Protein AF-0000000072269435 (afdb_homodimer)

InterPro domains:
  IPR000415 Nitroreductase-like [G3DSA:3.40.109.10] (1-251)
  IPR000415 Nitroreductase-like [SSF55469] (1-257)
  IPR029479 Nitroreductase [PF00881] (9-225)
  IPR050627 Nitroreductase/BluB [PTHR23026] (2-250)

Nearest PDB structures (foldseek):
  2isj-assembly1_A  TM=7.542E-01  e=2.912E-12  Sinorhizobium meliloti
  5yak-assembly3_D  TM=7.735E-01  e=5.139E-10  Homo sapiens
  5yak-assembly3_E  TM=7.595E-01  e=6.501E-10  Homo sapiens
  4ttc-assembly2_D  TM=7.331E-01  e=5.139E-10  Homo sapiens
  3gfd-assembly1_B  TM=7.510E-01  e=1.316E-09  Mus musculus

Secondary structure (DSSP, 8-state):
-BHHHHHHT-----S---SSPPPHHHHHHHHHHHHTS--GGG---EEEEEE--HHHHHHHHHHHHHHHHHHHHHTHHHHHHGGGEE-SHHHHHHH--SEEEEE--GGGGGGGTTTTSHHHHHHHHHTTHHHHHHHHHHHHHHT-SEEEEEEEETTT--TTSHHHHHHHHHHHHHHHHHHHHHGGGTEEEEE--GGGGSHHHHHHHHHHTT--TTEEEEEEEEEEEPPSS-PPPSSEEE------HHHHEEESSTTSB--------/-BHHHHHHT-----S---SSPPPHHHHHHHHHHHHTS--GGG---EEEEEE--HHHHHHHHHHHHHHHHHHHHHTHHHHHHGGGEE-SHHHHHHH--SEEEEE--GGGGGGGTTTTSHHHHHHHHHTTHHHHHHHHHHHHHHT-SEEEEEEEETTT--TTSHHHHHHHHHHHHHHHHHHHHHGGGTEEEEE--GGGGSHHHHHHHHHHTT--TTEEEEEEEEEEEPPSS-PPPSSEEE------HHHHEEESSTTSB--------

Structure (mmCIF, N/CA/C/O backbone):
data_AF-0000000072269435-model_v1
#
loop_
_entity.id
_entity.type
_entity.pdbx_description
1 polymer 'Nitroreductase domain-containing protein'
#
loop_
_atom_site.group_PDB
_atom_site.id
_atom_site.type_symbol
_atom_site.label_atom_id
_atom_site.label_alt_id
_atom_site.label_comp_id
_atom_site.label_asym_id
_atom_site.label_entity_id
_atom_site.label_seq_id
_atom_site.pdbx_PDB_ins_code
_atom_site.Cartn_x
_atom_site.Cartn_y
_atom_site.Cartn_z
_atom_site.occupancy
_atom_site.B_iso_or_equiv
_atom_site.auth_seq_id
_atom_site.auth_comp_id
_atom_site.auth_asym_id
_atom_site.auth_atom_id
_atom_site.pdbx_PDB_model_num
ATOM 1 N N . MET A 1 1 ? 0.133 -13.648 17.875 1 65.06 1 MET A N 1
ATOM 2 C CA . MET A 1 1 ? 1.414 -13.273 17.281 1 65.06 1 MET A CA 1
ATOM 3 C C . MET A 1 1 ? 1.693 -11.789 17.5 1 65.06 1 MET A C 1
ATOM 5 O O . MET A 1 1 ? 0.786 -10.961 17.391 1 65.06 1 MET A O 1
ATOM 9 N N . GLU A 1 2 ? 3.014 -11.539 17.906 1 80.62 2 GLU A N 1
ATOM 10 C CA . GLU A 1 2 ? 3.422 -10.148 18.078 1 80.62 2 GLU A CA 1
ATOM 11 C C . GLU A 1 2 ? 3.457 -9.414 16.734 1 80.62 2 GLU A C 1
ATOM 13 O O . GLU A 1 2 ? 3.814 -10 15.711 1 80.62 2 GLU A O 1
ATOM 18 N N . LEU A 1 3 ? 2.959 -8.266 16.672 1 80.69 3 LEU A N 1
ATOM 19 C CA . LEU A 1 3 ? 2.74 -7.469 15.469 1 80.69 3 LEU A CA 1
ATOM 20 C C . LEU A 1 3 ? 3.98 -7.469 14.578 1 80.69 3 LEU A C 1
ATOM 22 O O . LEU A 1 3 ? 3.908 -7.828 13.406 1 80.69 3 LEU A O 1
ATOM 26 N N . ILE A 1 4 ? 5.141 -7.215 15.18 1 82.25 4 ILE A N 1
ATOM 27 C CA . ILE A 1 4 ? 6.375 -7.062 14.422 1 82.25 4 ILE A CA 1
ATOM 28 C C . ILE A 1 4 ? 6.82 -8.422 13.883 1 82.25 4 ILE A C 1
ATOM 30 O O . ILE A 1 4 ? 7.215 -8.531 12.719 1 82.25 4 ILE A O 1
ATOM 34 N N . GLU A 1 5 ? 6.727 -9.406 14.695 1 84.38 5 GLU A N 1
ATOM 35 C CA . GLU A 1 5 ? 7.094 -10.75 14.258 1 84.38 5 GLU A CA 1
ATOM 36 C C . GLU A 1 5 ? 6.207 -11.219 13.102 1 84.38 5 GLU A C 1
ATOM 38 O O . GLU A 1 5 ? 6.691 -11.852 12.164 1 84.38 5 GLU A O 1
ATOM 43 N N . GLY A 1 6 ? 4.977 -10.93 13.188 1 84.62 6 GLY A N 1
ATOM 44 C CA . GLY A 1 6 ? 4.055 -11.281 12.125 1 84.62 6 GLY A CA 1
ATOM 45 C C . GLY A 1 6 ? 4.387 -10.633 10.797 1 84.62 6 GLY A C 1
ATOM 46 O O . GLY A 1 6 ? 4.348 -11.281 9.75 1 84.62 6 GLY A O 1
ATOM 47 N N . MET A 1 7 ? 4.73 -9.375 10.875 1 89.56 7 MET A N 1
ATOM 48 C CA . MET A 1 7 ? 5.07 -8.641 9.664 1 89.56 7 MET A CA 1
ATOM 49 C C . MET A 1 7 ? 6.363 -9.172 9.047 1 89.56 7 MET A C 1
ATOM 51 O O . MET A 1 7 ? 6.457 -9.32 7.828 1 89.56 7 MET A O 1
ATOM 55 N N . LEU A 1 8 ? 7.344 -9.516 9.875 1 89.69 8 LEU A N 1
ATOM 56 C CA . LEU A 1 8 ? 8.641 -9.977 9.391 1 89.69 8 LEU A CA 1
ATOM 57 C C . LEU A 1 8 ? 8.539 -11.398 8.844 1 89.69 8 LEU A C 1
ATOM 59 O O . LEU A 1 8 ? 9.367 -11.812 8.031 1 89.69 8 LEU A O 1
ATOM 63 N N . ASN A 1 9 ? 7.508 -12.156 9.25 1 86.25 9 ASN A N 1
ATOM 64 C CA . ASN A 1 9 ? 7.328 -13.531 8.805 1 86.25 9 ASN A CA 1
ATOM 65 C C . ASN A 1 9 ? 6.395 -13.609 7.598 1 86.25 9 ASN A C 1
ATOM 67 O O . ASN A 1 9 ? 6.137 -14.703 7.082 1 86.25 9 ASN A O 1
ATOM 71 N N . ARG A 1 10 ? 5.895 -12.523 7.203 1 87.56 10 ARG A N 1
ATOM 72 C CA . ARG A 1 10 ? 4.984 -12.5 6.062 1 87.56 10 ARG A CA 1
ATOM 73 C C . ARG A 1 10 ? 5.641 -13.109 4.828 1 87.56 10 ARG A C 1
ATOM 75 O O . ARG A 1 10 ? 6.801 -12.82 4.523 1 87.56 10 ARG A O 1
ATOM 82 N N . ARG A 1 11 ? 4.891 -13.977 4.102 1 86.75 11 ARG A N 1
ATOM 83 C CA . ARG A 1 11 ? 5.355 -14.602 2.871 1 86.75 11 ARG A CA 1
ATOM 84 C C . ARG A 1 11 ? 4.219 -14.75 1.866 1 86.75 11 ARG A C 1
ATOM 86 O O . ARG A 1 11 ? 3.045 -14.734 2.242 1 86.75 11 ARG A O 1
ATOM 93 N N . THR A 1 12 ? 4.602 -14.805 0.658 1 90.5 12 THR A N 1
ATOM 94 C CA . THR A 1 12 ? 3.666 -15.195 -0.39 1 90.5 12 THR A CA 1
ATOM 95 C C . THR A 1 12 ? 3.586 -16.719 -0.505 1 90.5 12 THR A C 1
ATOM 97 O O . THR A 1 12 ? 4.609 -17.406 -0.453 1 90.5 12 THR A O 1
ATOM 100 N N . THR A 1 13 ? 2.414 -17.188 -0.599 1 89.69 13 THR A N 1
ATOM 101 C CA . THR A 1 13 ? 2.234 -18.625 -0.743 1 89.69 13 THR A CA 1
ATOM 102 C C . THR A 1 13 ? 2.189 -19.031 -2.217 1 89.69 13 THR A C 1
ATOM 104 O O . THR A 1 13 ? 1.257 -18.656 -2.934 1 89.69 13 THR A O 1
ATOM 107 N N . ASN A 1 14 ? 3.105 -19.781 -2.629 1 87 14 ASN A N 1
ATOM 108 C CA . ASN A 1 14 ? 3.184 -20.203 -4.027 1 87 14 ASN A CA 1
ATOM 109 C C . ASN A 1 14 ? 2.742 -21.656 -4.203 1 87 14 ASN A C 1
ATOM 111 O O . ASN A 1 14 ? 2.715 -22.172 -5.324 1 87 14 ASN A O 1
ATOM 115 N N . GLY A 1 15 ? 2.367 -22.297 -3.191 1 89.31 15 GLY A N 1
ATOM 116 C CA . GLY A 1 15 ? 1.934 -23.688 -3.221 1 89.31 15 GLY A CA 1
ATOM 117 C C . GLY A 1 15 ? 0.438 -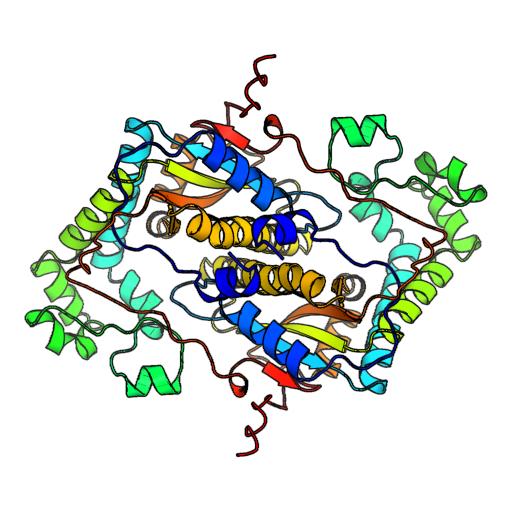23.844 -3.027 1 89.31 15 GLY A C 1
ATOM 118 O O . GLY A 1 15 ? -0.298 -22.859 -2.982 1 89.31 15 GLY A O 1
ATOM 119 N N . PRO A 1 16 ? -0.013 -25.062 -2.957 1 93.5 16 PRO A N 1
ATOM 120 C CA . PRO A 1 16 ? -1.447 -25.344 -2.842 1 93.5 16 PRO A CA 1
ATOM 121 C C . PRO A 1 16 ? -2.01 -24.969 -1.471 1 93.5 16 PRO A C 1
ATOM 123 O O . PRO A 1 16 ? -1.263 -24.891 -0.494 1 93.5 16 PRO A O 1
ATOM 126 N N . PHE A 1 17 ? -3.291 -24.75 -1.446 1 96.19 17 PHE A N 1
ATOM 127 C CA . PHE A 1 17 ? -4.059 -24.578 -0.217 1 96.19 17 PHE A CA 1
ATOM 128 C C . PHE A 1 17 ? -4.867 -25.828 0.095 1 96.19 17 PHE A C 1
ATOM 130 O O . PHE A 1 17 ? -5.113 -26.641 -0.789 1 96.19 17 PHE A O 1
ATOM 137 N N . ARG A 1 18 ? -5.203 -25.969 1.396 1 96.25 18 ARG A N 1
ATOM 138 C CA . ARG A 1 18 ? -6.219 -26.969 1.73 1 96.25 18 ARG A CA 1
ATOM 139 C C . ARG A 1 18 ? -7.551 -26.641 1.06 1 96.25 18 ARG A C 1
ATOM 141 O O . ARG A 1 18 ? -7.895 -25.469 0.897 1 96.25 18 ARG A O 1
ATOM 148 N N . PRO A 1 19 ? -8.273 -27.656 0.748 1 95.25 19 PRO A N 1
ATOM 149 C CA . PRO A 1 19 ? -9.531 -27.438 0.043 1 95.25 19 PRO A CA 1
ATOM 150 C C . PRO A 1 19 ? -10.625 -26.891 0.957 1 95.25 19 PRO A C 1
ATOM 152 O O . PRO A 1 19 ? -11.68 -26.438 0.476 1 95.25 19 PRO A O 1
ATOM 155 N N . ASP A 1 20 ? -10.484 -26.875 2.287 1 96.31 20 ASP A N 1
ATOM 156 C CA . ASP A 1 20 ? -11.5 -26.406 3.219 1 96.31 20 ASP A CA 1
ATOM 157 C C . ASP A 1 20 ? -11.891 -24.953 2.926 1 96.31 20 ASP A C 1
ATOM 159 O O . ASP A 1 20 ? -11.031 -24.125 2.617 1 96.31 20 ASP A O 1
ATOM 163 N N . PRO A 1 21 ? -13.188 -24.75 2.955 1 97.75 21 PRO A N 1
ATOM 164 C CA . PRO A 1 21 ? -13.609 -23.359 2.783 1 97.75 21 PRO A CA 1
ATOM 165 C C . PRO A 1 21 ? -13.031 -22.438 3.852 1 97.75 21 PRO A C 1
ATOM 167 O O . PRO A 1 21 ? -12.883 -22.844 5.008 1 97.75 21 PRO A O 1
ATOM 170 N N . VAL A 1 22 ? -12.695 -21.266 3.475 1 98.19 22 VAL A N 1
ATOM 171 C CA . VAL A 1 22 ? -12.312 -20.25 4.453 1 98.19 22 VAL A CA 1
ATOM 172 C C . VAL A 1 22 ? -13.547 -19.797 5.238 1 98.19 22 VAL A C 1
ATOM 174 O O . VAL A 1 22 ? -14.562 -19.438 4.652 1 98.19 22 VAL A O 1
ATOM 177 N N . SER A 1 23 ? -13.453 -19.828 6.535 1 97.81 23 SER A N 1
ATOM 178 C CA . SER A 1 23 ? -14.617 -19.5 7.352 1 97.81 23 SER A CA 1
ATOM 179 C C . SER A 1 23 ? -15.07 -18.062 7.117 1 97.81 23 SER A C 1
ATOM 181 O O . SER A 1 23 ? -14.25 -17.188 6.82 1 97.81 23 SER A O 1
ATOM 183 N N . ARG A 1 24 ? -16.344 -17.875 7.289 1 97.06 24 ARG A N 1
ATOM 184 C CA . ARG A 1 24 ? -16.891 -16.531 7.145 1 97.06 24 ARG A CA 1
ATOM 185 C C . ARG A 1 24 ? -16.266 -15.57 8.148 1 97.06 24 ARG A C 1
ATOM 187 O O . ARG A 1 24 ? -15.992 -14.406 7.828 1 97.06 24 ARG A O 1
ATOM 194 N N . GLU A 1 25 ? -16.047 -16.062 9.328 1 96.81 25 GLU A N 1
ATOM 195 C CA . GLU A 1 25 ? -15.406 -15.266 10.367 1 96.81 25 GLU A CA 1
ATOM 196 C C . GLU A 1 25 ? -14.039 -14.773 9.922 1 96.81 25 GLU A C 1
ATOM 198 O O . GLU A 1 25 ? -13.719 -13.594 10.07 1 96.81 25 GLU A O 1
ATOM 203 N N . HIS A 1 26 ? -13.242 -15.68 9.375 1 97.62 26 HIS A N 1
ATOM 204 C CA . HIS A 1 26 ? -11.914 -15.312 8.898 1 97.62 26 HIS A CA 1
ATOM 205 C C . HIS A 1 26 ? -11.992 -14.352 7.715 1 97.62 26 HIS A C 1
ATOM 207 O O . HIS A 1 26 ? -11.211 -13.406 7.621 1 97.62 26 HIS A O 1
ATOM 213 N N . GLN A 1 27 ? -12.969 -14.555 6.793 1 98.19 27 GLN A N 1
ATOM 214 C CA . GLN A 1 27 ? -13.164 -13.656 5.668 1 98.19 27 GLN A CA 1
ATOM 215 C C . GLN A 1 27 ? -13.484 -12.242 6.145 1 98.19 27 GLN A C 1
ATOM 217 O O . GLN A 1 27 ? -12.883 -11.266 5.68 1 98.19 27 GLN A O 1
ATOM 222 N N . HIS A 1 28 ? -14.367 -12.156 7.086 1 97.69 28 HIS A N 1
ATOM 223 C CA . HIS A 1 28 ? -14.773 -10.844 7.59 1 97.69 28 HIS A CA 1
ATOM 224 C C . HIS A 1 28 ? -13.641 -10.18 8.367 1 97.69 28 HIS A C 1
ATOM 226 O O . HIS A 1 28 ? -13.492 -8.953 8.32 1 97.69 28 HIS A O 1
ATOM 232 N N . LEU A 1 29 ? -12.898 -10.953 9.102 1 96.62 29 LEU A N 1
ATOM 233 C CA . LEU A 1 29 ? -11.734 -10.398 9.789 1 96.62 29 LEU A CA 1
ATOM 234 C C . LEU A 1 29 ? -10.758 -9.781 8.797 1 96.62 29 LEU A C 1
ATOM 236 O O . LEU A 1 29 ? -10.227 -8.695 9.031 1 96.62 29 LEU A O 1
ATOM 240 N N . LEU A 1 30 ? -10.516 -10.469 7.676 1 97.94 30 LEU A N 1
ATOM 241 C CA . LEU A 1 30 ? -9.625 -9.953 6.648 1 97.94 30 LEU A CA 1
ATOM 242 C C . LEU A 1 30 ? -10.141 -8.625 6.094 1 97.94 30 LEU A C 1
ATOM 244 O O . LEU A 1 30 ? -9.359 -7.715 5.816 1 97.94 30 LEU A O 1
ATOM 248 N N . MET A 1 31 ? -11.445 -8.492 5.91 1 98 31 MET A N 1
ATOM 249 C CA . MET A 1 31 ? -12.023 -7.242 5.43 1 98 31 MET A CA 1
ATOM 250 C C . MET A 1 31 ? -11.891 -6.145 6.477 1 98 31 MET A C 1
ATOM 252 O O . MET A 1 31 ? -11.609 -4.992 6.145 1 98 31 MET A O 1
ATOM 256 N N . ARG A 1 32 ? -12.055 -6.5 7.711 1 96.12 32 ARG A N 1
ATOM 257 C CA . ARG A 1 32 ? -11.961 -5.527 8.797 1 96.12 32 ARG A CA 1
ATOM 258 C C . ARG A 1 32 ? -10.555 -4.941 8.891 1 96.12 32 ARG A C 1
ATOM 260 O O . ARG A 1 32 ? -10.391 -3.73 9.055 1 96.12 32 ARG A O 1
ATOM 267 N N . VAL A 1 33 ? -9.562 -5.766 8.789 1 96.75 33 VAL A N 1
ATOM 268 C CA . VAL A 1 33 ? -8.203 -5.242 8.875 1 96.75 33 VAL A CA 1
ATOM 269 C C . VAL A 1 33 ? -7.875 -4.441 7.621 1 96.75 33 VAL A C 1
ATOM 271 O O . VAL A 1 33 ? -7.133 -3.459 7.68 1 96.75 33 VAL A O 1
ATOM 274 N N . ALA A 1 34 ? -8.414 -4.859 6.484 1 98 34 ALA A N 1
ATOM 275 C CA . ALA A 1 34 ? -8.203 -4.098 5.258 1 98 34 ALA A CA 1
ATOM 276 C C . ALA A 1 34 ? -8.734 -2.674 5.391 1 98 34 ALA A C 1
ATOM 278 O O . ALA A 1 34 ? -8.055 -1.711 5.039 1 98 34 ALA A O 1
ATOM 279 N N . GLN A 1 35 ? -9.883 -2.502 5.891 1 95.88 35 GLN A N 1
ATOM 280 C CA . GLN A 1 35 ? -10.523 -1.191 5.938 1 95.88 35 GLN A CA 1
ATOM 281 C C . GLN A 1 35 ? -9.867 -0.295 6.984 1 95.88 35 GLN A C 1
ATOM 283 O O . GLN A 1 35 ? -10.117 0.912 7.02 1 95.88 35 GLN A O 1
ATOM 288 N N . ALA A 1 36 ? -9.07 -0.889 7.879 1 95.62 36 ALA A N 1
ATOM 289 C CA . ALA A 1 36 ? -8.391 -0.114 8.906 1 95.62 36 ALA A CA 1
ATOM 290 C C . ALA A 1 36 ? -7.207 0.654 8.32 1 95.62 36 ALA A C 1
ATOM 292 O O . ALA A 1 36 ? -6.617 1.506 8.992 1 95.62 36 ALA A O 1
ATOM 293 N N . ALA A 1 37 ? -6.84 0.356 7.086 1 96.94 37 ALA A N 1
ATOM 294 C CA . ALA A 1 37 ? -5.73 1.046 6.434 1 96.94 37 ALA A CA 1
ATOM 295 C C . ALA A 1 37 ? -6.027 2.533 6.27 1 96.94 37 ALA A C 1
ATOM 297 O O . ALA A 1 37 ? -7.191 2.939 6.227 1 96.94 37 ALA A O 1
ATOM 298 N N . PRO A 1 38 ? -4.973 3.371 6.266 1 95.69 38 PRO A N 1
ATOM 299 C CA . PRO A 1 38 ? -5.184 4.793 5.992 1 95.69 38 PRO A CA 1
ATOM 300 C C . PRO A 1 38 ? -5.602 5.062 4.547 1 95.69 38 PRO A C 1
ATOM 302 O O . PRO A 1 38 ? -5.309 4.258 3.656 1 95.69 38 PRO A O 1
ATOM 305 N N . SER A 1 39 ? -6.348 6.07 4.336 1 95.88 39 SER A N 1
ATOM 306 C CA . SER A 1 39 ? -6.672 6.57 3.004 1 95.88 39 SER A CA 1
ATOM 307 C C . SER A 1 39 ? -6.797 8.086 2.998 1 95.88 39 SER A C 1
ATOM 309 O O . SER A 1 39 ? -7.051 8.703 4.039 1 95.88 39 SER A O 1
ATOM 311 N N . HIS A 1 40 ? -6.441 8.664 1.863 1 93.25 40 HIS A N 1
ATOM 312 C CA . HIS A 1 40 ? -6.551 10.109 1.694 1 93.25 40 HIS A CA 1
ATOM 313 C C . HIS A 1 40 ? -7.945 10.602 2.07 1 93.25 40 HIS A C 1
ATOM 315 O O . HIS A 1 40 ? -8.938 10.188 1.468 1 93.25 40 HIS A O 1
ATOM 321 N N . PHE A 1 41 ? -8.047 11.438 3.16 1 91.38 41 PHE A N 1
ATOM 322 C CA . PHE A 1 41 ? -9.297 12 3.666 1 91.38 41 PHE A CA 1
ATOM 323 C C . PHE A 1 41 ? -10.281 10.906 4.035 1 91.38 41 PHE A C 1
ATOM 325 O O . PHE A 1 41 ? -11.492 11.062 3.857 1 91.38 41 PHE A O 1
ATOM 332 N N . ASN A 1 42 ? -9.734 9.781 4.426 1 94.88 42 ASN A N 1
ATOM 333 C CA . ASN A 1 42 ? -10.57 8.648 4.797 1 94.88 42 ASN A CA 1
ATOM 334 C C . ASN A 1 42 ? -11.539 8.273 3.68 1 94.88 42 ASN A C 1
ATOM 336 O O . ASN A 1 42 ? -12.703 7.961 3.938 1 94.88 42 ASN A O 1
ATOM 340 N N . SER A 1 43 ? -11.078 8.344 2.463 1 95.5 43 SER A N 1
ATOM 341 C CA . SER A 1 43 ? -11.906 8.062 1.297 1 95.5 43 SER A CA 1
ATOM 342 C C . SER A 1 43 ? -12.234 6.578 1.193 1 95.5 43 SER A C 1
ATOM 344 O O . SER A 1 43 ? -13.234 6.199 0.589 1 95.5 43 SER A O 1
ATOM 346 N N . GLN A 1 44 ? -11.375 5.742 1.737 1 97.5 44 GLN A N 1
ATOM 347 C CA . GLN A 1 44 ? -11.586 4.297 1.67 1 97.5 44 GLN A CA 1
ATOM 348 C C . GLN A 1 44 ? -11.969 3.863 0.26 1 97.5 44 GLN A C 1
ATOM 350 O O . GLN A 1 44 ? -13.023 3.256 0.058 1 97.5 44 GLN A O 1
ATOM 355 N N . PRO A 1 45 ? -11.016 4.141 -0.668 1 98.12 45 PRO A N 1
ATOM 356 C CA . PRO A 1 45 ? -11.344 4.02 -2.09 1 98.12 45 PRO A CA 1
ATOM 357 C C . PRO A 1 45 ? -11.461 2.566 -2.547 1 98.12 45 PRO A C 1
ATOM 359 O O . PRO A 1 45 ? -11.914 2.301 -3.662 1 98.12 45 PRO A O 1
ATOM 362 N N . TRP A 1 46 ? -11.164 1.579 -1.817 1 98.69 46 TRP A N 1
ATOM 363 C CA . TRP A 1 46 ? -11.078 0.187 -2.244 1 98.69 46 TRP A CA 1
ATOM 364 C C . TRP A 1 46 ? -12.43 -0.508 -2.117 1 98.69 46 TRP A C 1
ATOM 366 O O . TRP A 1 46 ? -13.242 -0.143 -1.268 1 98.69 46 TRP A O 1
ATOM 376 N N . ARG A 1 47 ? -12.656 -1.434 -2.992 1 98.75 47 ARG A N 1
ATOM 377 C CA . ARG A 1 47 ? -13.727 -2.424 -2.947 1 98.75 47 ARG A CA 1
ATOM 378 C C . ARG A 1 47 ? -13.172 -3.838 -3.09 1 98.75 47 ARG A C 1
ATOM 380 O O . ARG A 1 47 ? -12.117 -4.035 -3.695 1 98.75 47 ARG A O 1
ATOM 387 N N . PHE A 1 48 ? -13.922 -4.777 -2.496 1 98.88 48 PHE A N 1
ATOM 388 C CA . PHE A 1 48 ? -13.461 -6.16 -2.555 1 98.88 48 PHE A CA 1
ATOM 389 C C . PHE A 1 48 ? -14.594 -7.094 -2.971 1 98.88 48 PHE A C 1
ATOM 391 O O . PHE A 1 48 ? -15.758 -6.855 -2.629 1 98.88 48 PHE A O 1
ATOM 398 N N . VAL A 1 49 ? -14.242 -8.062 -3.717 1 98.88 49 VAL A N 1
ATOM 399 C CA . VAL A 1 49 ? -15.164 -9.156 -4.02 1 98.88 49 VAL A CA 1
ATOM 400 C C . VAL A 1 49 ? -14.609 -10.469 -3.463 1 98.88 49 VAL A C 1
ATOM 402 O O . VAL A 1 49 ? -13.484 -10.859 -3.777 1 98.88 49 VAL A O 1
ATOM 405 N N . LEU A 1 50 ? -15.352 -11.086 -2.631 1 98.81 50 LEU A N 1
ATOM 406 C CA . LEU A 1 50 ? -15.055 -12.43 -2.145 1 98.81 50 LEU A CA 1
ATOM 407 C C . LEU A 1 50 ? -15.719 -13.484 -3.018 1 98.81 50 LEU A C 1
ATOM 409 O O . LEU A 1 50 ? -16.938 -13.477 -3.191 1 98.81 50 LEU A O 1
ATOM 413 N N . ILE A 1 51 ? -14.922 -14.359 -3.6 1 98.81 51 ILE A N 1
ATOM 414 C CA . ILE A 1 51 ? -15.422 -15.344 -4.551 1 98.81 51 ILE A CA 1
ATOM 415 C C . ILE A 1 51 ? -15.164 -16.75 -4.012 1 98.81 51 ILE A C 1
ATOM 417 O O . ILE A 1 51 ? -14.016 -17.125 -3.758 1 98.81 51 ILE A O 1
ATOM 421 N N . GLU A 1 52 ? -16.188 -17.578 -3.885 1 98.38 52 GLU A N 1
ATOM 422 C CA . GLU A 1 52 ? -16.078 -18.938 -3.361 1 98.38 52 GLU A CA 1
ATOM 423 C C . GLU A 1 52 ? -16.719 -19.953 -4.309 1 98.38 52 GLU A C 1
ATOM 425 O O . GLU A 1 52 ? -16.547 -21.156 -4.145 1 98.38 52 GLU A O 1
ATOM 430 N N . ASP A 1 53 ? -17.453 -19.422 -5.293 1 98.19 53 ASP A N 1
ATOM 431 C CA . ASP A 1 53 ? -18.109 -20.312 -6.25 1 98.19 53 ASP A CA 1
ATOM 432 C C . ASP A 1 53 ? -17.078 -21.109 -7.055 1 98.19 53 ASP A C 1
ATOM 434 O O . ASP A 1 53 ? -16.25 -20.531 -7.758 1 98.19 53 ASP A O 1
ATOM 438 N N . PRO A 1 54 ? -17.188 -22.469 -7.043 1 97.81 54 PRO A N 1
ATOM 439 C CA . PRO A 1 54 ? -16.172 -23.281 -7.734 1 97.81 54 PRO A CA 1
ATOM 440 C C . PRO A 1 54 ? -16.156 -23.031 -9.242 1 97.81 54 PRO A C 1
ATOM 442 O O . PRO A 1 54 ? -15.102 -23.141 -9.875 1 97.81 54 PRO A O 1
ATOM 445 N N . GLY A 1 55 ? -17.312 -22.766 -9.75 1 98.38 55 GLY A N 1
ATOM 446 C CA . GLY A 1 55 ? -17.359 -22.484 -11.18 1 98.38 55 GLY A CA 1
ATOM 447 C C . GLY A 1 55 ? -16.609 -21.219 -11.555 1 98.38 55 GLY A C 1
ATOM 448 O O . GLY A 1 55 ? -15.852 -21.203 -12.531 1 98.38 55 GLY A O 1
ATOM 449 N N . THR A 1 56 ? -16.859 -20.125 -10.812 1 98.56 56 THR A N 1
ATOM 450 C CA . THR A 1 56 ? -16.156 -18.875 -11.047 1 98.56 56 THR A CA 1
ATOM 451 C C . THR A 1 56 ? -14.648 -19.062 -10.844 1 98.56 56 THR A C 1
ATOM 453 O O . THR A 1 56 ? -13.844 -18.578 -11.648 1 98.56 56 THR A O 1
ATOM 456 N N . ILE A 1 57 ? -14.289 -19.766 -9.797 1 98.69 57 ILE A N 1
ATOM 457 C CA . ILE A 1 57 ? -12.883 -20 -9.5 1 98.69 57 ILE A CA 1
ATOM 458 C C . ILE A 1 57 ? -12.242 -20.797 -10.648 1 98.69 57 ILE A C 1
ATOM 460 O O . ILE A 1 57 ? -11.141 -20.469 -11.086 1 98.69 57 ILE A O 1
ATOM 464 N N . ALA A 1 58 ? -12.93 -21.781 -11.172 1 98.62 58 ALA A N 1
ATOM 465 C CA . ALA A 1 58 ? -12.422 -22.578 -12.289 1 98.62 58 ALA A CA 1
ATOM 466 C C . ALA A 1 58 ? -12.211 -21.719 -13.523 1 98.62 58 ALA A C 1
ATOM 468 O O . ALA A 1 58 ? -11.227 -21.875 -14.25 1 98.62 58 ALA A O 1
ATOM 469 N N . ARG A 1 59 ? -13.141 -20.859 -13.766 1 98.69 59 ARG A N 1
ATOM 470 C CA . ARG A 1 59 ? -13.023 -19.984 -14.922 1 98.69 59 ARG A CA 1
ATOM 471 C C . ARG A 1 59 ? -11.82 -19.047 -14.781 1 98.69 59 ARG A C 1
ATOM 473 O O . ARG A 1 59 ? -11.062 -18.859 -15.742 1 98.69 59 ARG A O 1
ATOM 480 N N . VAL A 1 60 ? -11.648 -18.406 -13.617 1 98.75 60 VAL A N 1
ATOM 481 C CA . VAL A 1 60 ? -10.484 -17.562 -13.375 1 98.75 60 VAL A CA 1
ATOM 482 C C . VAL A 1 60 ? -9.211 -18.391 -13.531 1 98.75 60 VAL A C 1
ATOM 484 O O . VAL A 1 60 ? -8.227 -17.906 -14.094 1 98.75 60 VAL A O 1
ATOM 487 N N . ALA A 1 61 ? -9.258 -19.609 -13.016 1 98.69 61 ALA A N 1
ATOM 488 C CA . ALA A 1 61 ? -8.117 -20.531 -13.141 1 98.69 61 ALA A CA 1
ATOM 489 C C . ALA A 1 61 ? -7.77 -20.766 -14.609 1 98.69 61 ALA A C 1
ATOM 491 O O . ALA A 1 61 ? -6.594 -20.734 -14.984 1 98.69 61 ALA A O 1
ATOM 492 N N . ASP A 1 62 ? -8.781 -21.016 -15.398 1 98.69 62 ASP A N 1
ATOM 493 C CA . ASP A 1 62 ? -8.57 -21.219 -16.828 1 98.69 62 ASP A CA 1
ATOM 494 C C . ASP A 1 62 ? -7.898 -20.016 -17.469 1 98.69 62 ASP A C 1
ATOM 496 O O . ASP A 1 62 ? -6.93 -20.156 -18.219 1 98.69 62 ASP A O 1
ATOM 500 N N . LEU A 1 63 ? -8.414 -18.859 -17.172 1 98.62 63 LEU A N 1
ATOM 501 C CA . LEU A 1 63 ? -7.871 -17.625 -17.734 1 98.62 63 LEU A CA 1
ATOM 502 C C . LEU A 1 63 ? -6.426 -17.422 -17.281 1 98.62 63 LEU A C 1
ATOM 504 O O . LEU A 1 63 ? -5.582 -17 -18.078 1 98.62 63 LEU A O 1
ATOM 508 N N . SER A 1 64 ? -6.188 -17.719 -16.031 1 97.81 64 SER A N 1
ATOM 509 C CA . SER A 1 64 ? -4.84 -17.578 -15.477 1 97.81 64 SER A CA 1
ATOM 510 C C . SER A 1 64 ? -3.865 -18.531 -16.156 1 97.81 64 SER A C 1
ATOM 512 O O . SER A 1 64 ? -2.781 -18.125 -16.578 1 97.81 64 SER A O 1
ATOM 514 N N . GLY A 1 65 ? -4.262 -19.781 -16.25 1 96.75 65 GLY A N 1
ATOM 515 C CA . GLY A 1 65 ? -3.428 -20.766 -16.922 1 96.75 65 GLY A CA 1
ATOM 516 C C . GLY A 1 65 ? -3.172 -20.438 -18.375 1 96.75 65 GLY A C 1
ATOM 517 O O . GLY A 1 65 ? -2.041 -20.547 -18.859 1 96.75 65 GLY A O 1
ATOM 518 N N . GLN A 1 66 ? -4.191 -20.062 -19.109 1 97.38 66 GLN A N 1
ATOM 519 C CA . GLN A 1 66 ? -4.062 -19.688 -20.516 1 97.38 66 GLN A CA 1
ATOM 520 C C . GLN A 1 66 ? -3.123 -18.484 -20.672 1 97.38 66 GLN A C 1
ATOM 522 O O . GLN A 1 66 ? -2.301 -18.453 -21.594 1 97.38 66 GLN A O 1
ATOM 527 N N . SER A 1 67 ? -3.303 -17.547 -19.797 1 95.94 67 SER A N 1
ATOM 528 C CA . SER A 1 67 ? -2.447 -16.375 -19.844 1 95.94 67 SER A CA 1
ATOM 529 C C . SER A 1 67 ? -0.981 -16.734 -19.641 1 95.94 67 SER A C 1
ATOM 531 O O . SER A 1 67 ? -0.113 -16.266 -20.375 1 95.94 67 SER A O 1
ATOM 533 N N . MET A 1 68 ? -0.764 -17.578 -18.656 1 92.31 68 MET A N 1
ATOM 534 C CA . MET A 1 68 ? 0.603 -18.031 -18.406 1 92.31 68 MET A CA 1
ATOM 535 C C . MET A 1 68 ? 1.175 -18.734 -19.641 1 92.31 68 MET A C 1
ATOM 537 O O . MET A 1 68 ? 2.297 -18.453 -20.062 1 92.31 68 MET A O 1
ATOM 541 N N . THR A 1 69 ? 0.448 -19.609 -20.156 1 92.62 69 THR A N 1
ATOM 542 C CA . THR A 1 69 ? 0.877 -20.328 -21.344 1 92.62 69 THR A CA 1
ATOM 543 C C . THR A 1 69 ? 1.222 -19.359 -22.484 1 92.62 69 THR A C 1
ATOM 545 O O . THR A 1 69 ? 2.293 -19.469 -23.078 1 92.62 69 THR A O 1
ATOM 548 N N . GLU A 1 70 ? 0.359 -18.438 -22.703 1 92.88 70 GLU A N 1
ATOM 549 C CA . GLU A 1 70 ? 0.54 -17.484 -23.797 1 92.88 70 GLU A CA 1
ATOM 550 C C . GLU A 1 70 ? 1.769 -16.609 -23.547 1 92.88 70 GLU A C 1
ATOM 552 O O . GLU A 1 70 ? 2.545 -16.344 -24.469 1 92.88 70 GLU A O 1
ATOM 557 N N . LEU A 1 71 ? 1.946 -16.141 -22.359 1 88.5 71 LEU A N 1
ATOM 558 C CA . LEU A 1 71 ? 3.057 -15.258 -22.016 1 88.5 71 LEU A CA 1
ATOM 559 C C . LEU A 1 71 ? 4.391 -15.977 -22.188 1 88.5 71 LEU A C 1
ATOM 561 O O . LEU A 1 71 ? 5.352 -15.398 -22.703 1 88.5 71 LEU A O 1
ATOM 565 N N . ILE A 1 72 ? 4.434 -17.188 -21.766 1 83.94 72 ILE A N 1
ATOM 566 C CA . ILE A 1 72 ? 5.668 -17.969 -21.859 1 83.94 72 ILE A CA 1
ATOM 567 C C . ILE A 1 72 ? 5.945 -18.312 -23.328 1 83.94 72 ILE A C 1
ATOM 569 O O . ILE A 1 72 ? 7.082 -18.203 -23.781 1 83.94 72 ILE A O 1
ATOM 573 N N . GLU A 1 73 ? 4.957 -18.688 -24.016 1 85.5 73 GLU A N 1
ATOM 574 C CA . GLU A 1 73 ? 5.109 -19.047 -25.422 1 85.5 73 GLU A CA 1
ATOM 575 C C . GLU A 1 73 ? 5.613 -17.859 -26.234 1 85.5 73 GLU A C 1
ATOM 577 O O . GLU A 1 73 ? 6.398 -18.031 -27.172 1 85.5 73 GLU A O 1
ATOM 582 N N . ALA A 1 74 ? 5.129 -16.734 -25.906 1 82.94 74 ALA A N 1
ATOM 583 C CA . ALA A 1 74 ? 5.504 -15.531 -26.656 1 82.94 74 ALA A CA 1
ATOM 584 C C . ALA A 1 74 ? 6.895 -15.047 -26.25 1 82.94 74 ALA A C 1
ATOM 586 O O . ALA A 1 74 ? 7.484 -14.211 -26.938 1 82.94 74 ALA A O 1
ATOM 587 N N . GLY A 1 75 ? 7.438 -15.641 -25.188 1 76.88 75 GLY A N 1
ATOM 588 C CA . GLY A 1 75 ? 8.734 -15.219 -24.688 1 76.88 75 GLY A CA 1
ATOM 589 C C . GLY A 1 75 ? 8.695 -13.883 -23.969 1 76.88 75 GLY A C 1
ATOM 590 O O . GLY A 1 75 ? 9.734 -13.344 -23.594 1 76.88 75 GLY A O 1
ATOM 591 N N . VAL A 1 76 ? 7.574 -13.352 -23.938 1 70.94 76 VAL A N 1
ATOM 592 C CA . VAL A 1 76 ? 7.375 -12.023 -23.375 1 70.94 76 VAL A CA 1
ATOM 593 C C . VAL A 1 76 ? 7.652 -12.055 -21.875 1 70.94 76 VAL A C 1
ATOM 595 O O . VAL A 1 76 ? 8.234 -11.109 -21.328 1 70.94 76 VAL A O 1
ATOM 598 N N . PHE A 1 77 ? 7.254 -13.086 -21.281 1 72.31 77 PHE A N 1
ATOM 599 C CA . PHE A 1 77 ? 7.414 -13.211 -19.828 1 72.31 77 PHE A CA 1
ATOM 600 C C . PHE A 1 77 ? 8.883 -13.148 -19.438 1 72.31 77 PHE A C 1
ATOM 602 O O . PHE A 1 77 ? 9.273 -12.344 -18.594 1 72.31 77 PHE A O 1
ATOM 609 N N . PHE A 1 78 ? 9.617 -13.883 -20.094 1 69.31 78 PHE A N 1
ATOM 610 C CA . PHE A 1 78 ? 11.031 -13.953 -19.75 1 69.31 78 PHE A CA 1
ATOM 611 C C . PHE A 1 78 ? 11.758 -12.672 -20.141 1 69.31 78 PHE A C 1
ATOM 613 O O . PHE A 1 78 ? 12.625 -12.188 -19.422 1 69.31 78 PHE A O 1
ATOM 620 N N . GLU A 1 79 ? 11.359 -12.203 -21.281 1 72.06 79 GLU A N 1
ATOM 621 C CA . GLU A 1 79 ? 11.984 -10.969 -21.734 1 72.06 79 GLU A CA 1
ATOM 622 C C . GLU A 1 79 ? 11.68 -9.82 -20.766 1 72.06 79 GLU A C 1
ATOM 624 O O . GLU A 1 79 ? 12.57 -9.039 -20.422 1 72.06 79 GLU A O 1
ATOM 629 N N . ARG A 1 80 ? 10.523 -9.836 -20.359 1 74.5 80 ARG A N 1
ATOM 630 C CA . ARG A 1 80 ? 10.078 -8.719 -19.531 1 74.5 80 ARG A CA 1
ATOM 631 C C . ARG A 1 80 ? 10.609 -8.852 -18.109 1 74.5 80 ARG A C 1
ATOM 633 O O . ARG A 1 80 ? 10.898 -7.852 -17.453 1 74.5 80 ARG A O 1
ATOM 640 N N . TYR A 1 81 ? 10.805 -10.07 -17.688 1 80.12 81 TYR A N 1
ATOM 641 C CA . TYR A 1 81 ? 11.055 -10.234 -16.25 1 80.12 81 TYR A CA 1
ATOM 642 C C . TYR A 1 81 ? 12.438 -10.836 -16.016 1 80.12 81 TYR A C 1
ATOM 644 O O . TYR A 1 81 ? 12.781 -11.172 -14.875 1 80.12 81 TYR A O 1
ATOM 652 N N . ARG A 1 82 ? 13.25 -10.883 -17.062 1 77.81 82 ARG A N 1
ATOM 653 C CA . ARG A 1 82 ? 14.594 -11.445 -16.969 1 77.81 82 ARG A CA 1
ATOM 654 C C . ARG A 1 82 ? 15.414 -10.734 -15.898 1 77.81 82 ARG A C 1
ATOM 656 O O . ARG A 1 82 ? 16.219 -11.367 -15.203 1 77.81 82 ARG A O 1
ATOM 663 N N . ARG A 1 83 ? 15.234 -9.531 -15.797 1 85.81 83 ARG A N 1
ATOM 664 C CA . ARG A 1 83 ? 16.062 -8.727 -14.898 1 85.81 83 ARG A CA 1
ATOM 665 C C . ARG A 1 83 ? 15.828 -9.125 -13.445 1 85.81 83 ARG A C 1
ATOM 667 O O . ARG A 1 83 ? 16.625 -8.766 -12.57 1 85.81 83 ARG A O 1
ATOM 674 N N . TYR A 1 84 ? 14.789 -9.836 -13.211 1 89.69 84 TYR A N 1
ATOM 675 C CA . TYR A 1 84 ? 14.461 -10.188 -11.836 1 89.69 84 TYR A CA 1
ATOM 676 C C . TYR A 1 84 ? 15.031 -11.555 -11.469 1 89.69 84 TYR A C 1
ATOM 678 O O . TYR A 1 84 ? 15.008 -11.953 -10.297 1 89.69 84 TYR A O 1
ATOM 686 N N . PHE A 1 85 ? 15.523 -12.266 -12.414 1 84.44 85 PHE A N 1
ATOM 687 C CA . PHE A 1 85 ? 16 -13.617 -12.148 1 84.44 85 PHE A CA 1
ATOM 688 C C . PHE A 1 85 ? 17.469 -13.594 -11.734 1 84.44 85 PHE A C 1
ATOM 690 O O . PHE A 1 85 ? 18.297 -12.922 -12.375 1 84.44 85 PHE A O 1
ATOM 697 N N . ARG A 1 86 ? 17.703 -14.211 -10.641 1 86.5 86 ARG A N 1
ATOM 698 C CA . ARG A 1 86 ? 19.062 -14.414 -10.133 1 86.5 86 ARG A CA 1
ATOM 699 C C . ARG A 1 86 ? 19.453 -15.891 -10.203 1 86.5 86 ARG A C 1
ATOM 701 O O . ARG A 1 86 ? 18.688 -16.766 -9.805 1 86.5 86 ARG A O 1
ATOM 708 N N . PHE A 1 87 ? 20.703 -16.172 -10.648 1 80.38 87 PHE A N 1
ATOM 709 C CA . PHE A 1 87 ? 21.047 -17.562 -10.914 1 80.38 87 PHE A CA 1
ATOM 710 C C . PHE A 1 87 ? 22.172 -18.031 -9.984 1 80.38 87 PHE A C 1
ATOM 712 O O . PHE A 1 87 ? 22.484 -19.219 -9.945 1 80.38 87 PHE A O 1
ATOM 719 N N . THR A 1 88 ? 22.734 -17.109 -9.266 1 84.38 88 THR A N 1
ATOM 720 C CA . THR A 1 88 ? 23.766 -17.5 -8.32 1 84.38 88 THR A CA 1
ATOM 721 C C . THR A 1 88 ? 23.5 -16.891 -6.945 1 84.38 88 THR A C 1
ATOM 723 O O . THR A 1 88 ? 22.875 -15.844 -6.84 1 84.38 88 THR A O 1
ATOM 726 N N . GLU A 1 89 ? 23.969 -17.562 -6.012 1 86.75 89 GLU A N 1
ATOM 727 C CA . GLU A 1 89 ? 23.875 -17.047 -4.652 1 86.75 89 GLU A CA 1
ATOM 728 C C . GLU A 1 89 ? 24.641 -15.734 -4.508 1 86.75 89 GLU A C 1
ATOM 730 O O . GLU A 1 89 ? 24.234 -14.852 -3.752 1 86.75 89 GLU A O 1
ATOM 735 N N . ALA A 1 90 ? 25.766 -15.695 -5.152 1 90.62 90 ALA A N 1
ATOM 736 C CA . ALA A 1 90 ? 26.594 -14.484 -5.105 1 90.62 90 ALA A CA 1
ATOM 737 C C . ALA A 1 90 ? 25.812 -13.281 -5.633 1 90.62 90 ALA A C 1
ATOM 739 O O . ALA A 1 90 ? 25.859 -12.195 -5.047 1 90.62 90 ALA A O 1
ATOM 740 N N . GLU A 1 91 ? 25.141 -13.516 -6.727 1 89.06 91 GLU A N 1
ATOM 741 C CA . GLU A 1 91 ? 24.312 -12.453 -7.293 1 89.06 91 GLU A CA 1
ATOM 742 C C . GLU A 1 91 ? 23.219 -12.047 -6.324 1 89.06 91 GLU A C 1
ATOM 744 O O . GLU A 1 91 ? 22.953 -10.859 -6.145 1 89.06 91 GLU A O 1
ATOM 749 N N . MET A 1 92 ? 22.547 -12.992 -5.707 1 90.19 92 MET A N 1
ATOM 750 C CA . MET A 1 92 ? 21.5 -12.727 -4.734 1 90.19 92 MET A CA 1
ATOM 751 C C . MET A 1 92 ? 22.047 -11.961 -3.533 1 90.19 92 MET A C 1
ATOM 753 O O . MET A 1 92 ? 21.375 -11.062 -3.006 1 90.19 92 MET A O 1
ATOM 757 N N . ASP A 1 93 ? 23.219 -12.297 -3.143 1 92.25 93 ASP A N 1
ATOM 758 C CA . ASP A 1 93 ? 23.812 -11.641 -1.988 1 92.25 93 ASP A CA 1
ATOM 759 C C . ASP A 1 93 ? 24.172 -10.188 -2.309 1 92.25 93 ASP A C 1
ATOM 761 O O . ASP A 1 93 ? 24.062 -9.312 -1.443 1 92.25 93 ASP A O 1
ATOM 765 N N . GLU A 1 94 ? 24.594 -10.023 -3.514 1 93.38 94 GLU A N 1
ATOM 766 C CA . GLU A 1 94 ? 24.984 -8.68 -3.93 1 93.38 94 GLU A CA 1
ATOM 767 C C . GLU A 1 94 ? 23.766 -7.793 -4.133 1 93.38 94 GLU A C 1
ATOM 769 O O . GLU A 1 94 ? 23.703 -6.672 -3.617 1 93.38 94 GLU A O 1
ATOM 774 N N . ARG A 1 95 ? 22.781 -8.25 -4.797 1 93.12 95 ARG A N 1
ATOM 775 C CA . ARG A 1 95 ? 21.656 -7.426 -5.219 1 93.12 95 ARG A CA 1
ATOM 776 C C . ARG A 1 95 ? 20.562 -7.395 -4.148 1 93.12 95 ARG A C 1
ATOM 778 O O . ARG A 1 95 ? 19.922 -6.363 -3.938 1 93.12 95 ARG A O 1
ATOM 785 N N . ARG A 1 96 ? 20.281 -8.555 -3.504 1 94.62 96 ARG A N 1
ATOM 786 C CA . ARG A 1 96 ? 19.344 -8.727 -2.408 1 94.62 96 ARG A CA 1
ATOM 787 C C . ARG A 1 96 ? 17.906 -8.539 -2.885 1 94.62 96 ARG A C 1
ATOM 789 O O . ARG A 1 96 ? 17.016 -8.234 -2.088 1 94.62 96 ARG A O 1
ATOM 796 N N . ASP A 1 97 ? 17.688 -8.562 -4.203 1 94.25 97 ASP A N 1
ATOM 797 C CA . ASP A 1 97 ? 16.359 -8.508 -4.809 1 94.25 97 ASP A CA 1
ATOM 798 C C . ASP A 1 97 ? 16.234 -9.516 -5.949 1 94.25 97 ASP A C 1
ATOM 800 O O . ASP A 1 97 ? 17.219 -10.141 -6.348 1 94.25 97 ASP A O 1
ATOM 804 N N . GLY A 1 98 ? 14.969 -9.734 -6.402 1 92 98 GLY A N 1
ATOM 805 C CA . GLY A 1 98 ? 14.742 -10.711 -7.457 1 92 98 GLY A CA 1
ATOM 806 C C . GLY A 1 98 ? 14.43 -12.102 -6.93 1 92 98 GLY A C 1
ATOM 807 O O . GLY A 1 98 ? 14.188 -12.273 -5.734 1 92 98 GLY A O 1
ATOM 808 N N . ILE A 1 99 ? 14.297 -12.906 -7.867 1 88.38 99 ILE A N 1
ATOM 809 C CA . ILE A 1 99 ? 13.953 -14.297 -7.59 1 88.38 99 ILE A CA 1
ATOM 810 C C . ILE A 1 99 ? 15.164 -15.188 -7.852 1 88.38 99 ILE A C 1
ATOM 812 O O . ILE A 1 99 ? 15.758 -15.141 -8.93 1 88.38 99 ILE A O 1
ATOM 816 N N . HIS A 1 100 ? 15.484 -15.922 -6.824 1 86.44 100 HIS A N 1
ATOM 817 C CA . HIS A 1 100 ? 16.594 -16.875 -6.969 1 86.44 100 HIS A CA 1
ATOM 818 C C . HIS A 1 100 ? 16.109 -18.188 -7.57 1 86.44 100 HIS A C 1
ATOM 820 O O . HIS A 1 100 ? 15.375 -18.938 -6.926 1 86.44 100 HIS A O 1
ATOM 826 N N . ILE A 1 101 ? 16.5 -18.438 -8.812 1 77.12 101 ILE A N 1
ATOM 827 C CA . ILE A 1 101 ? 16.141 -19.688 -9.477 1 77.12 101 ILE A CA 1
ATOM 828 C C . ILE A 1 101 ? 17.156 -20.766 -9.102 1 77.12 101 ILE A C 1
ATOM 830 O O . ILE A 1 101 ? 18.156 -20.953 -9.797 1 77.12 101 ILE A O 1
ATOM 834 N N . ASP A 1 102 ? 16.984 -21.375 -8.023 1 71.06 102 ASP A N 1
ATOM 835 C CA . ASP A 1 102 ? 17.953 -22.312 -7.477 1 71.06 102 ASP A CA 1
ATOM 836 C C . ASP A 1 102 ? 17.719 -23.719 -8.016 1 71.06 102 ASP A C 1
ATOM 838 O O . ASP A 1 102 ? 18.609 -24.578 -7.945 1 71.06 102 ASP A O 1
ATOM 842 N N . ARG A 1 103 ? 16.594 -24.031 -8.492 1 65.31 103 ARG A N 1
ATOM 843 C CA . ARG A 1 103 ? 16.344 -25.359 -9.031 1 65.31 103 ARG A CA 1
ATOM 844 C C . ARG A 1 103 ? 15.688 -25.266 -10.406 1 65.31 103 ARG A C 1
ATOM 846 O O . ARG A 1 103 ? 14.602 -24.703 -10.555 1 65.31 103 ARG A O 1
ATOM 853 N N . LEU A 1 104 ? 16.422 -25.484 -11.367 1 63.84 104 LEU A N 1
ATOM 854 C CA . LEU A 1 104 ? 15.898 -25.625 -12.727 1 63.84 104 LEU A CA 1
ATOM 855 C C . LEU A 1 104 ? 16 -27.078 -13.195 1 63.84 104 LEU A C 1
ATOM 857 O O . LEU A 1 104 ? 16.938 -27.781 -12.836 1 63.84 104 LEU A O 1
ATOM 861 N N . PRO A 1 105 ? 14.938 -27.5 -13.828 1 57.56 105 PRO A N 1
ATOM 862 C CA . PRO A 1 105 ? 15.102 -28.844 -14.398 1 57.56 105 PRO A CA 1
ATOM 863 C C . PRO A 1 105 ? 16.375 -28.969 -15.227 1 57.56 105 PRO A C 1
ATOM 865 O O . PRO A 1 105 ? 16.812 -28.016 -15.859 1 57.56 105 PRO A O 1
ATOM 868 N N . GLY A 1 106 ? 16.969 -30.188 -14.969 1 55.5 106 GLY A N 1
ATOM 869 C CA . GLY A 1 106 ? 18.25 -30.578 -15.555 1 55.5 106 GLY A CA 1
ATOM 870 C C . GLY A 1 106 ? 18.422 -30.078 -16.984 1 55.5 106 GLY A C 1
ATOM 871 O O . GLY A 1 106 ? 19.406 -29.406 -17.297 1 55.5 106 GLY A O 1
ATOM 872 N N . PRO A 1 107 ? 17.5 -30.281 -17.797 1 54.16 107 PRO A N 1
ATOM 873 C CA . PRO A 1 107 ? 17.688 -29.922 -19.203 1 54.16 107 PRO A CA 1
ATOM 874 C C . PRO A 1 107 ? 17.688 -28.422 -19.438 1 54.16 107 PRO A C 1
ATOM 876 O O . PRO A 1 107 ? 18.156 -27.938 -20.469 1 54.16 107 PRO A O 1
ATOM 879 N N . LEU A 1 108 ? 17.188 -27.703 -18.375 1 58.84 108 LEU A N 1
ATOM 880 C CA . LEU A 1 108 ? 17.047 -26.266 -18.562 1 58.84 108 LEU A CA 1
ATOM 881 C C . LEU A 1 108 ? 18.25 -25.531 -18 1 58.84 108 LEU A C 1
ATOM 883 O O . LEU A 1 108 ? 18.469 -24.359 -18.297 1 58.84 108 LEU A O 1
ATOM 887 N N . LYS A 1 109 ? 19.031 -26.328 -17.281 1 59.88 109 LYS A N 1
ATOM 888 C CA . LYS A 1 109 ? 20.156 -25.734 -16.578 1 59.88 109 LYS A CA 1
ATOM 889 C C . LYS A 1 109 ? 21.094 -25.016 -17.547 1 59.88 109 LYS A C 1
ATOM 891 O O . LYS A 1 109 ? 21.531 -23.906 -17.266 1 59.88 109 LYS A O 1
ATOM 896 N N . PRO A 1 110 ? 21.344 -25.781 -18.578 1 54.72 110 PRO A N 1
ATOM 897 C CA . PRO A 1 110 ? 22.281 -25.094 -19.469 1 54.72 110 PRO A CA 1
ATOM 898 C C . PRO A 1 110 ? 21.703 -23.812 -20.062 1 54.72 110 PRO A C 1
ATOM 900 O O . PRO A 1 110 ? 22.453 -22.984 -20.578 1 54.72 110 PRO A O 1
ATOM 903 N N . PHE A 1 111 ? 20.5 -23.641 -20.047 1 54.34 111 PHE A N 1
ATOM 904 C CA . PHE A 1 111 ? 19.828 -22.562 -20.75 1 54.34 111 PHE A CA 1
ATOM 905 C C . PHE A 1 111 ? 19.594 -21.375 -19.812 1 54.34 111 PHE A C 1
ATOM 907 O O . PHE A 1 111 ? 18.922 -20.406 -20.188 1 54.34 111 PHE A O 1
ATOM 914 N N . THR A 1 112 ? 20 -21.609 -18.688 1 57.09 112 THR A N 1
ATOM 915 C CA . THR A 1 112 ? 19.812 -20.469 -17.797 1 57.09 112 THR A CA 1
ATOM 916 C C . THR A 1 112 ? 20.297 -19.188 -18.453 1 57.09 112 THR A C 1
ATOM 918 O O . THR A 1 112 ? 19.609 -18.156 -18.375 1 57.09 112 THR A O 1
ATOM 921 N N . ARG A 1 113 ? 21.5 -19.234 -19.047 1 55.66 113 ARG A N 1
ATOM 922 C CA . ARG A 1 113 ? 22 -18.062 -19.766 1 55.66 113 ARG A CA 1
ATOM 923 C C . ARG A 1 113 ? 21.344 -17.922 -21.125 1 55.66 113 ARG A C 1
ATOM 925 O O . ARG A 1 113 ? 21.234 -16.812 -21.656 1 55.66 113 ARG A O 1
ATOM 932 N N . GLN A 1 114 ? 20.922 -19.047 -21.641 1 55.12 114 GLN A N 1
ATOM 933 C CA . GLN A 1 114 ? 20.406 -19.078 -23.016 1 55.12 114 GLN A CA 1
ATOM 934 C C . GLN A 1 114 ? 18.891 -19.031 -23.031 1 55.12 114 GLN A C 1
ATOM 936 O O . GLN A 1 114 ? 18.266 -18.859 -24.078 1 55.12 114 GLN A O 1
ATOM 941 N N . VAL A 1 115 ? 18.344 -19.312 -21.844 1 55.75 115 VAL A N 1
ATOM 942 C CA . VAL A 1 115 ? 16.891 -19.344 -21.781 1 55.75 115 VAL A CA 1
ATOM 943 C C . VAL A 1 115 ? 16.328 -18.062 -22.375 1 55.75 115 VAL A C 1
ATOM 945 O O . VAL A 1 115 ? 15.211 -18.062 -22.922 1 55.75 115 VAL A O 1
ATOM 948 N N . PHE A 1 116 ? 17.141 -17.141 -22.484 1 60.84 116 PHE A N 1
ATOM 949 C CA . PHE A 1 116 ? 16.672 -15.844 -22.953 1 60.84 116 PHE A CA 1
ATOM 950 C C . PHE A 1 116 ? 16.953 -15.672 -24.453 1 60.84 116 PHE A C 1
ATOM 952 O O . PHE A 1 116 ? 16.594 -14.648 -25.031 1 60.84 116 PHE A O 1
ATOM 959 N N . SER A 1 117 ? 17.531 -16.656 -24.938 1 67.88 117 SER A N 1
ATOM 960 C CA . SER A 1 117 ? 17.797 -16.578 -26.375 1 67.88 117 SER A CA 1
ATOM 961 C C . SER A 1 117 ? 16.625 -17.156 -27.172 1 67.88 117 SER A C 1
ATOM 963 O O . SER A 1 117 ? 15.789 -17.875 -26.625 1 67.88 117 SER A O 1
ATOM 965 N N . ASP A 1 118 ? 16.469 -16.641 -28.422 1 71.56 118 ASP A N 1
ATOM 966 C CA . ASP A 1 118 ? 15.453 -17.188 -29.328 1 71.56 118 ASP A CA 1
ATOM 967 C C . ASP A 1 118 ? 15.523 -18.703 -29.375 1 71.56 118 ASP A C 1
ATOM 969 O O . ASP A 1 118 ? 14.492 -19.375 -29.438 1 71.56 118 ASP A O 1
ATOM 973 N N . ALA A 1 119 ? 16.656 -19.219 -29.391 1 71 119 ALA A N 1
ATOM 974 C CA . ALA A 1 119 ? 16.859 -20.656 -29.406 1 71 119 ALA A CA 1
ATOM 975 C C . ALA A 1 119 ? 16.328 -21.297 -28.125 1 71 119 ALA A C 1
ATOM 977 O O . ALA A 1 119 ? 15.719 -22.359 -28.156 1 71 119 ALA A O 1
ATOM 978 N N . GLY A 1 120 ? 16.547 -20.672 -27.016 1 72 120 GLY A N 1
ATOM 979 C CA . GLY A 1 120 ? 16.031 -21.156 -25.75 1 72 120 GLY A CA 1
ATOM 980 C C . GLY A 1 120 ? 14.516 -21.188 -25.672 1 72 120 GLY A C 1
ATOM 981 O O . GLY A 1 120 ? 13.93 -22.156 -25.188 1 72 120 GLY A O 1
ATOM 982 N N . LEU A 1 121 ? 13.992 -20.172 -26.203 1 73.5 121 LEU A N 1
ATOM 983 C CA . LEU A 1 121 ? 12.539 -20.094 -26.219 1 73.5 121 LEU A CA 1
ATOM 984 C C . LEU A 1 121 ? 11.945 -21.203 -27.094 1 73.5 121 LEU A C 1
ATOM 986 O O . LEU A 1 121 ? 10.945 -21.812 -26.719 1 73.5 121 LEU A O 1
ATOM 990 N N . LYS A 1 122 ? 12.523 -21.312 -28.219 1 77.12 122 LYS A N 1
ATOM 991 C CA . LYS A 1 122 ? 12.086 -22.375 -29.109 1 77.12 122 LYS A CA 1
ATOM 992 C C . LYS A 1 122 ? 12.156 -23.75 -28.438 1 77.12 122 LYS A C 1
ATOM 994 O O . LYS A 1 122 ? 11.234 -24.547 -28.547 1 77.12 122 LYS A O 1
ATOM 999 N N . LEU A 1 123 ? 13.219 -23.953 -27.812 1 74.38 123 LEU A N 1
ATOM 1000 C CA . LEU A 1 123 ? 13.398 -25.219 -27.109 1 74.38 123 LEU A CA 1
ATOM 1001 C C . LEU A 1 123 ? 12.344 -25.391 -26.016 1 74.38 123 LEU A C 1
ATOM 1003 O O . LEU A 1 123 ? 11.773 -26.469 -25.859 1 74.38 123 LEU A O 1
ATOM 1007 N N . MET A 1 124 ? 12.102 -24.422 -25.281 1 75.56 124 MET A N 1
ATOM 1008 C CA . MET A 1 124 ? 11.094 -24.484 -24.219 1 75.56 124 MET A CA 1
ATOM 1009 C C . MET A 1 124 ? 9.719 -24.797 -24.797 1 75.56 124 MET A C 1
ATOM 1011 O O . MET A 1 124 ? 8.961 -25.578 -24.219 1 75.56 124 MET A O 1
ATOM 1015 N N . ARG A 1 125 ? 9.445 -24.203 -25.891 1 77.94 125 ARG A N 1
ATOM 1016 C CA . ARG A 1 125 ? 8.172 -24.453 -26.562 1 77.94 125 ARG A CA 1
ATOM 1017 C C . ARG A 1 125 ? 8.07 -25.906 -26.984 1 77.94 125 ARG A C 1
ATOM 1019 O O . ARG A 1 125 ? 7.027 -26.547 -26.797 1 77.94 125 ARG A O 1
ATOM 1026 N N . GLN A 1 126 ? 9.148 -26.312 -27.5 1 80.44 126 GLN A N 1
ATOM 1027 C CA . GLN A 1 126 ? 9.188 -27.688 -28 1 80.44 126 GLN A CA 1
ATOM 1028 C C . GLN A 1 126 ? 9 -28.688 -26.859 1 80.44 126 GLN A C 1
ATOM 1030 O O . GLN A 1 126 ? 8.383 -29.734 -27.047 1 80.44 126 GLN A O 1
ATOM 1035 N N . LEU A 1 127 ? 9.508 -28.344 -25.781 1 79.88 127 LEU A N 1
ATOM 1036 C CA . LEU A 1 127 ? 9.445 -29.234 -24.641 1 79.88 127 LEU A CA 1
ATOM 1037 C C . LEU A 1 127 ? 8.125 -29.078 -23.891 1 79.88 127 LEU A C 1
ATOM 1039 O O . LEU A 1 127 ? 7.887 -29.75 -22.891 1 79.88 127 LEU A O 1
ATOM 1043 N N . GLY A 1 128 ? 7.262 -28.219 -24.328 1 81.94 128 GLY A N 1
ATOM 1044 C CA . GLY A 1 128 ? 5.934 -28.047 -23.766 1 81.94 128 GLY A CA 1
ATOM 1045 C C . GLY A 1 128 ? 5.941 -27.328 -22.422 1 81.94 128 GLY A C 1
ATOM 1046 O O . GLY A 1 128 ? 4.992 -27.453 -21.641 1 81.94 128 GLY A O 1
ATOM 1047 N N . VAL A 1 129 ? 7.004 -26.641 -22.125 1 79.44 129 VAL A N 1
ATOM 1048 C CA . VAL A 1 129 ? 7.199 -26 -20.844 1 79.44 129 VAL A CA 1
ATOM 1049 C C . VAL A 1 129 ? 6.098 -24.969 -20.609 1 79.44 129 VAL A C 1
ATOM 1051 O O . VAL A 1 129 ? 5.512 -24.906 -19.531 1 79.44 129 VAL A O 1
ATOM 1054 N N . PRO A 1 130 ? 5.758 -24.219 -21.688 1 84.94 130 PRO A N 1
ATOM 1055 C CA . PRO A 1 130 ? 4.699 -23.219 -21.484 1 84.94 130 PRO A CA 1
ATOM 1056 C C . PRO A 1 130 ? 3.377 -23.844 -21.047 1 84.94 130 PRO A C 1
ATOM 1058 O O . PRO A 1 130 ? 2.748 -23.375 -20.094 1 84.94 130 PRO A O 1
ATOM 1061 N N . LYS A 1 131 ? 2.973 -24.906 -21.688 1 90.38 131 LYS A N 1
ATOM 1062 C CA . LYS A 1 131 ? 1.71 -25.562 -21.359 1 90.38 131 LYS A CA 1
ATOM 1063 C C . LYS A 1 131 ? 1.747 -26.156 -19.953 1 90.38 131 LYS A C 1
ATOM 1065 O O . LYS A 1 131 ? 0.757 -26.094 -19.219 1 90.38 131 LYS A O 1
ATOM 1070 N N . LYS A 1 132 ? 2.846 -26.734 -19.609 1 88.44 132 LYS A N 1
ATOM 1071 C CA . LYS A 1 132 ? 2.982 -27.328 -18.297 1 88.44 132 LYS A CA 1
ATOM 1072 C C . LYS A 1 132 ? 2.881 -26.266 -17.203 1 88.44 132 LYS A C 1
ATOM 1074 O O . LYS A 1 132 ? 2.166 -26.453 -16.219 1 88.44 132 LYS A O 1
ATOM 1079 N N . LEU A 1 133 ? 3.584 -25.203 -17.375 1 85.94 133 LEU A N 1
ATOM 1080 C CA . LEU A 1 133 ? 3.547 -24.125 -16.391 1 85.94 133 LEU A CA 1
ATOM 1081 C C . LEU A 1 133 ? 2.152 -23.516 -16.312 1 85.94 133 LEU A C 1
ATOM 1083 O O . LEU A 1 133 ? 1.689 -23.156 -15.234 1 85.94 133 LEU A O 1
ATOM 1087 N N . GLY A 1 134 ? 1.552 -23.359 -17.484 1 92.38 134 GLY A N 1
ATOM 1088 C CA . GLY A 1 134 ? 0.176 -22.891 -17.516 1 92.38 134 GLY A CA 1
ATOM 1089 C C . GLY A 1 134 ? -0.777 -23.781 -16.734 1 92.38 134 GLY A C 1
ATOM 1090 O O . GLY A 1 134 ? -1.631 -23.297 -15.992 1 92.38 134 GLY A O 1
ATOM 1091 N N . GLU A 1 135 ? -0.626 -25.062 -16.969 1 95.12 135 GLU A N 1
ATOM 1092 C CA . GLU A 1 135 ? -1.484 -26.016 -16.281 1 95.12 135 GLU A CA 1
ATOM 1093 C C . GLU A 1 135 ? -1.23 -26.016 -14.773 1 95.12 135 GLU A C 1
ATOM 1095 O O . GLU A 1 135 ? -2.168 -26.125 -13.984 1 95.12 135 GLU A O 1
ATOM 1100 N N . ASP A 1 136 ? 0.005 -25.953 -14.375 1 91.56 136 ASP A N 1
ATOM 1101 C CA . ASP A 1 136 ? 0.34 -25.859 -12.961 1 91.56 136 ASP A CA 1
ATOM 1102 C C . ASP A 1 136 ? -0.3 -24.625 -12.328 1 91.56 136 ASP A C 1
ATOM 1104 O O . ASP A 1 136 ? -0.859 -24.703 -11.234 1 91.56 136 ASP A O 1
ATOM 1108 N N . ASN A 1 137 ? -0.183 -23.547 -13.047 1 93.38 137 ASN A N 1
ATOM 1109 C CA . ASN A 1 137 ? -0.809 -22.328 -12.578 1 93.38 137 ASN A CA 1
ATOM 1110 C C . ASN A 1 137 ? -2.324 -22.469 -12.461 1 93.38 137 ASN A C 1
ATOM 1112 O O . ASN A 1 137 ? -2.92 -22.062 -11.469 1 93.38 137 ASN A O 1
ATOM 1116 N N . ARG A 1 138 ? -2.93 -23.031 -13.516 1 97.38 138 ARG A N 1
ATOM 1117 C CA . ARG A 1 138 ? -4.371 -23.266 -13.508 1 97.38 138 ARG A CA 1
ATOM 1118 C C . ARG A 1 138 ? -4.785 -24.094 -12.297 1 97.38 138 ARG A C 1
ATOM 1120 O O . ARG A 1 138 ? -5.758 -23.75 -11.617 1 97.38 138 ARG A O 1
ATOM 1127 N N . LYS A 1 139 ? -4.074 -25.141 -12.008 1 96.75 139 LYS A N 1
ATOM 1128 C CA . LYS A 1 139 ? -4.391 -26.047 -10.898 1 96.75 139 LYS A CA 1
ATOM 1129 C C . LYS A 1 139 ? -4.297 -25.312 -9.562 1 96.75 139 LYS A C 1
ATOM 1131 O O . LYS A 1 139 ? -5.137 -25.516 -8.68 1 96.75 139 LYS A O 1
ATOM 1136 N N . LEU A 1 140 ? -3.279 -24.531 -9.422 1 94.88 140 LEU A N 1
ATOM 1137 C CA . LEU A 1 140 ? -3.105 -23.797 -8.18 1 94.88 140 LEU A CA 1
ATOM 1138 C C . LEU A 1 140 ? -4.289 -22.859 -7.941 1 94.88 140 LEU A C 1
ATOM 1140 O O . LEU A 1 140 ? -4.848 -22.828 -6.844 1 94.88 140 LEU A O 1
ATOM 1144 N N . VAL A 1 141 ? -4.691 -22.094 -8.953 1 97.75 141 VAL A N 1
ATOM 1145 C CA . VAL A 1 141 ? -5.793 -21.141 -8.805 1 97.75 141 VAL A CA 1
ATOM 1146 C C . VAL A 1 141 ? -7.102 -21.906 -8.594 1 97.75 141 VAL A C 1
ATOM 1148 O O . VAL A 1 141 ? -7.898 -21.547 -7.723 1 97.75 141 VAL A O 1
ATOM 1151 N N . ALA A 1 142 ? -7.285 -22.969 -9.336 1 98.25 142 ALA A N 1
ATOM 1152 C CA . ALA A 1 142 ? -8.508 -23.766 -9.242 1 98.25 142 ALA A CA 1
ATOM 1153 C C . ALA A 1 142 ? -8.656 -24.391 -7.859 1 98.25 142 ALA A C 1
ATOM 1155 O O . ALA A 1 142 ? -9.773 -24.594 -7.379 1 98.25 142 ALA A O 1
ATOM 1156 N N . GLY A 1 143 ? -7.547 -24.719 -7.273 1 97.25 143 GLY A N 1
ATOM 1157 C CA . GLY A 1 143 ? -7.551 -25.375 -5.977 1 97.25 143 GLY A CA 1
ATOM 1158 C C . GLY A 1 143 ? -7.703 -24.406 -4.816 1 97.25 143 GLY A C 1
ATOM 1159 O O . GLY A 1 143 ? -7.688 -24.812 -3.654 1 97.25 143 GLY A O 1
ATOM 1160 N N . SER A 1 144 ? -7.895 -23.141 -5.07 1 97.62 144 SER A N 1
ATOM 1161 C CA . SER A 1 144 ? -8.031 -22.141 -4.008 1 97.62 144 SER A CA 1
ATOM 1162 C C . SER A 1 144 ? -9.477 -22.031 -3.539 1 97.62 144 SER A C 1
ATOM 1164 O O . SER A 1 144 ? -10.383 -21.828 -4.348 1 97.62 144 SER A O 1
ATOM 1166 N N . PRO A 1 145 ? -9.711 -22.109 -2.234 1 98.56 145 PRO A N 1
ATOM 1167 C CA . PRO A 1 145 ? -11.086 -22.078 -1.731 1 98.56 145 PRO A CA 1
ATOM 1168 C C . PRO A 1 145 ? -11.68 -20.672 -1.761 1 98.56 145 PRO A C 1
ATOM 1170 O O . PRO A 1 145 ? -12.891 -20.5 -1.621 1 98.56 145 PRO A O 1
ATOM 1173 N N . LEU A 1 146 ? -10.844 -19.625 -1.869 1 98.81 146 LEU A N 1
ATOM 1174 C CA . LEU A 1 146 ? -11.289 -18.234 -1.856 1 98.81 146 LEU A CA 1
ATOM 1175 C C . LEU A 1 146 ? -10.453 -17.391 -2.811 1 98.81 146 LEU A C 1
ATOM 1177 O O . LEU A 1 146 ? -9.219 -17.453 -2.789 1 98.81 146 LEU A O 1
ATOM 1181 N N . LEU A 1 147 ? -11.125 -16.703 -3.701 1 98.88 147 LEU A N 1
ATOM 1182 C CA . LEU A 1 147 ? -10.484 -15.602 -4.418 1 98.88 147 LEU A CA 1
ATOM 1183 C C . LEU A 1 147 ? -10.922 -14.258 -3.859 1 98.88 147 LEU A C 1
ATOM 1185 O O . LEU A 1 147 ? -12.055 -14.109 -3.387 1 98.88 147 LEU A O 1
ATOM 1189 N N . LEU A 1 148 ? -10.039 -13.359 -3.818 1 98.94 148 LEU A N 1
ATOM 1190 C CA . LEU A 1 148 ? -10.281 -11.977 -3.438 1 98.94 148 LEU A CA 1
ATOM 1191 C C . LEU A 1 148 ? -9.945 -11.031 -4.582 1 98.94 148 LEU A C 1
ATOM 1193 O O . LEU A 1 148 ? -8.781 -10.93 -4.992 1 98.94 148 LEU A O 1
ATOM 1197 N N . ALA A 1 149 ? -10.945 -10.414 -5.148 1 98.88 149 ALA A N 1
ATOM 1198 C CA . ALA A 1 149 ? -10.719 -9.352 -6.125 1 98.88 149 ALA A CA 1
ATOM 1199 C C . ALA A 1 149 ? -10.688 -7.984 -5.445 1 98.88 149 ALA A C 1
ATOM 1201 O O . ALA A 1 149 ? -11.555 -7.676 -4.625 1 98.88 149 ALA A O 1
ATOM 1202 N N . ALA A 1 150 ? -9.688 -7.25 -5.738 1 98.88 150 ALA A N 1
ATOM 1203 C CA . ALA A 1 150 ? -9.547 -5.891 -5.219 1 98.88 150 ALA A CA 1
ATOM 1204 C C . ALA A 1 150 ? -9.836 -4.855 -6.305 1 98.88 150 ALA A C 1
ATOM 1206 O O . ALA A 1 150 ? -9.312 -4.949 -7.414 1 98.88 150 ALA A O 1
ATOM 1207 N N . LEU A 1 151 ? -10.672 -3.93 -6 1 98.88 151 LEU A N 1
ATOM 1208 C CA . LEU A 1 151 ? -11.094 -2.891 -6.934 1 98.88 151 LEU A CA 1
ATOM 1209 C C . LEU A 1 151 ? -10.898 -1.504 -6.328 1 98.88 151 LEU A C 1
ATOM 1211 O O . LEU A 1 151 ? -10.695 -1.374 -5.121 1 98.88 151 LEU A O 1
ATOM 1215 N N . LEU A 1 152 ? -10.938 -0.537 -7.18 1 98.75 152 LEU A N 1
ATOM 1216 C CA . LEU A 1 152 ? -10.922 0.856 -6.746 1 98.75 152 LEU A CA 1
ATOM 1217 C C . LEU A 1 152 ? -12.125 1.612 -7.312 1 98.75 152 LEU A C 1
ATOM 1219 O O . LEU A 1 152 ? -12.539 1.365 -8.445 1 98.75 152 LEU A O 1
ATOM 1223 N N . ASP A 1 153 ? -12.633 2.49 -6.492 1 98.19 153 ASP A N 1
ATOM 1224 C CA . ASP A 1 153 ? -13.68 3.42 -6.898 1 98.19 153 ASP A CA 1
ATOM 1225 C C . ASP A 1 153 ? -13.133 4.469 -7.867 1 98.19 153 ASP A C 1
ATOM 1227 O O . ASP A 1 153 ? -12.242 5.242 -7.516 1 98.19 153 ASP A O 1
ATOM 1231 N N . LYS A 1 154 ? -13.711 4.543 -9.039 1 97.69 154 LYS A N 1
ATOM 1232 C CA . LYS A 1 154 ? -13.18 5.391 -10.102 1 97.69 154 LYS A CA 1
ATOM 1233 C C . LYS A 1 154 ? -13.438 6.867 -9.812 1 97.69 154 LYS A C 1
ATOM 1235 O O . LYS A 1 154 ? -12.867 7.742 -10.469 1 97.69 154 LYS A O 1
ATOM 1240 N N . SER A 1 155 ? -14.266 7.172 -8.852 1 95.25 155 SER A N 1
ATOM 1241 C CA . SER A 1 155 ? -14.406 8.562 -8.422 1 95.25 155 SER A CA 1
ATOM 1242 C C . SER A 1 155 ? -13.156 9.039 -7.684 1 95.25 155 SER A C 1
ATOM 1244 O O . SER A 1 155 ? -12.906 10.242 -7.59 1 95.25 155 SER A O 1
ATOM 1246 N N . GLU A 1 156 ? -12.422 8.125 -7.145 1 96.06 156 GLU A N 1
ATOM 1247 C CA . GLU A 1 156 ? -11.172 8.438 -6.445 1 96.06 156 GLU A CA 1
ATOM 1248 C C . GLU A 1 156 ? -9.961 8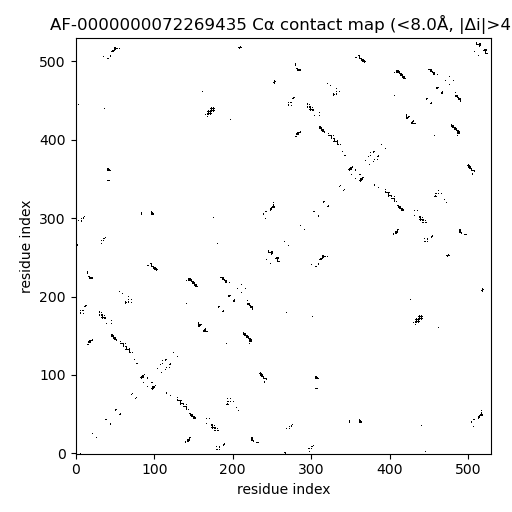.125 -7.316 1 96.06 156 GLU A C 1
ATOM 1250 O O . GLU A 1 156 ? -9.023 8.914 -7.391 1 96.06 156 GLU A O 1
ATOM 1255 N N . TYR A 1 157 ? -10.016 6.969 -7.883 1 97.38 157 TYR A N 1
ATOM 1256 C CA . TYR A 1 157 ? -8.891 6.5 -8.68 1 97.38 157 TYR A CA 1
ATOM 1257 C C . TYR A 1 157 ? -8.883 7.156 -10.055 1 97.38 157 TYR A C 1
ATOM 1259 O O . TYR A 1 157 ? -9.469 6.629 -11.008 1 97.38 157 TYR A O 1
ATOM 1267 N N . ARG A 1 158 ? -8.156 8.242 -10.164 1 93.56 158 ARG A N 1
ATOM 1268 C CA . ARG A 1 158 ? -7.957 8.984 -11.398 1 93.56 158 ARG A CA 1
ATOM 1269 C C . ARG A 1 158 ? -6.484 9 -11.797 1 93.56 158 ARG A C 1
ATOM 1271 O O . ARG A 1 158 ? -5.723 9.859 -11.359 1 93.56 158 ARG A O 1
ATOM 1278 N N . PRO A 1 159 ? -6.121 8.047 -12.727 1 91.56 159 PRO A N 1
ATOM 1279 C CA . PRO A 1 159 ? -4.711 7.965 -13.109 1 91.56 159 PRO A CA 1
ATOM 1280 C C . PRO A 1 159 ? -4.152 9.297 -13.602 1 91.56 159 PRO A C 1
ATOM 1282 O O . PRO A 1 159 ? -4.809 10 -14.367 1 91.56 159 PRO A O 1
ATOM 1285 N N . GLY A 1 160 ? -2.99 9.648 -13.109 1 88.25 160 GLY A N 1
ATOM 1286 C CA . GLY A 1 160 ? -2.352 10.898 -13.492 1 88.25 160 GLY A CA 1
ATOM 1287 C C . GLY A 1 160 ? -2.586 12.023 -12.5 1 88.25 160 GLY A C 1
ATOM 1288 O O . GLY A 1 160 ? -1.941 13.07 -12.578 1 88.25 160 GLY A O 1
ATOM 1289 N N . GLU A 1 161 ? -3.533 11.828 -11.578 1 91.06 161 GLU A N 1
ATOM 1290 C CA . GLU A 1 161 ? -3.807 12.781 -10.508 1 91.06 161 GLU A CA 1
ATOM 1291 C C . GLU A 1 161 ? -3.303 12.258 -9.164 1 91.06 161 GLU A C 1
ATOM 1293 O O . GLU A 1 161 ? -3.066 11.055 -9.008 1 91.06 161 GLU A O 1
ATOM 1298 N N . LEU A 1 162 ? -3.178 13.195 -8.234 1 92.31 162 LEU A N 1
ATOM 1299 C CA . LEU A 1 162 ? -2.758 12.797 -6.895 1 92.31 162 LEU A CA 1
ATOM 1300 C C . LEU A 1 162 ? -3.725 11.781 -6.297 1 92.31 162 LEU A C 1
ATOM 1302 O O . LEU A 1 162 ? -3.307 10.859 -5.594 1 92.31 162 LEU A O 1
ATOM 1306 N N . SER A 1 163 ? -5.02 12.016 -6.602 1 92.25 163 SER A N 1
ATOM 1307 C CA . SER A 1 163 ? -6.016 11.086 -6.078 1 92.25 163 SER A CA 1
ATOM 1308 C C . SER A 1 163 ? -5.777 9.672 -6.586 1 92.25 163 SER A C 1
ATOM 1310 O O . SER A 1 163 ? -6.02 8.695 -5.867 1 92.25 163 SER A O 1
ATOM 1312 N N . GLY A 1 164 ? -5.332 9.555 -7.84 1 95.12 164 GLY A N 1
ATOM 1313 C CA . GLY A 1 164 ? -4.965 8.25 -8.375 1 95.12 164 GLY A CA 1
ATOM 1314 C C . GLY A 1 164 ? -3.826 7.594 -7.609 1 95.12 164 GLY A C 1
ATOM 1315 O O . GLY A 1 164 ? -3.906 6.418 -7.254 1 95.12 164 GLY A O 1
ATOM 1316 N N . PHE A 1 165 ? -2.797 8.383 -7.367 1 96.5 165 PHE A N 1
ATOM 1317 C CA . PHE A 1 165 ? -1.68 7.91 -6.559 1 96.5 165 PHE A CA 1
ATOM 1318 C C . PHE A 1 165 ? -2.158 7.457 -5.184 1 96.5 165 PHE A C 1
ATOM 1320 O O . PHE A 1 165 ? -1.854 6.344 -4.75 1 96.5 165 PHE A O 1
ATOM 1327 N N . TYR A 1 166 ? -2.947 8.258 -4.504 1 97 166 TYR A N 1
ATOM 1328 C CA . TYR A 1 166 ? -3.414 7.965 -3.154 1 97 166 TYR A CA 1
ATOM 1329 C C . TYR A 1 166 ? -4.266 6.703 -3.133 1 97 166 TYR A C 1
ATOM 1331 O O . TYR A 1 166 ? -4.227 5.938 -2.164 1 97 166 TYR A O 1
ATOM 1339 N N . SER A 1 167 ? -5.039 6.496 -4.191 1 98.12 167 SER A N 1
ATOM 1340 C CA . SER A 1 167 ? -5.914 5.332 -4.258 1 98.12 167 SER A CA 1
ATOM 1341 C C . SER A 1 167 ? -5.109 4.039 -4.34 1 98.12 167 SER A C 1
ATOM 1343 O O . SER A 1 167 ? -5.383 3.084 -3.607 1 98.12 167 SER A O 1
ATOM 1345 N N . VAL A 1 168 ? -4.109 4.012 -5.215 1 98.44 168 VAL A N 1
ATOM 1346 C CA . VAL A 1 168 ? -3.289 2.812 -5.383 1 98.44 168 VAL A CA 1
ATOM 1347 C C . VAL A 1 168 ? -2.457 2.576 -4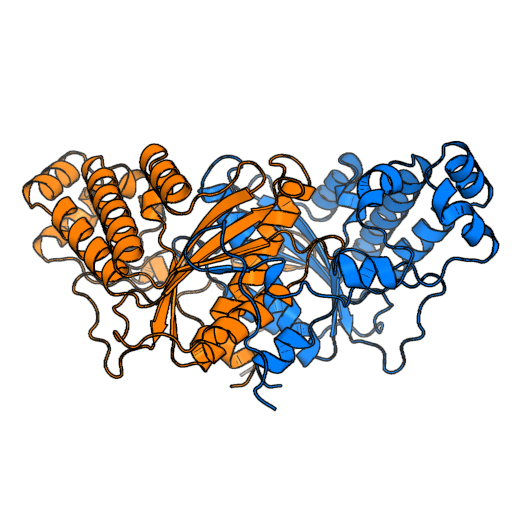.125 1 98.44 168 VAL A C 1
ATOM 1349 O O . VAL A 1 168 ? -2.346 1.442 -3.652 1 98.44 168 VAL A O 1
ATOM 1352 N N . PHE A 1 169 ? -1.917 3.691 -3.623 1 98.19 169 PHE A N 1
ATOM 1353 C CA . PHE A 1 169 ? -1.168 3.639 -2.373 1 98.19 169 PHE A CA 1
ATOM 1354 C C . PHE A 1 169 ? -2.021 3.051 -1.256 1 98.19 169 PHE A C 1
ATOM 1356 O O . PHE A 1 169 ? -1.597 2.121 -0.567 1 98.19 169 PHE A O 1
ATOM 1363 N N . GLY A 1 170 ? -3.205 3.559 -1.064 1 98.25 170 GLY A N 1
ATOM 1364 C CA . GLY A 1 170 ? -4.121 3.078 -0.045 1 98.25 170 GLY A CA 1
ATOM 1365 C C . GLY A 1 170 ? -4.516 1.626 -0.232 1 98.25 170 GLY A C 1
ATOM 1366 O O . GLY A 1 170 ? -4.66 0.886 0.743 1 98.25 170 GLY A O 1
ATOM 1367 N N . LEU A 1 171 ? -4.754 1.214 -1.501 1 98.75 171 LEU A N 1
ATOM 1368 C CA . LEU A 1 171 ? -5.051 -0.185 -1.788 1 98.75 171 LEU A CA 1
ATOM 1369 C C . LEU A 1 171 ? -3.908 -1.087 -1.339 1 98.75 171 LEU A C 1
ATOM 1371 O O . LEU A 1 171 ? -4.141 -2.141 -0.743 1 98.75 171 LEU A O 1
ATOM 1375 N N . GLY A 1 172 ? -2.641 -0.646 -1.656 1 98.69 172 GLY A N 1
ATOM 1376 C CA . GLY A 1 172 ? -1.487 -1.392 -1.178 1 98.69 172 GLY A CA 1
ATOM 1377 C C . GLY A 1 172 ? -1.463 -1.55 0.331 1 98.69 172 GLY A C 1
ATOM 1378 O O . GLY A 1 172 ? -1.172 -2.633 0.842 1 98.69 172 GLY A O 1
ATOM 1379 N N . ALA A 1 173 ? -1.765 -0.478 1.009 1 98.62 173 ALA A N 1
ATOM 1380 C CA . ALA A 1 173 ? -1.812 -0.494 2.469 1 98.62 173 ALA A CA 1
ATOM 1381 C C . ALA A 1 173 ? -2.889 -1.45 2.973 1 98.62 173 ALA A C 1
ATOM 1383 O O . ALA A 1 173 ? -2.648 -2.24 3.887 1 98.62 173 ALA A O 1
ATOM 1384 N N . ALA A 1 174 ? -4.086 -1.426 2.375 1 98.56 174 ALA A N 1
ATOM 1385 C CA . ALA A 1 174 ? -5.203 -2.281 2.77 1 98.56 174 ALA A CA 1
ATOM 1386 C C . ALA A 1 174 ? -4.863 -3.754 2.559 1 98.56 174 ALA A C 1
ATOM 1388 O O . ALA A 1 174 ? -5.102 -4.582 3.439 1 98.56 174 ALA A O 1
ATOM 1389 N N . ILE A 1 175 ? -4.289 -4.062 1.439 1 98.69 175 ILE A N 1
ATOM 1390 C CA . ILE A 1 175 ? -3.936 -5.438 1.113 1 98.69 175 ILE A CA 1
ATOM 1391 C C . ILE A 1 175 ? -2.809 -5.914 2.027 1 98.69 175 ILE A C 1
ATOM 1393 O O . ILE A 1 175 ? -2.773 -7.082 2.424 1 98.69 175 ILE A O 1
ATOM 1397 N N . GLU A 1 176 ? -1.89 -4.992 2.348 1 98.19 176 GLU A N 1
ATOM 1398 C CA . GLU A 1 176 ? -0.817 -5.379 3.262 1 98.19 176 GLU A CA 1
ATOM 1399 C C . GLU A 1 176 ? -1.374 -5.812 4.613 1 98.19 176 GLU A C 1
ATOM 1401 O O . GLU A 1 176 ? -0.872 -6.758 5.223 1 98.19 176 GLU A O 1
ATOM 1406 N N . ASN A 1 177 ? -2.365 -5.102 5.113 1 97.75 177 ASN A N 1
ATOM 1407 C CA . ASN A 1 177 ? -3.014 -5.539 6.344 1 97.75 177 ASN A CA 1
ATOM 1408 C C . ASN A 1 177 ? -3.537 -6.969 6.223 1 97.75 177 ASN A C 1
ATOM 1410 O O . ASN A 1 177 ? -3.391 -7.77 7.148 1 97.75 177 ASN A O 1
ATOM 1414 N N . ILE A 1 178 ? -4.113 -7.301 5.082 1 98.06 178 ILE A N 1
ATOM 1415 C CA . ILE A 1 178 ? -4.594 -8.656 4.832 1 98.06 178 ILE A CA 1
ATOM 1416 C C . ILE A 1 178 ? -3.412 -9.625 4.82 1 98.06 178 ILE A C 1
ATOM 1418 O O . ILE A 1 178 ? -3.445 -10.664 5.484 1 98.06 178 ILE A O 1
ATOM 1422 N N . TRP A 1 179 ? -2.375 -9.25 4.07 1 97.25 179 TRP A N 1
ATOM 1423 C CA . TRP A 1 179 ? -1.196 -10.094 3.92 1 97.25 179 TRP A CA 1
ATOM 1424 C C . TRP A 1 179 ? -0.565 -10.398 5.277 1 97.25 179 TRP A C 1
ATOM 1426 O O . TRP A 1 179 ? -0.125 -11.523 5.527 1 97.25 179 TRP A O 1
ATOM 1436 N N . ASN A 1 180 ? -0.517 -9.414 6.141 1 95.69 180 ASN A N 1
ATOM 1437 C CA . ASN A 1 180 ? 0.03 -9.586 7.48 1 95.69 180 ASN A CA 1
ATOM 1438 C C . ASN A 1 180 ? -0.865 -10.477 8.344 1 95.69 180 ASN A C 1
ATOM 1440 O O . ASN A 1 180 ? -0.378 -11.18 9.227 1 95.69 180 ASN A O 1
ATOM 1444 N N . THR A 1 181 ? -2.121 -10.477 8.094 1 96 181 THR A N 1
ATOM 1445 C CA . THR A 1 181 ? -3.096 -11.156 8.945 1 96 181 THR A CA 1
ATOM 1446 C C . THR A 1 181 ? -3.191 -12.633 8.586 1 96 181 THR A C 1
ATOM 1448 O O . THR A 1 181 ? -3.377 -13.477 9.461 1 96 181 THR A O 1
ATOM 1451 N N . VAL A 1 182 ? -3.076 -12.969 7.297 1 95.44 182 VAL A N 1
ATOM 1452 C CA . VAL A 1 182 ? -3.33 -14.344 6.867 1 95.44 182 VAL A CA 1
ATOM 1453 C C . VAL A 1 182 ? -2.389 -15.297 7.602 1 95.44 182 VAL A C 1
ATOM 1455 O O . VAL A 1 182 ? -2.781 -16.406 7.965 1 95.44 182 VAL A O 1
ATOM 1458 N N . GLY A 1 183 ? -1.19 -14.922 7.895 1 89.75 183 GLY A N 1
ATOM 1459 C CA . GLY A 1 183 ? -0.259 -15.773 8.617 1 89.75 183 GLY A CA 1
ATOM 1460 C C . GLY A 1 183 ? -0.756 -16.172 9.992 1 89.75 183 GLY A C 1
ATOM 1461 O O . GLY A 1 183 ? -0.542 -17.312 10.43 1 89.75 183 GLY A O 1
ATOM 1462 N N . THR A 1 184 ? -1.404 -15.258 10.625 1 91.12 184 THR A N 1
ATOM 1463 C CA . THR A 1 184 ? -1.907 -15.5 11.969 1 91.12 184 THR A CA 1
ATOM 1464 C C . THR A 1 184 ? -3.104 -16.453 11.93 1 91.12 184 THR A C 1
ATOM 1466 O O . THR A 1 184 ? -3.473 -17.031 12.953 1 91.12 184 THR A O 1
ATOM 1469 N N . LEU A 1 185 ? -3.684 -16.641 10.797 1 93.81 185 LEU A N 1
ATOM 1470 C CA . LEU A 1 185 ? -4.871 -17.469 10.656 1 93.81 185 LEU A CA 1
ATOM 1471 C C . LEU A 1 185 ? -4.516 -18.828 10.062 1 93.81 185 LEU A C 1
ATOM 1473 O O . LEU A 1 185 ? -5.406 -19.625 9.734 1 93.81 185 LEU A O 1
ATOM 1477 N N . GLY A 1 186 ? -3.16 -19.078 9.875 1 93.75 186 GLY A N 1
ATOM 1478 C CA . GLY A 1 186 ? -2.752 -20.312 9.203 1 93.75 186 GLY A CA 1
ATOM 1479 C C . GLY A 1 186 ? -3.139 -20.344 7.738 1 93.75 186 GLY A C 1
ATOM 1480 O O . GLY A 1 186 ? -3.381 -21.406 7.176 1 93.75 186 GLY A O 1
ATOM 1481 N N . MET A 1 187 ? -3.312 -19.219 7.164 1 96.25 187 MET A N 1
ATOM 1482 C CA . MET A 1 187 ? -3.693 -19.062 5.762 1 96.25 187 MET A CA 1
ATOM 1483 C C . MET A 1 187 ? -2.525 -18.531 4.941 1 96.25 187 MET A C 1
ATOM 1485 O O . MET A 1 187 ? -1.508 -18.109 5.496 1 96.25 187 MET A O 1
ATOM 1489 N N . GLY A 1 188 ? -2.658 -18.641 3.643 1 95.81 188 GLY A N 1
ATOM 1490 C CA . GLY A 1 188 ? -1.762 -18.031 2.674 1 95.81 188 GLY A CA 1
ATOM 1491 C C . GLY A 1 188 ? -2.484 -17.156 1.661 1 95.81 188 GLY A C 1
ATOM 1492 O O . GLY A 1 188 ? -3.715 -17.156 1.606 1 95.81 188 GLY A O 1
ATOM 1493 N N . ILE A 1 189 ? -1.736 -16.406 0.978 1 97 189 ILE A N 1
ATOM 1494 C CA . ILE A 1 189 ? -2.26 -15.508 -0.041 1 97 189 ILE A CA 1
ATOM 1495 C C . ILE A 1 189 ? -1.264 -15.398 -1.193 1 97 189 ILE A C 1
ATOM 1497 O O . ILE A 1 189 ? -0.051 -15.484 -0.985 1 97 189 ILE A O 1
ATOM 1501 N N . GLN A 1 190 ? -1.799 -15.281 -2.383 1 96.06 190 GLN A N 1
ATOM 1502 C CA . GLN A 1 190 ? -0.956 -15.109 -3.562 1 96.06 190 GLN A CA 1
ATOM 1503 C C . GLN A 1 190 ? -1.669 -14.281 -4.629 1 96.06 190 GLN A C 1
ATOM 1505 O O . GLN A 1 190 ? -2.863 -14.469 -4.871 1 96.06 190 GLN A O 1
ATOM 1510 N N . PHE A 1 191 ? -0.882 -13.367 -5.207 1 95.44 191 PHE A N 1
ATOM 1511 C CA . PHE A 1 191 ? -1.355 -12.562 -6.324 1 95.44 191 PHE A CA 1
ATOM 1512 C C . PHE A 1 191 ? -1.55 -13.422 -7.566 1 95.44 191 PHE A C 1
ATOM 1514 O O . PHE A 1 191 ? -0.674 -14.211 -7.926 1 95.44 191 PHE A O 1
ATOM 1521 N N . VAL A 1 192 ? -2.74 -13.375 -8.188 1 95.88 192 VAL A N 1
ATOM 1522 C CA . VAL A 1 192 ? -3 -13.984 -9.492 1 95.88 192 VAL A CA 1
ATOM 1523 C C . VAL A 1 192 ? -2.756 -12.961 -10.602 1 95.88 192 VAL A C 1
ATOM 1525 O O . VAL A 1 192 ? -3.682 -12.266 -11.031 1 95.88 1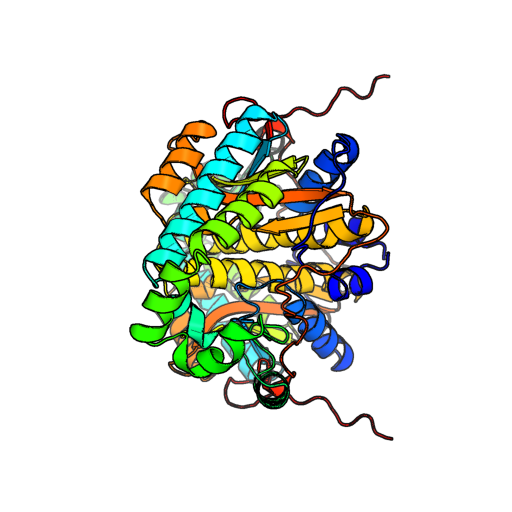92 VAL A O 1
ATOM 1528 N N . SER A 1 193 ? -1.591 -12.906 -11.164 1 91.81 193 SER A N 1
ATOM 1529 C CA . SER A 1 193 ? -1.158 -11.727 -11.906 1 91.81 193 SER A CA 1
ATOM 1530 C C . SER A 1 193 ? -1.175 -11.977 -13.414 1 91.81 193 SER A C 1
ATOM 1532 O O . SER A 1 193 ? -1.284 -11.039 -14.203 1 91.81 193 SER A O 1
ATOM 1534 N N . THR A 1 194 ? -1.108 -13.211 -13.859 1 92.5 194 THR A N 1
ATOM 1535 C CA . THR A 1 194 ? -0.843 -13.492 -15.266 1 92.5 194 THR A CA 1
ATOM 1536 C C . THR A 1 194 ? -1.949 -12.914 -16.156 1 92.5 194 THR A C 1
ATOM 1538 O O . THR A 1 194 ? -1.675 -12.344 -17.203 1 92.5 194 THR A O 1
ATOM 1541 N N . PRO A 1 195 ? -3.174 -12.992 -15.703 1 96.31 195 PRO A N 1
ATOM 1542 C CA . PRO A 1 195 ? -4.211 -12.43 -16.578 1 96.31 195 PRO A CA 1
ATOM 1543 C C . PRO A 1 195 ? -4.066 -10.922 -16.781 1 96.31 195 PRO A C 1
ATOM 1545 O O . PRO A 1 195 ? -4.492 -10.391 -17.797 1 96.31 195 PRO A O 1
ATOM 1548 N N . MET A 1 196 ? -3.439 -10.242 -15.859 1 94.44 196 MET A N 1
ATOM 1549 C CA . MET A 1 196 ? -3.281 -8.797 -15.93 1 94.44 196 MET A CA 1
ATOM 1550 C C . MET A 1 196 ? -2.357 -8.406 -17.078 1 94.44 196 MET A C 1
ATOM 1552 O O . MET A 1 196 ? -2.379 -7.262 -17.547 1 94.44 196 MET A O 1
ATOM 1556 N N . GLU A 1 197 ? -1.578 -9.359 -17.516 1 92.81 197 GLU A N 1
ATOM 1557 C CA . GLU A 1 197 ? -0.586 -9.102 -18.562 1 92.81 197 GLU A CA 1
ATOM 1558 C C . GLU A 1 197 ? -1.217 -9.148 -19.953 1 92.81 197 GLU A C 1
ATOM 1560 O O . GLU A 1 197 ? -0.602 -8.727 -20.922 1 92.81 197 GLU A O 1
ATOM 1565 N N . ILE A 1 198 ? -2.377 -9.672 -20.047 1 95.19 198 ILE A N 1
ATOM 1566 C CA . ILE A 1 198 ? -3.082 -9.82 -21.312 1 95.19 198 ILE A CA 1
ATOM 1567 C C . ILE A 1 198 ? -4.438 -9.117 -21.234 1 95.19 198 ILE A C 1
ATOM 1569 O O . ILE A 1 198 ? -5.387 -9.656 -20.672 1 95.19 198 ILE A O 1
ATOM 1573 N N . PRO A 1 199 ? -4.559 -8 -21.906 1 95.81 199 PRO A N 1
ATOM 1574 C CA . PRO A 1 199 ? -5.742 -7.148 -21.766 1 95.81 199 PRO A CA 1
ATOM 1575 C C . PRO A 1 199 ? -7.047 -7.906 -21.984 1 95.81 199 PRO A C 1
ATOM 1577 O O . PRO A 1 199 ? -8.008 -7.727 -21.219 1 95.81 199 PRO A O 1
ATOM 1580 N N . ARG A 1 200 ? -7.129 -8.727 -22.984 1 97.38 200 ARG A N 1
ATOM 1581 C CA . ARG A 1 200 ? -8.375 -9.438 -23.25 1 97.38 200 ARG A CA 1
ATOM 1582 C C . ARG A 1 200 ? -8.719 -10.391 -22.125 1 97.38 200 ARG A C 1
ATOM 1584 O O . ARG A 1 200 ? -9.898 -10.594 -21.812 1 97.38 200 ARG A O 1
ATOM 1591 N N . GLN A 1 201 ? -7.715 -11.039 -21.484 1 97.94 201 GLN A N 1
ATOM 1592 C CA . GLN A 1 201 ? -7.953 -11.945 -20.359 1 97.94 201 GLN A CA 1
ATOM 1593 C C . GLN A 1 201 ? -8.406 -11.18 -19.125 1 97.94 201 GLN A C 1
ATOM 1595 O O . GLN A 1 201 ? -9.289 -11.633 -18.391 1 97.94 201 GLN A O 1
ATOM 1600 N N . TRP A 1 202 ? -7.809 -10.023 -18.938 1 98 202 TRP A N 1
ATOM 1601 C CA . TRP A 1 202 ? -8.188 -9.188 -17.797 1 98 202 TRP A CA 1
ATOM 1602 C C . TRP A 1 202 ? -9.617 -8.68 -17.953 1 98 202 TRP A C 1
ATOM 1604 O O . TRP A 1 202 ? -10.383 -8.664 -16.984 1 98 202 TRP A O 1
ATOM 1614 N N . GLN A 1 203 ? -9.969 -8.336 -19.156 1 98.31 203 GLN A N 1
ATOM 1615 C CA . GLN A 1 203 ? -11.344 -7.93 -19.453 1 98.31 203 GLN A CA 1
ATOM 1616 C C . GLN A 1 203 ? -12.32 -9.07 -19.188 1 98.31 203 GLN A C 1
ATOM 1618 O O . GLN A 1 203 ? -13.43 -8.844 -18.688 1 98.31 203 GLN A O 1
ATOM 1623 N N . ALA A 1 204 ? -11.922 -10.25 -19.516 1 98.69 204 ALA A N 1
ATOM 1624 C CA . ALA A 1 204 ? -12.773 -11.414 -19.281 1 98.69 204 ALA A CA 1
ATOM 1625 C C . ALA A 1 204 ? -13.07 -11.586 -17.797 1 98.69 204 ALA A C 1
ATOM 1627 O O . ALA A 1 204 ? -14.188 -11.93 -17.422 1 98.69 204 ALA A O 1
ATOM 1628 N N . ILE A 1 205 ? -12.078 -11.352 -16.938 1 98.75 205 ILE A N 1
ATOM 1629 C CA . ILE A 1 205 ? -12.281 -11.469 -15.5 1 98.75 205 ILE A CA 1
ATOM 1630 C C . ILE A 1 205 ? -13.219 -10.359 -15.023 1 98.75 205 ILE A C 1
ATOM 1632 O O . ILE A 1 205 ? -14.109 -10.602 -14.195 1 98.75 205 ILE A O 1
ATOM 1636 N N . GLN A 1 206 ? -13.055 -9.172 -15.539 1 98.62 206 GLN A N 1
ATOM 1637 C CA . GLN A 1 206 ? -13.945 -8.062 -15.18 1 98.62 206 GLN A CA 1
ATOM 1638 C C . GLN A 1 206 ? -15.398 -8.398 -15.523 1 98.62 206 GLN A C 1
ATOM 1640 O O . GLN A 1 206 ? -16.297 -8.117 -14.734 1 98.62 206 GLN A O 1
ATOM 1645 N N . GLU A 1 207 ? -15.547 -8.977 -16.688 1 98.56 207 GLU A N 1
ATOM 1646 C CA . GLU A 1 207 ? -16.891 -9.359 -17.125 1 98.56 207 GLU A CA 1
ATOM 1647 C C . GLU A 1 207 ? -17.453 -10.477 -16.234 1 98.56 207 GLU A C 1
ATOM 1649 O O . GLU A 1 207 ? -18.625 -10.438 -15.852 1 98.56 207 GLU A O 1
ATOM 1654 N N . LEU A 1 208 ? -16.609 -11.422 -15.945 1 98.62 208 LEU A N 1
ATOM 1655 C CA . LEU A 1 208 ? -17 -12.547 -15.109 1 98.62 208 LEU A CA 1
ATOM 1656 C C . LEU A 1 208 ? -17.5 -12.062 -13.75 1 98.62 208 LEU A C 1
ATOM 1658 O O . LEU A 1 208 ? -18.469 -12.609 -13.219 1 98.62 208 LEU A O 1
ATOM 1662 N N . LEU A 1 209 ? -16.906 -11 -13.18 1 98.75 209 LEU A N 1
ATOM 1663 C CA . LEU A 1 209 ? -17.219 -10.484 -11.852 1 98.75 209 LEU A CA 1
ATOM 1664 C C . LEU A 1 209 ? -18.266 -9.383 -11.93 1 98.75 209 LEU A C 1
ATOM 1666 O O . LEU A 1 209 ? -18.641 -8.805 -10.898 1 98.75 209 LEU A O 1
ATOM 1670 N N . LYS A 1 210 ? -18.672 -9.031 -13.109 1 98.75 210 LYS A N 1
ATOM 1671 C CA . LYS A 1 210 ? -19.656 -7.98 -13.344 1 98.75 210 LYS A CA 1
ATOM 1672 C C . LYS A 1 210 ? -19.203 -6.656 -12.742 1 98.75 210 LYS A C 1
ATOM 1674 O O . LYS A 1 210 ? -19.953 -6 -12.016 1 98.75 210 LYS A O 1
ATOM 1679 N N . VAL A 1 211 ? -18.031 -6.324 -13.016 1 98.75 211 VAL A N 1
ATOM 1680 C CA . VAL A 1 211 ? -17.484 -5.066 -12.516 1 98.75 211 VAL A CA 1
ATOM 1681 C C . VAL A 1 211 ? -18.188 -3.893 -13.203 1 98.75 211 VAL A C 1
ATOM 1683 O O . VAL A 1 211 ? -18.156 -3.779 -14.43 1 98.75 211 VAL A O 1
ATOM 1686 N N . PRO A 1 212 ? -18.797 -3.084 -12.438 1 98.44 212 PRO A N 1
ATOM 1687 C CA . PRO A 1 212 ? -19.484 -1.944 -13.055 1 98.44 212 PRO A CA 1
ATOM 1688 C C . PRO A 1 212 ? -18.516 -0.868 -13.539 1 98.44 212 PRO A C 1
ATOM 1690 O O . PRO A 1 212 ? -17.312 -0.924 -13.234 1 98.44 212 PRO A O 1
ATOM 1693 N N . ASP A 1 213 ? -19 0.165 -14.242 1 97.5 213 ASP A N 1
ATOM 1694 C CA . ASP A 1 213 ? -18.188 1.192 -14.891 1 97.5 213 ASP A CA 1
ATOM 1695 C C . ASP A 1 213 ? -17.531 2.111 -13.859 1 97.5 213 ASP A C 1
ATOM 1697 O O . ASP A 1 213 ? -16.516 2.748 -14.141 1 97.5 213 ASP A O 1
ATOM 1701 N N . ASP A 1 214 ? -18.109 2.188 -12.68 1 97.88 214 ASP A N 1
ATOM 1702 C CA . ASP A 1 214 ? -17.609 3.133 -11.688 1 97.88 214 ASP A CA 1
ATOM 1703 C C . ASP A 1 214 ? -16.547 2.486 -10.797 1 97.88 214 ASP A C 1
ATOM 1705 O O . ASP A 1 214 ? -16.031 3.125 -9.883 1 97.88 214 ASP A O 1
ATOM 1709 N N . LEU A 1 215 ? -16.25 1.22 -11.047 1 98.5 215 LEU A N 1
ATOM 1710 C CA . LEU A 1 215 ? -15.172 0.523 -10.344 1 98.5 215 LEU A CA 1
ATOM 1711 C C . LEU A 1 215 ? -14.109 0.033 -11.32 1 98.5 215 LEU A C 1
ATOM 1713 O O . LEU A 1 215 ? -14.398 -0.184 -12.5 1 98.5 215 LEU A O 1
ATOM 1717 N N . GLU A 1 216 ? -12.922 -0.042 -10.836 1 98.12 216 GLU A N 1
ATOM 1718 C CA . GLU A 1 216 ? -11.805 -0.582 -11.602 1 98.12 216 GLU A CA 1
ATOM 1719 C C . GLU A 1 216 ? -11.211 -1.807 -10.914 1 98.12 216 GLU A C 1
ATOM 1721 O O . GLU A 1 216 ? -10.805 -1.739 -9.75 1 98.12 216 GLU A O 1
ATOM 1726 N N . LEU A 1 217 ? -11.227 -2.955 -11.641 1 98.69 217 LEU A N 1
ATOM 1727 C CA . LEU A 1 217 ? -10.539 -4.129 -11.117 1 98.69 217 LEU A CA 1
ATOM 1728 C C . LEU A 1 217 ? -9.031 -3.924 -11.117 1 98.69 217 LEU A C 1
ATOM 1730 O O . LEU A 1 217 ? -8.438 -3.619 -12.156 1 98.69 217 LEU A O 1
ATOM 1734 N N . MET A 1 218 ? -8.414 -4.09 -9.93 1 98.38 218 MET A N 1
ATOM 1735 C CA . MET A 1 218 ? -6.992 -3.77 -9.797 1 98.38 218 MET A CA 1
ATOM 1736 C C . MET A 1 218 ? -6.16 -5.039 -9.656 1 98.38 218 MET A C 1
ATOM 1738 O O . MET A 1 218 ? -5.031 -5.102 -10.148 1 98.38 218 MET A O 1
ATOM 1742 N N . ALA A 1 219 ? -6.684 -6.039 -8.969 1 98.5 219 ALA A N 1
ATOM 1743 C CA . ALA A 1 219 ? -5.918 -7.242 -8.648 1 98.5 219 ALA A CA 1
ATOM 1744 C C . ALA A 1 219 ? -6.836 -8.383 -8.227 1 98.5 219 ALA A C 1
ATOM 1746 O O . ALA A 1 219 ? -7.953 -8.148 -7.75 1 98.5 219 ALA A O 1
ATOM 1747 N N . VAL A 1 220 ? -6.375 -9.555 -8.414 1 98.75 220 VAL A N 1
ATOM 1748 C CA . VAL A 1 220 ? -7.031 -10.758 -7.91 1 98.75 220 VAL A CA 1
ATOM 1749 C C . VAL A 1 220 ? -6.039 -11.586 -7.098 1 98.75 220 VAL A C 1
ATOM 1751 O O . VAL A 1 220 ? -4.883 -11.75 -7.5 1 98.75 220 VAL A O 1
ATOM 1754 N N . TYR A 1 221 ? -6.508 -12.062 -5.973 1 98.69 221 TYR A N 1
ATOM 1755 C CA . TYR A 1 221 ? -5.703 -12.906 -5.094 1 98.69 221 TYR A CA 1
ATOM 1756 C C . TYR A 1 221 ? -6.375 -14.25 -4.867 1 98.69 221 TYR A C 1
ATOM 1758 O O . TYR A 1 221 ? -7.602 -14.359 -4.945 1 98.69 221 TYR A O 1
ATOM 1766 N N . ARG A 1 222 ? -5.555 -15.188 -4.613 1 98.56 222 ARG A N 1
ATOM 1767 C CA . ARG A 1 222 ? -6.07 -16.438 -4.07 1 98.56 222 ARG A CA 1
ATOM 1768 C C . ARG A 1 222 ? -5.645 -16.625 -2.617 1 98.56 222 ARG A C 1
ATOM 1770 O O . ARG A 1 222 ? -4.539 -16.234 -2.234 1 98.56 222 ARG A O 1
ATOM 1777 N N . LEU A 1 223 ? -6.543 -17.172 -1.838 1 98.5 223 LEU A N 1
ATOM 1778 C CA . LEU A 1 223 ? -6.336 -17.391 -0.411 1 98.5 223 LEU A CA 1
ATOM 1779 C C . LEU A 1 223 ? -6.844 -18.766 0.002 1 98.5 223 LEU A C 1
ATOM 1781 O O . LEU A 1 223 ? -7.75 -19.312 -0.63 1 98.5 223 LEU A O 1
ATOM 1785 N N . GLY A 1 224 ? -6.277 -19.266 1.069 1 98.25 224 GLY A N 1
ATOM 1786 C CA . GLY A 1 224 ? -6.684 -20.547 1.655 1 98.25 224 GLY A CA 1
ATOM 1787 C C . GLY A 1 224 ? -5.852 -20.938 2.857 1 98.25 224 GLY A C 1
ATOM 1788 O O . GLY A 1 224 ? -4.816 -20.328 3.131 1 98.25 224 GLY A O 1
ATOM 1789 N N . TYR A 1 225 ? -6.375 -21.906 3.576 1 97.94 225 TYR A N 1
ATOM 1790 C CA . TYR A 1 225 ? -5.613 -22.469 4.691 1 97.94 225 TYR A CA 1
ATOM 1791 C C . TYR A 1 225 ? -4.414 -23.266 4.191 1 97.94 225 TYR A C 1
ATOM 1793 O O . TYR A 1 225 ? -4.496 -23.938 3.168 1 97.94 225 TYR A O 1
ATOM 1801 N N . LEU A 1 226 ? -3.33 -23.156 4.914 1 95.56 226 LEU A N 1
ATOM 1802 C CA . LEU A 1 226 ? -2.092 -23.812 4.52 1 95.56 226 LEU A CA 1
ATOM 1803 C C . LEU A 1 226 ? -2.127 -25.297 4.891 1 95.56 226 LEU A C 1
ATOM 1805 O O . LEU A 1 226 ? -2.656 -25.656 5.941 1 95.56 226 LEU A O 1
ATOM 1809 N N . PRO A 1 227 ? -1.58 -26.094 4.004 1 92.94 227 PRO A N 1
ATOM 1810 C CA . PRO A 1 227 ? -1.424 -27.5 4.383 1 92.94 227 PRO A CA 1
ATOM 1811 C C . PRO A 1 227 ? -0.371 -27.703 5.473 1 92.94 227 PRO A C 1
ATOM 1813 O O . PRO A 1 227 ? 0.451 -26.812 5.715 1 92.94 227 PRO A O 1
ATOM 1816 N N . GLU A 1 228 ? -0.473 -28.766 6.266 1 83.75 228 GLU A N 1
ATOM 1817 C CA . GLU A 1 228 ? 0.483 -29.062 7.328 1 83.75 228 GLU A CA 1
ATOM 1818 C C . GLU A 1 228 ? 1.883 -29.281 6.762 1 83.75 228 GLU A C 1
ATOM 1820 O O . GLU A 1 228 ? 2.869 -28.812 7.328 1 83.75 228 GLU A O 1
ATOM 1825 N N . GLU A 1 229 ? 1.985 -30.094 5.695 1 74.06 229 GLU A N 1
ATOM 1826 C CA . GLU A 1 229 ? 3.268 -30.359 5.055 1 74.06 229 GLU A CA 1
ATOM 1827 C C . GLU A 1 229 ? 3.291 -29.844 3.623 1 74.06 229 GLU A C 1
ATOM 1829 O O . GLU A 1 229 ? 2.289 -29.922 2.908 1 74.06 229 GLU A O 1
ATOM 1834 N N . THR A 1 230 ? 4.172 -28.828 3.408 1 63.75 230 THR A N 1
ATOM 1835 C CA . THR A 1 230 ? 4.172 -28.391 2.018 1 63.75 230 THR A CA 1
ATOM 1836 C C . THR A 1 230 ? 5.434 -28.875 1.303 1 63.75 230 THR A C 1
ATOM 1838 O O . THR A 1 230 ? 6.547 -28.688 1.805 1 63.75 230 THR A O 1
ATOM 1841 N N . ALA A 1 231 ? 5.195 -29.844 0.361 1 58.06 231 ALA A N 1
ATOM 1842 C CA . ALA A 1 231 ? 6.301 -30.219 -0.524 1 58.06 231 ALA A CA 1
ATOM 1843 C C . ALA A 1 231 ? 6.645 -29.078 -1.474 1 58.06 231 ALA A C 1
ATOM 1845 O O . ALA A 1 231 ? 5.762 -28.344 -1.912 1 58.06 231 ALA A O 1
ATOM 1846 N N . ARG A 1 232 ? 7.938 -28.719 -1.548 1 58.62 232 ARG A N 1
ATOM 1847 C CA . ARG A 1 232 ? 8.398 -27.719 -2.5 1 58.62 232 ARG A CA 1
ATOM 1848 C C . ARG A 1 232 ? 8.148 -28.172 -3.936 1 58.62 232 ARG A C 1
ATOM 1850 O O . ARG A 1 232 ? 8.32 -29.344 -4.262 1 58.62 232 ARG A O 1
ATOM 1857 N N . PRO A 1 233 ? 7.547 -27.266 -4.672 1 57.88 233 PRO A N 1
ATOM 1858 C CA . PRO A 1 233 ? 7.355 -27.625 -6.078 1 57.88 233 PRO A CA 1
ATOM 1859 C C . PRO A 1 233 ? 8.672 -27.906 -6.801 1 57.88 233 PRO A C 1
ATOM 1861 O O . PRO A 1 233 ? 9.742 -27.562 -6.297 1 57.88 233 PRO A O 1
ATOM 1864 N N . SER A 1 234 ? 8.656 -28.656 -7.926 1 51.78 234 SER A N 1
ATOM 1865 C CA . SER A 1 234 ? 9.797 -29.031 -8.75 1 51.78 234 SER A CA 1
ATOM 1866 C C . SER A 1 234 ? 10.57 -27.797 -9.211 1 51.78 234 SER A C 1
ATOM 1868 O O . SER A 1 234 ? 11.797 -27.828 -9.312 1 51.78 234 SER A O 1
ATOM 1870 N N . ILE A 1 235 ? 9.938 -26.781 -9.688 1 52.59 235 ILE A N 1
ATOM 1871 C CA . ILE A 1 235 ? 10.539 -25.469 -9.914 1 52.59 235 ILE A CA 1
ATOM 1872 C C . ILE A 1 235 ? 10.234 -24.547 -8.734 1 52.59 235 ILE A C 1
ATOM 1874 O O . ILE A 1 235 ? 9.07 -24.328 -8.391 1 52.59 235 ILE A O 1
ATOM 1878 N N . ASP A 1 236 ? 11.367 -24.438 -8.031 1 61.84 236 ASP A N 1
ATOM 1879 C CA . ASP A 1 236 ? 11.164 -23.641 -6.812 1 61.84 236 ASP A CA 1
ATOM 1880 C C . ASP A 1 236 ? 12.023 -22.375 -6.828 1 61.84 236 ASP A C 1
ATOM 1882 O O . ASP A 1 236 ? 13 -22.297 -7.574 1 61.84 236 ASP A O 1
ATOM 1886 N N . TRP A 1 237 ? 11.539 -21.391 -6.441 1 66.88 237 TRP A N 1
ATOM 1887 C CA . TRP A 1 237 ? 12.219 -20.109 -6.301 1 66.88 237 TRP A CA 1
ATOM 1888 C C . TRP A 1 237 ? 12.016 -19.531 -4.902 1 66.88 237 TRP A C 1
ATOM 1890 O O . TRP A 1 237 ? 11.102 -19.938 -4.188 1 66.88 237 TRP A O 1
ATOM 1900 N N . SER A 1 238 ? 13.109 -18.922 -4.539 1 71.19 238 SER A N 1
ATOM 1901 C CA . SER A 1 238 ? 13.016 -18.234 -3.26 1 71.19 238 SER A CA 1
ATOM 1902 C C . SER A 1 238 ? 13.18 -16.734 -3.434 1 71.19 238 SER A C 1
ATOM 1904 O O . SER A 1 238 ? 13.914 -16.281 -4.316 1 71.19 238 SER A O 1
ATOM 1906 N N . SER A 1 239 ? 12.477 -15.992 -2.852 1 76.5 239 SER A N 1
ATOM 1907 C CA . SER A 1 239 ? 12.547 -14.539 -2.85 1 76.5 239 SER A CA 1
ATOM 1908 C C . SER A 1 239 ? 12.578 -13.992 -1.427 1 76.5 239 SER A C 1
ATOM 1910 O O . SER A 1 239 ? 11.898 -13.016 -1.118 1 76.5 239 SER A O 1
ATOM 1912 N N . ARG A 1 240 ? 13.477 -14.508 -0.609 1 80.12 240 ARG A N 1
ATOM 1913 C CA . ARG A 1 240 ? 13.477 -14.203 0.817 1 80.12 240 ARG A CA 1
ATOM 1914 C C . ARG A 1 240 ? 14.438 -13.055 1.129 1 80.12 240 ARG A C 1
ATOM 1916 O O . ARG A 1 240 ? 14.391 -12.484 2.217 1 80.12 240 ARG A O 1
ATOM 1923 N N . HIS A 1 241 ? 15.289 -12.797 0.182 1 89.5 241 HIS A N 1
ATOM 1924 C CA . HIS A 1 241 ? 16.312 -11.781 0.443 1 89.5 241 HIS A CA 1
ATOM 1925 C C . HIS A 1 241 ? 15.695 -10.383 0.469 1 89.5 241 HIS A C 1
ATOM 1927 O O . HIS A 1 241 ? 14.781 -10.086 -0.304 1 89.5 241 HIS A O 1
ATOM 1933 N N . ARG A 1 242 ? 16.188 -9.602 1.398 1 94 242 ARG A N 1
ATOM 1934 C CA . ARG A 1 242 ? 15.828 -8.195 1.519 1 94 242 ARG A CA 1
ATOM 1935 C C . ARG A 1 242 ? 17.062 -7.305 1.472 1 94 242 ARG A C 1
ATOM 1937 O O . ARG A 1 242 ? 18.125 -7.676 1.985 1 94 242 ARG A O 1
ATOM 1944 N N . LYS A 1 243 ? 16.875 -6.211 0.914 1 95.94 243 LYS A N 1
ATOM 1945 C CA . LYS A 1 243 ? 17.984 -5.277 0.717 1 95.94 243 LYS A CA 1
ATOM 1946 C C . LYS A 1 243 ? 18.625 -4.887 2.049 1 95.94 243 LYS A C 1
ATOM 1948 O O . LYS A 1 243 ? 17.922 -4.738 3.055 1 95.94 243 LYS A O 1
ATOM 1953 N N . ARG A 1 244 ? 19.953 -4.777 1.981 1 95.88 244 ARG A N 1
ATOM 1954 C CA . ARG A 1 244 ? 20.656 -4.195 3.125 1 95.88 244 ARG A CA 1
ATOM 1955 C C . ARG A 1 244 ? 20.266 -2.732 3.314 1 95.88 244 ARG A C 1
ATOM 1957 O O . ARG A 1 244 ? 19.859 -2.061 2.361 1 95.88 244 ARG A O 1
ATOM 1964 N N . LEU A 1 245 ? 20.438 -2.287 4.52 1 96.62 245 LEU A N 1
ATOM 1965 C CA . LEU A 1 245 ? 20 -0.94 4.875 1 96.62 245 LEU A CA 1
ATOM 1966 C C . LEU A 1 245 ? 20.562 0.088 3.9 1 96.62 245 LEU A C 1
ATOM 1968 O O . LEU A 1 245 ? 19.844 0.971 3.434 1 96.62 245 LEU A O 1
ATOM 1972 N N . GLU A 1 246 ? 21.781 -0.041 3.484 1 96.75 246 GLU A N 1
ATOM 1973 C CA . GLU A 1 246 ? 22.469 0.944 2.66 1 96.75 246 GLU A CA 1
ATOM 1974 C C . GLU A 1 246 ? 21.984 0.897 1.215 1 96.75 246 GLU A C 1
ATOM 1976 O O . GLU A 1 246 ? 22.25 1.808 0.43 1 96.75 246 GLU A O 1
ATOM 1981 N N . GLN A 1 247 ? 21.266 -0.157 0.882 1 96.69 247 GLN A N 1
ATOM 1982 C CA . GLN A 1 247 ? 20.812 -0.32 -0.496 1 96.69 247 GLN A CA 1
ATOM 1983 C C . GLN A 1 247 ? 19.484 0.387 -0.725 1 96.69 247 GLN A C 1
ATOM 1985 O O . GLN A 1 247 ? 19.078 0.587 -1.869 1 96.69 247 GLN A O 1
ATOM 1990 N N . PHE A 1 248 ? 18.75 0.798 0.433 1 98.06 248 PHE A N 1
ATOM 1991 C CA . PHE A 1 248 ? 17.438 1.355 0.161 1 98.06 248 PHE A CA 1
ATOM 1992 C C . PHE A 1 248 ? 17.109 2.488 1.13 1 98.06 248 PHE A C 1
ATOM 1994 O O . PHE A 1 248 ? 16.047 3.092 1.054 1 98.06 248 PHE A O 1
ATOM 2001 N N . VAL A 1 249 ? 18.047 2.818 2.037 1 98.62 249 VAL A N 1
ATOM 2002 C CA . VAL A 1 249 ? 17.812 3.887 3.006 1 98.62 249 VAL A CA 1
ATOM 2003 C C . VAL A 1 249 ? 18.953 4.895 2.939 1 98.62 249 VAL A C 1
ATOM 2005 O O . VAL A 1 249 ? 20.125 4.516 2.848 1 98.62 249 VAL A O 1
ATOM 2008 N N . PHE A 1 250 ? 18.578 6.121 2.93 1 98.62 250 PHE A N 1
ATOM 2009 C CA . PHE A 1 250 ? 19.531 7.23 2.977 1 98.62 250 PHE A CA 1
ATOM 2010 C C . PHE A 1 250 ? 19.312 8.078 4.227 1 98.62 250 PHE A C 1
ATOM 2012 O O . PHE A 1 250 ? 18.234 8.031 4.832 1 98.62 250 PHE A O 1
ATOM 2019 N N . ARG A 1 251 ? 20.391 8.797 4.609 1 98.12 251 ARG A N 1
ATOM 2020 C CA . ARG A 1 251 ? 20.297 9.727 5.73 1 98.12 251 ARG A CA 1
ATOM 2021 C C . ARG A 1 251 ? 20.391 11.172 5.254 1 98.12 251 ARG A C 1
ATOM 2023 O O . ARG A 1 251 ? 21.328 11.531 4.527 1 98.12 251 ARG A O 1
ATOM 2030 N N . GLU A 1 252 ? 19.469 12.008 5.551 1 98.31 252 GLU A N 1
ATOM 2031 C CA . GLU A 1 252 ? 19.375 13.453 5.348 1 98.31 252 GLU A CA 1
ATOM 2032 C C . GLU A 1 252 ? 19.156 13.789 3.879 1 98.31 252 GLU A C 1
ATOM 2034 O O . GLU A 1 252 ? 18.266 14.594 3.553 1 98.31 252 GLU A O 1
ATOM 2039 N N . THR A 1 253 ? 19.922 13.234 3.01 1 98.12 253 THR A N 1
ATOM 2040 C CA . THR A 1 253 ? 19.734 13.398 1.573 1 98.12 253 THR A CA 1
ATOM 2041 C C . THR A 1 253 ? 19.953 12.07 0.845 1 98.12 253 THR A C 1
ATOM 2043 O O . THR A 1 253 ? 20.391 11.094 1.447 1 98.12 253 THR A O 1
ATOM 2046 N N . CYS A 1 254 ? 19.672 12.062 -0.442 1 98 254 CYS A N 1
ATOM 2047 C CA . CYS A 1 254 ? 19.734 10.828 -1.216 1 98 254 CYS A CA 1
ATOM 2048 C C . CYS A 1 254 ? 21.188 10.461 -1.525 1 98 254 CYS A C 1
ATOM 2050 O O . CYS A 1 254 ? 21.453 9.398 -2.084 1 98 254 CYS A O 1
ATOM 2052 N N . ASP A 1 255 ? 22.094 11.273 -1.044 1 95.38 255 ASP A N 1
ATOM 2053 C CA . ASP A 1 255 ? 23.5 11.008 -1.355 1 95.38 255 ASP A CA 1
ATOM 2054 C C . ASP A 1 255 ? 24.203 10.32 -0.188 1 95.38 255 ASP A C 1
ATOM 2056 O O . ASP A 1 255 ? 25.406 10.055 -0.249 1 95.38 255 ASP A O 1
ATOM 2060 N N . ARG A 1 256 ? 23.5 10.016 0.865 1 96.62 256 ARG A N 1
ATOM 206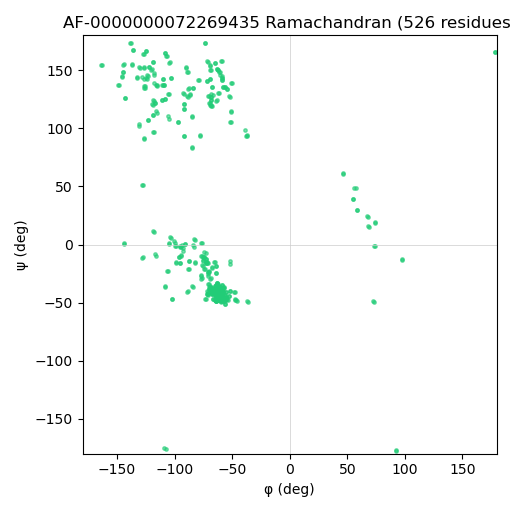1 C CA . ARG A 1 256 ? 24.125 9.445 2.053 1 96.62 256 ARG A CA 1
ATOM 2062 C C . ARG A 1 256 ? 23.438 8.148 2.465 1 96.62 256 ARG A C 1
ATOM 2064 O O . ARG A 1 256 ? 22.562 8.156 3.318 1 96.62 256 ARG A O 1
ATOM 2071 N N . PRO A 1 257 ? 24.016 7.043 1.902 1 96.12 257 PRO A N 1
ATOM 2072 C CA . PRO A 1 257 ? 23.406 5.77 2.301 1 96.12 257 PRO A CA 1
ATOM 2073 C C . PRO A 1 257 ? 23.484 5.527 3.807 1 96.12 257 PRO A C 1
ATOM 2075 O O . PRO A 1 257 ? 24.422 5.984 4.465 1 96.12 257 PRO A O 1
ATOM 2078 N N . GLU A 1 258 ? 22.484 4.898 4.344 1 96.19 258 GLU A N 1
ATOM 2079 C CA . GLU A 1 258 ? 22.438 4.512 5.754 1 96.19 258 GLU A CA 1
ATOM 2080 C C . GLU A 1 258 ? 23.078 3.146 5.973 1 96.19 258 GLU A C 1
ATOM 2082 O O . GLU A 1 258 ? 22.844 2.213 5.203 1 96.19 258 GLU A O 1
ATOM 2087 N N . TYR A 1 259 ? 23.922 3.055 7.008 1 92.88 259 TYR A N 1
ATOM 2088 C CA . TYR A 1 259 ? 24.547 1.785 7.336 1 92.88 259 TYR A CA 1
ATOM 2089 C C . TYR A 1 259 ? 24.141 1.312 8.727 1 92.88 259 TYR A C 1
ATOM 2091 O O . TYR A 1 259 ? 23.828 2.125 9.594 1 92.88 259 TYR A O 1
ATOM 2099 N N . GLU A 1 260 ? 24.062 0.058 8.883 1 87.12 260 GLU A N 1
ATOM 2100 C CA . GLU A 1 260 ? 23.828 -0.496 10.211 1 87.12 260 GLU A CA 1
ATOM 2101 C C . GLU A 1 260 ? 25.031 -0.27 11.125 1 87.12 260 GLU A C 1
ATOM 2103 O O . GLU A 1 260 ? 26.172 -0.314 10.672 1 87.12 260 GLU A O 1
ATOM 2108 N N . LYS A 1 261 ? 24.828 0.488 12.297 1 69.06 261 LYS A N 1
ATOM 2109 C CA . LYS A 1 261 ? 25.969 0.61 13.211 1 69.06 261 LYS A CA 1
ATOM 2110 C C . LYS A 1 261 ? 26.531 -0.76 13.555 1 69.06 261 LYS A C 1
ATOM 2112 O O . LYS A 1 261 ? 25.797 -1.705 13.812 1 69.06 261 LYS A O 1
ATOM 2117 N N . PRO A 1 262 ? 27.938 -0.831 13.32 1 56.41 262 PRO A N 1
ATOM 2118 C CA . PRO A 1 262 ? 28.562 -2.086 13.742 1 56.41 262 PRO A CA 1
ATOM 2119 C C . PRO A 1 262 ? 28.234 -2.459 15.188 1 56.41 262 PRO A C 1
ATOM 2121 O O . PRO A 1 262 ? 28.078 -1.578 16.031 1 56.41 262 PRO A O 1
ATOM 2124 N N . THR A 1 263 ? 27.328 -3.471 15.438 1 44.78 263 THR A N 1
ATOM 2125 C CA . THR A 1 263 ? 27.188 -3.947 16.812 1 44.78 263 THR A CA 1
ATOM 2126 C C . THR A 1 263 ? 28.547 -3.963 17.516 1 44.78 263 THR A C 1
ATOM 2128 O O . THR A 1 263 ? 29.516 -4.504 16.984 1 44.78 263 THR A O 1
ATOM 2131 N N . GLN A 1 264 ? 28.906 -2.879 18.266 1 36 264 GLN A N 1
ATOM 2132 C CA . GLN A 1 264 ? 30.109 -3.084 19.078 1 36 264 GLN A CA 1
ATOM 2133 C C . GLN A 1 264 ? 30.141 -4.496 19.656 1 36 264 GLN A C 1
ATOM 2135 O O . GLN A 1 264 ? 29.203 -4.918 20.344 1 36 264 GLN A O 1
ATOM 2140 N N . ASP A 1 265 ? 30.859 -5.43 19.062 1 28.67 265 ASP A N 1
ATOM 2141 C CA . ASP A 1 265 ? 31.375 -6.523 19.875 1 28.67 265 ASP A CA 1
ATOM 2142 C C . ASP A 1 265 ? 32.094 -5.988 21.125 1 28.67 265 ASP A C 1
ATOM 2144 O O . ASP A 1 265 ? 32.906 -5.059 21.016 1 28.67 265 ASP A O 1
ATOM 2148 N N . MET B 1 1 ? 2.133 -6.016 21.516 1 65 1 MET B N 1
ATOM 2149 C CA . MET B 1 1 ? 0.794 -5.832 20.953 1 65 1 MET B CA 1
ATOM 2150 C C . MET B 1 1 ? 0.477 -6.918 19.938 1 65 1 MET B C 1
ATOM 2152 O O . MET B 1 1 ? 1.342 -7.305 19.141 1 65 1 MET B O 1
ATOM 2156 N N . GLU B 1 2 ? -0.824 -7.449 20.094 1 80.38 2 GLU B N 1
ATOM 2157 C CA . GLU B 1 2 ? -1.267 -8.453 19.125 1 80.38 2 GLU B CA 1
ATOM 2158 C C . GLU B 1 2 ? -1.438 -7.848 17.734 1 80.38 2 GLU B C 1
ATOM 2160 O O . GLU B 1 2 ? -1.859 -6.699 17.609 1 80.38 2 GLU B O 1
ATOM 2165 N N . LEU B 1 3 ? -0.99 -8.484 16.75 1 80.56 3 LEU B N 1
ATOM 2166 C CA . LEU B 1 3 ? -0.901 -8.016 15.375 1 80.56 3 LEU B CA 1
ATOM 2167 C C . LEU B 1 3 ? -2.211 -7.375 14.93 1 80.56 3 LEU B C 1
ATOM 2169 O O . LEU B 1 3 ? -2.225 -6.223 14.492 1 80.56 3 LEU B O 1
ATOM 2173 N N . ILE B 1 4 ? -3.328 -8.047 15.195 1 82.25 4 ILE B N 1
ATOM 2174 C CA . ILE B 1 4 ? -4.629 -7.594 14.719 1 82.25 4 ILE B CA 1
ATOM 2175 C C . ILE B 1 4 ? -5.062 -6.352 15.492 1 82.25 4 ILE B C 1
ATOM 2177 O O . ILE B 1 4 ? -5.547 -5.383 14.898 1 82.25 4 ILE B O 1
ATOM 2181 N N . GLU B 1 5 ? -4.859 -6.371 16.75 1 84.12 5 GLU B N 1
ATOM 2182 C CA . GLU B 1 5 ? -5.207 -5.215 17.562 1 84.12 5 GLU B CA 1
ATOM 2183 C C . GLU B 1 5 ? -4.402 -3.986 17.156 1 84.12 5 GLU B C 1
ATOM 2185 O O . GLU B 1 5 ? -4.934 -2.875 17.109 1 84.12 5 GLU B O 1
ATOM 2190 N N . GLY B 1 6 ? -3.182 -4.184 16.875 1 84.44 6 GLY B N 1
ATOM 2191 C CA . GLY B 1 6 ? -2.334 -3.09 16.438 1 84.44 6 GLY B CA 1
ATOM 2192 C C . GLY B 1 6 ? -2.801 -2.463 15.133 1 84.44 6 GLY B C 1
ATOM 2193 O O . GLY B 1 6 ? -2.824 -1.237 15 1 84.44 6 GLY B O 1
ATOM 2194 N N . MET B 1 7 ? -3.189 -3.314 14.227 1 89.44 7 MET B N 1
ATOM 2195 C CA . MET B 1 7 ? -3.658 -2.826 12.93 1 89.44 7 MET B CA 1
ATOM 2196 C C . MET B 1 7 ? -4.973 -2.068 13.078 1 89.44 7 MET B C 1
ATOM 2198 O O . MET B 1 7 ? -5.164 -1.021 12.461 1 89.44 7 MET B O 1
ATOM 2202 N N . LEU B 1 8 ? -5.867 -2.541 13.938 1 89.56 8 LEU B N 1
ATOM 2203 C CA . LEU B 1 8 ? -7.18 -1.928 14.109 1 89.56 8 LEU B CA 1
ATOM 2204 C C . LEU B 1 8 ? -7.074 -0.62 14.883 1 89.56 8 LEU B C 1
ATOM 2206 O O . LEU B 1 8 ? -7.953 0.24 14.781 1 89.56 8 LEU B O 1
ATOM 2210 N N . ASN B 1 9 ? -5.988 -0.426 15.641 1 86 9 ASN B N 1
ATOM 2211 C CA . ASN B 1 9 ? -5.793 0.781 16.438 1 86 9 ASN B CA 1
ATOM 2212 C C . ASN B 1 9 ? -4.957 1.816 15.688 1 86 9 ASN B C 1
ATOM 2214 O O . ASN B 1 9 ? -4.695 2.902 16.203 1 86 9 ASN B O 1
ATOM 2218 N N . ARG B 1 10 ? -4.531 1.47 14.547 1 87.38 10 ARG B N 1
ATOM 2219 C CA . ARG B 1 10 ? -3.721 2.389 13.758 1 87.38 10 ARG B CA 1
ATOM 2220 C C . ARG B 1 10 ? -4.445 3.711 13.539 1 87.38 10 ARG B C 1
ATOM 2222 O O . ARG B 1 10 ? -5.637 3.727 13.219 1 87.38 10 ARG B O 1
ATOM 2229 N N . ARG B 1 11 ? -3.721 4.848 13.703 1 86.19 11 ARG B N 1
ATOM 2230 C CA . ARG B 1 11 ? -4.262 6.184 13.484 1 86.19 11 ARG B CA 1
ATOM 2231 C C . ARG B 1 11 ? -3.203 7.109 12.891 1 86.19 11 ARG B C 1
ATOM 2233 O O . ARG B 1 11 ? -2.004 6.848 13.008 1 86.19 11 ARG B O 1
ATOM 2240 N N . THR B 1 12 ? -3.684 8.07 12.227 1 90.25 12 THR B N 1
ATOM 2241 C CA . THR B 1 12 ? -2.822 9.18 11.812 1 90.25 12 THR B CA 1
ATOM 2242 C C . THR B 1 12 ? -2.693 10.211 12.922 1 90.25 12 THR B C 1
ATOM 2244 O O . THR B 1 12 ? -3.68 10.555 13.578 1 90.25 12 THR B O 1
ATOM 2247 N N . THR B 1 13 ? -1.508 10.633 13.141 1 89.44 13 THR B N 1
ATOM 2248 C CA . THR B 1 13 ? -1.284 11.641 14.172 1 89.44 13 THR B CA 1
ATOM 2249 C C . THR B 1 13 ? -1.35 13.047 13.578 1 89.44 13 THR B C 1
ATOM 2251 O O . THR B 1 13 ? -0.495 13.422 12.773 1 89.44 13 THR B O 1
ATOM 2254 N N . ASN B 1 14 ? -2.266 13.805 13.992 1 86.94 14 ASN B N 1
ATOM 2255 C CA . ASN B 1 14 ? -2.439 15.156 13.477 1 86.94 14 ASN B CA 1
ATOM 2256 C C . ASN B 1 14 ? -1.955 16.203 14.477 1 86.94 14 ASN B C 1
ATOM 2258 O O . ASN B 1 14 ? -2.006 17.406 14.195 1 86.94 14 ASN B O 1
ATOM 2262 N N . GLY B 1 15 ? -1.458 15.82 15.555 1 89.31 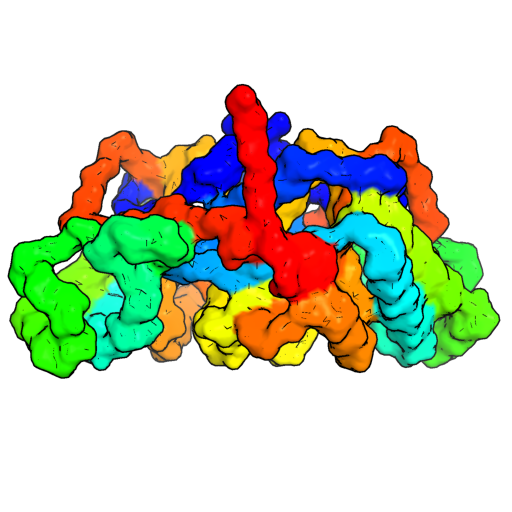15 GLY B N 1
ATOM 2263 C CA . GLY B 1 15 ? -0.972 16.719 16.594 1 89.31 15 GLY B CA 1
ATOM 2264 C C . GLY B 1 15 ? 0.54 16.719 16.719 1 89.31 15 GLY B C 1
ATOM 2265 O O . GLY B 1 15 ? 1.236 16.109 15.906 1 89.31 15 GLY B O 1
ATOM 2266 N N . PRO B 1 16 ? 1.043 17.422 17.688 1 93.5 16 PRO B N 1
ATOM 2267 C CA . PRO B 1 16 ? 2.492 17.562 17.859 1 93.5 16 PRO B CA 1
ATOM 2268 C C . PRO B 1 16 ? 3.148 16.281 18.359 1 93.5 16 PRO B C 1
ATOM 2270 O O . PRO B 1 16 ? 2.479 15.422 18.953 1 93.5 16 PRO B O 1
ATOM 2273 N N . PHE B 1 17 ? 4.418 16.172 18.109 1 96.19 17 PHE B N 1
ATOM 2274 C CA . PHE B 1 17 ? 5.273 15.125 18.656 1 96.19 17 PHE B CA 1
ATOM 2275 C C . PHE B 1 17 ? 6.156 15.688 19.766 1 96.19 17 PHE B C 1
ATOM 2277 O O . PHE B 1 17 ? 6.363 16.906 19.844 1 96.19 17 PHE B O 1
ATOM 2284 N N . ARG B 1 18 ? 6.605 14.781 20.656 1 96.25 18 ARG B N 1
ATOM 2285 C CA . ARG B 1 18 ? 7.684 15.172 21.562 1 96.25 18 ARG B CA 1
ATOM 2286 C C . ARG B 1 18 ? 8.938 15.547 20.781 1 96.25 18 ARG B C 1
ATOM 2288 O O . ARG B 1 18 ? 9.219 14.969 19.719 1 96.25 18 ARG B O 1
ATOM 2295 N N . PRO B 1 19 ? 9.68 16.453 21.328 1 95.25 19 PRO B N 1
ATOM 2296 C CA . PRO B 1 19 ? 10.867 16.906 20.609 1 95.25 19 PRO B CA 1
ATOM 2297 C C . PRO B 1 19 ? 12.008 15.898 20.641 1 95.25 19 PRO B C 1
ATOM 2299 O O . PRO B 1 19 ? 12.992 16.047 19.922 1 95.25 19 PRO B O 1
ATOM 2302 N N . ASP B 1 20 ? 11.969 14.836 21.453 1 96.31 20 ASP B N 1
ATOM 2303 C CA . ASP B 1 20 ? 13.039 13.852 21.578 1 96.31 20 ASP B CA 1
ATOM 2304 C C . ASP B 1 20 ? 13.336 13.211 20.234 1 96.31 20 ASP B C 1
ATOM 2306 O O . ASP B 1 20 ? 12.422 12.906 19.453 1 96.31 20 ASP B O 1
ATOM 2310 N N . PRO B 1 21 ? 14.641 13.109 19.984 1 97.75 21 PRO B N 1
ATOM 2311 C CA . PRO B 1 21 ? 14.984 12.398 18.75 1 97.75 21 PRO B CA 1
ATOM 2312 C C . PRO B 1 21 ? 14.453 10.961 18.734 1 97.75 21 PRO B C 1
ATOM 2314 O O . PRO B 1 21 ? 14.422 10.305 19.766 1 97.75 21 PRO B O 1
ATOM 2317 N N . VAL B 1 22 ? 14.039 10.523 17.609 1 98.25 22 VAL B N 1
ATOM 2318 C CA . VAL B 1 22 ? 13.703 9.117 17.438 1 98.25 22 VAL B CA 1
ATOM 2319 C C . VAL B 1 22 ? 14.977 8.273 17.469 1 98.25 22 VAL B C 1
ATOM 2321 O O . VAL B 1 22 ? 15.93 8.547 16.734 1 98.25 22 VAL B O 1
ATOM 2324 N N . SER B 1 23 ? 14.992 7.273 18.297 1 97.88 23 SER B N 1
ATOM 2325 C CA . SER B 1 23 ? 16.203 6.473 18.438 1 97.88 23 SER B CA 1
ATOM 2326 C C . SER B 1 23 ? 16.578 5.785 17.125 1 97.88 23 SER B C 1
ATOM 2328 O O . SER B 1 23 ? 15.695 5.453 16.328 1 97.88 23 SER B O 1
ATOM 2330 N N . ARG B 1 24 ? 17.844 5.586 16.984 1 97.06 24 ARG B N 1
ATOM 2331 C CA . ARG B 1 24 ? 18.328 4.887 15.797 1 97.06 24 ARG B CA 1
ATOM 2332 C C . ARG B 1 24 ? 17.734 3.482 15.711 1 97.06 24 ARG B C 1
ATOM 2334 O O . ARG B 1 24 ? 17.406 3.01 14.625 1 97.06 24 ARG B O 1
ATOM 2341 N N . GLU B 1 25 ? 17.641 2.854 16.828 1 96.88 25 GLU B N 1
ATOM 2342 C CA . GLU B 1 25 ? 17.062 1.521 16.906 1 96.88 25 GLU B CA 1
ATOM 2343 C C . GLU B 1 25 ? 15.633 1.517 16.359 1 96.88 25 GLU B C 1
ATOM 2345 O O . GLU B 1 25 ? 15.273 0.657 15.547 1 96.88 25 GLU B O 1
ATOM 2350 N N . HIS B 1 26 ? 14.828 2.475 16.797 1 97.69 26 HIS B N 1
ATOM 2351 C CA . HIS B 1 26 ? 13.453 2.564 16.328 1 97.69 26 HIS B CA 1
ATOM 2352 C C . HIS B 1 26 ? 13.398 2.908 14.836 1 97.69 26 HIS B C 1
ATOM 2354 O O . HIS B 1 26 ? 12.578 2.367 14.102 1 97.69 26 HIS B O 1
ATOM 2360 N N . GLN B 1 27 ? 14.305 3.795 14.359 1 98.19 27 GLN B N 1
ATOM 2361 C CA . GLN B 1 27 ? 14.375 4.129 12.938 1 98.19 27 GLN B CA 1
ATOM 2362 C C . GLN B 1 27 ? 14.68 2.895 12.094 1 98.19 27 GLN B C 1
ATOM 2364 O O . GLN B 1 27 ? 14 2.641 11.094 1 98.19 27 GLN B O 1
ATOM 2369 N N . HIS B 1 28 ? 15.625 2.139 12.523 1 97.75 28 HIS B N 1
ATOM 2370 C CA . HIS B 1 28 ? 16.016 0.954 11.773 1 97.75 28 HIS B CA 1
ATOM 2371 C C . HIS B 1 28 ? 14.938 -0.114 11.812 1 97.75 28 HIS B C 1
ATOM 2373 O O . HIS B 1 28 ? 14.734 -0.842 10.844 1 97.75 28 HIS B O 1
ATOM 2379 N N . LEU B 1 29 ? 14.281 -0.242 12.945 1 96.62 29 LEU B N 1
ATOM 2380 C CA . LEU B 1 29 ? 13.164 -1.173 13.023 1 96.62 29 LEU B CA 1
ATOM 2381 C C . LEU B 1 29 ? 12.086 -0.812 12.016 1 96.62 29 LEU B C 1
ATOM 2383 O O . LEU B 1 29 ? 11.531 -1.691 11.344 1 96.62 29 LEU B O 1
ATOM 2387 N N . LEU B 1 30 ? 11.781 0.476 11.883 1 97.94 30 LEU B N 1
ATOM 2388 C CA . LEU B 1 30 ? 10.781 0.931 10.914 1 97.94 30 LEU B CA 1
ATOM 2389 C C . LEU B 1 30 ? 11.203 0.571 9.492 1 97.94 30 LEU B C 1
ATOM 2391 O O . LEU B 1 30 ? 10.359 0.194 8.672 1 97.94 30 LEU B O 1
ATOM 2395 N N . MET B 1 31 ? 12.477 0.678 9.172 1 98 31 MET B N 1
ATOM 2396 C CA . MET B 1 31 ? 12.969 0.308 7.848 1 98 31 MET B CA 1
ATOM 2397 C C . MET B 1 31 ? 12.883 -1.199 7.637 1 98 31 MET B C 1
ATOM 2399 O O . MET B 1 31 ? 12.523 -1.657 6.547 1 98 31 MET B O 1
ATOM 2403 N N . ARG B 1 32 ? 13.148 -1.941 8.656 1 96.12 32 ARG B N 1
ATOM 2404 C CA . ARG B 1 32 ? 13.102 -3.396 8.57 1 96.12 32 ARG B CA 1
ATOM 2405 C C . ARG B 1 32 ? 11.688 -3.887 8.273 1 96.12 32 ARG B C 1
ATOM 2407 O O . ARG B 1 32 ? 11.492 -4.77 7.441 1 96.12 32 ARG B O 1
ATOM 2414 N N . VAL B 1 33 ? 10.734 -3.342 8.953 1 96.75 33 VAL B N 1
ATOM 2415 C CA . VAL B 1 33 ? 9.367 -3.789 8.703 1 96.75 33 VAL B CA 1
ATOM 2416 C C . VAL B 1 33 ? 8.906 -3.309 7.332 1 96.75 33 VAL B C 1
ATOM 2418 O O . VAL B 1 33 ? 8.125 -3.99 6.656 1 96.75 33 VAL B O 1
ATOM 2421 N N . ALA B 1 34 ? 9.359 -2.135 6.922 1 98 34 ALA B N 1
ATOM 2422 C CA . ALA B 1 34 ? 9.016 -1.648 5.59 1 98 34 ALA B CA 1
ATOM 2423 C C . ALA B 1 34 ? 9.508 -2.611 4.512 1 98 34 ALA B C 1
ATOM 2425 O O . ALA B 1 34 ? 8.758 -2.953 3.592 1 98 34 ALA B O 1
ATOM 2426 N N . GLN B 1 35 ? 10.68 -3.064 4.582 1 95.94 35 GLN B N 1
ATOM 2427 C CA . GLN B 1 35 ? 11.273 -3.885 3.531 1 95.94 35 GLN B CA 1
ATOM 2428 C C . GLN B 1 35 ? 10.664 -5.285 3.52 1 95.94 35 GLN B C 1
ATOM 2430 O O . GLN B 1 35 ? 10.867 -6.047 2.57 1 95.94 35 GLN B O 1
ATOM 2435 N N . ALA B 1 36 ? 9.969 -5.656 4.602 1 95.69 36 ALA B N 1
ATOM 2436 C CA . ALA B 1 36 ? 9.336 -6.969 4.676 1 95.69 36 ALA B CA 1
ATOM 2437 C C . ALA B 1 36 ? 8.086 -7.031 3.809 1 95.69 36 ALA B C 1
ATOM 2439 O O . ALA B 1 36 ? 7.523 -8.102 3.596 1 95.69 36 ALA B O 1
ATOM 2440 N N . ALA B 1 37 ? 7.633 -5.891 3.312 1 97.06 37 ALA B N 1
ATOM 2441 C CA . ALA B 1 37 ? 6.449 -5.852 2.459 1 97.06 37 ALA B CA 1
ATOM 2442 C C . ALA B 1 37 ? 6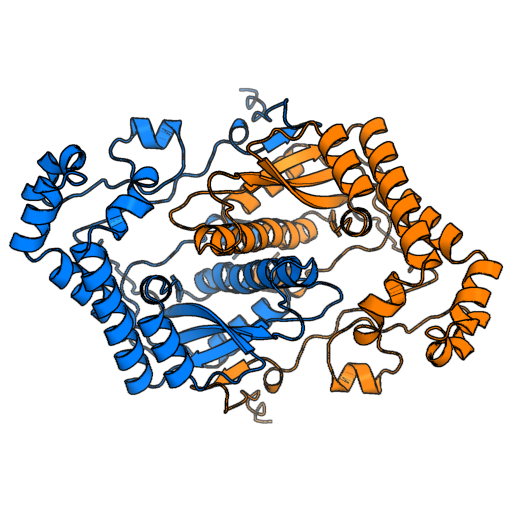.68 -6.625 1.167 1 97.06 37 ALA B C 1
ATOM 2444 O O . ALA B 1 37 ? 7.82 -6.793 0.727 1 97.06 37 ALA B O 1
ATOM 2445 N N . PRO B 1 38 ? 5.594 -7.184 0.583 1 95.75 38 PRO B N 1
ATOM 2446 C CA . PRO B 1 38 ? 5.73 -7.84 -0.721 1 95.75 38 PRO B CA 1
ATOM 2447 C C . PRO B 1 38 ? 6.008 -6.852 -1.851 1 95.75 38 PRO B C 1
ATOM 2449 O O . PRO B 1 38 ? 5.672 -5.668 -1.74 1 95.75 38 PRO B O 1
ATOM 2452 N N . SER B 1 39 ? 6.699 -7.277 -2.832 1 95.94 39 SER B N 1
ATOM 2453 C CA . SER B 1 39 ? 6.895 -6.52 -4.066 1 95.94 39 SER B CA 1
ATOM 2454 C C . SER B 1 39 ? 6.953 -7.445 -5.277 1 95.94 39 SER B C 1
ATOM 2456 O O . SER B 1 39 ? 7.254 -8.633 -5.145 1 95.94 39 SER B O 1
ATOM 2458 N N . HIS B 1 40 ? 6.492 -6.918 -6.391 1 93.19 40 HIS B N 1
ATOM 2459 C CA . HIS B 1 40 ? 6.531 -7.668 -7.641 1 93.19 40 HIS B CA 1
ATOM 2460 C C . HIS B 1 40 ? 7.93 -8.219 -7.91 1 93.19 40 HIS B C 1
ATOM 2462 O O . HIS B 1 40 ? 8.891 -7.449 -8.039 1 93.19 40 HIS B O 1
ATOM 2468 N N . PHE B 1 41 ? 8.094 -9.578 -7.898 1 91.31 41 PHE B N 1
ATOM 2469 C CA . PHE B 1 41 ? 9.344 -10.281 -8.133 1 91.31 41 PHE B CA 1
ATOM 2470 C C . PHE B 1 41 ? 10.398 -9.852 -7.117 1 91.31 41 PHE B C 1
ATOM 2472 O O . PHE B 1 41 ? 11.586 -9.758 -7.449 1 91.31 41 PHE B O 1
ATOM 2479 N N . ASN B 1 42 ? 9.93 -9.492 -5.957 1 94.94 42 ASN B N 1
ATOM 2480 C CA . ASN B 1 42 ? 10.836 -9.047 -4.902 1 94.94 42 ASN B CA 1
ATOM 2481 C C . ASN B 1 42 ? 11.727 -7.906 -5.379 1 94.94 42 ASN B C 1
ATOM 2483 O O . ASN B 1 42 ? 12.922 -7.871 -5.059 1 94.94 42 ASN B O 1
ATOM 2487 N N . SER B 1 43 ? 11.172 -7.012 -6.145 1 95.44 43 SER B N 1
ATOM 2488 C CA . SER B 1 43 ? 11.922 -5.891 -6.703 1 95.44 43 SER B CA 1
ATOM 2489 C C . SER B 1 43 ? 12.289 -4.879 -5.629 1 95.44 43 SER B C 1
ATOM 2491 O O . SER B 1 43 ? 13.25 -4.121 -5.781 1 95.44 43 SER B O 1
ATOM 2493 N N . GLN B 1 44 ? 11.516 -4.828 -4.566 1 97.56 44 GLN B N 1
ATOM 2494 C CA . GLN B 1 44 ? 11.773 -3.873 -3.49 1 97.56 44 GLN B CA 1
ATOM 2495 C C . GLN B 1 44 ? 12.055 -2.48 -4.047 1 97.56 44 GLN B C 1
ATOM 2497 O O . GLN B 1 44 ? 13.109 -1.9 -3.777 1 97.56 44 GLN B O 1
ATOM 2502 N N . PRO B 1 45 ? 11.008 -1.961 -4.746 1 98.12 45 PRO B N 1
ATOM 2503 C CA . PRO B 1 45 ? 11.227 -0.758 -5.555 1 98.12 45 PRO B CA 1
ATOM 2504 C C . PRO B 1 45 ? 11.359 0.505 -4.707 1 98.12 45 PRO B C 1
ATOM 2506 O O . PRO B 1 45 ? 11.719 1.565 -5.227 1 98.12 45 PRO B O 1
ATOM 2509 N N . TRP B 1 46 ? 11.164 0.521 -3.457 1 98.69 46 TRP B N 1
ATOM 2510 C CA . TRP B 1 46 ? 11.102 1.715 -2.619 1 98.69 46 TRP B CA 1
ATOM 2511 C C . TRP B 1 46 ? 12.484 2.096 -2.105 1 98.69 46 TRP B C 1
ATOM 2513 O O . TRP B 1 46 ? 13.352 1.234 -1.935 1 98.69 46 TRP B O 1
ATOM 2523 N N . ARG B 1 47 ? 12.68 3.375 -1.933 1 98.69 47 ARG B N 1
ATOM 2524 C CA . ARG B 1 47 ? 13.789 3.99 -1.212 1 98.69 47 ARG B CA 1
ATOM 2525 C C . ARG B 1 47 ? 13.281 4.953 -0.145 1 98.69 47 ARG B C 1
ATOM 2527 O O . ARG B 1 47 ? 12.188 5.512 -0.272 1 98.69 47 ARG B O 1
ATOM 2534 N N . PHE B 1 48 ? 14.117 5.098 0.895 1 98.88 48 PHE B N 1
ATOM 2535 C CA . PHE B 1 48 ? 13.703 5.98 1.981 1 98.88 48 PHE B CA 1
ATOM 2536 C C . PHE B 1 48 ? 14.836 6.926 2.365 1 98.88 48 PHE B C 1
ATOM 2538 O O . PHE B 1 48 ? 16.016 6.562 2.291 1 98.88 48 PHE B O 1
ATOM 2545 N N . VAL B 1 49 ? 14.461 8.102 2.709 1 98.88 49 VAL B N 1
ATOM 2546 C CA . VAL B 1 49 ? 15.398 9.047 3.307 1 98.88 49 VAL B CA 1
ATOM 2547 C C . VAL B 1 49 ? 14.945 9.398 4.723 1 98.88 49 VAL B C 1
ATOM 2549 O O . VAL B 1 49 ? 13.812 9.836 4.926 1 98.88 49 VAL B O 1
ATOM 2552 N N . LEU B 1 50 ? 15.781 9.156 5.656 1 98.81 50 LEU B N 1
ATOM 2553 C CA . LEU B 1 50 ? 15.57 9.586 7.035 1 98.81 50 LEU B CA 1
ATOM 2554 C C . LEU B 1 50 ? 16.203 10.953 7.273 1 98.81 50 LEU B C 1
ATOM 2556 O O . LEU B 1 50 ? 17.406 11.133 7.055 1 98.81 50 LEU B O 1
ATOM 2560 N N . ILE B 1 51 ? 15.398 11.922 7.668 1 98.81 51 ILE B N 1
ATOM 2561 C CA . ILE B 1 51 ? 15.859 13.297 7.82 1 98.81 51 ILE B CA 1
ATOM 2562 C C . ILE B 1 51 ? 15.711 13.734 9.273 1 98.81 51 ILE B C 1
ATOM 2564 O O . ILE B 1 51 ? 14.602 13.719 9.82 1 98.81 51 ILE B O 1
ATOM 2568 N N . GLU B 1 52 ? 16.781 14.18 9.914 1 98.38 52 GLU B N 1
ATOM 2569 C CA . GLU B 1 52 ? 16.766 14.602 11.312 1 98.38 52 GLU B CA 1
ATOM 2570 C C . GLU B 1 52 ? 17.359 16 11.477 1 98.38 52 GLU B C 1
ATOM 2572 O O . GLU B 1 52 ? 17.25 16.609 12.539 1 98.38 52 GLU B O 1
ATOM 2577 N N . ASP B 1 53 ? 17.984 16.484 10.398 1 98.19 53 ASP B N 1
ATOM 2578 C CA . ASP B 1 53 ? 18.594 17.797 10.453 1 98.19 53 ASP B CA 1
ATOM 2579 C C . ASP B 1 53 ? 17.547 18.891 10.672 1 98.19 53 ASP B C 1
ATOM 2581 O O . ASP B 1 53 ? 16.641 19.047 9.852 1 98.19 53 ASP B O 1
ATOM 2585 N N . PRO B 1 54 ? 17.688 19.719 11.727 1 97.81 54 PRO B N 1
ATOM 2586 C CA . PRO B 1 54 ? 16.672 20.719 12.023 1 97.81 54 PRO B CA 1
ATOM 2587 C C . PRO B 1 54 ? 16.516 21.75 10.906 1 97.81 54 PRO B C 1
ATOM 2589 O O . PRO B 1 54 ? 15.414 22.266 10.688 1 97.81 54 PRO B O 1
ATOM 2592 N N . GLY B 1 55 ? 17.609 22.047 10.289 1 98.38 55 GLY B N 1
ATOM 2593 C CA . GLY B 1 55 ? 17.531 22.984 9.18 1 98.38 55 GLY B CA 1
ATOM 2594 C C . GLY B 1 55 ? 16.703 22.469 8.023 1 98.38 55 GLY B C 1
ATOM 2595 O O . GLY B 1 55 ? 15.867 23.188 7.473 1 98.38 55 GLY B O 1
ATOM 2596 N N . THR B 1 56 ? 16.969 21.219 7.609 1 98.62 56 THR B N 1
ATOM 2597 C CA . THR B 1 56 ? 16.203 20.609 6.535 1 98.62 56 THR B CA 1
ATOM 2598 C C . THR B 1 56 ? 14.727 20.5 6.926 1 98.62 56 THR B C 1
ATOM 2600 O O . THR B 1 56 ? 13.844 20.812 6.125 1 98.62 56 THR B O 1
ATOM 2603 N N . ILE B 1 57 ? 14.477 20.094 8.148 1 98.75 57 ILE B N 1
ATOM 2604 C CA . ILE B 1 57 ? 13.109 19.953 8.633 1 98.75 57 ILE B CA 1
ATOM 2605 C C . ILE B 1 57 ? 12.414 21.312 8.602 1 98.75 57 ILE B C 1
ATOM 2607 O O . ILE B 1 57 ? 11.266 21.422 8.172 1 98.75 57 ILE B O 1
ATOM 2611 N N . ALA B 1 58 ? 13.094 22.359 9.016 1 98.62 58 ALA B N 1
ATOM 2612 C CA . ALA B 1 58 ? 12.531 23.703 9 1 98.62 58 ALA B CA 1
ATOM 2613 C C . ALA B 1 58 ? 12.188 24.141 7.574 1 98.62 58 ALA B C 1
ATOM 2615 O O . ALA B 1 58 ? 11.156 24.766 7.344 1 98.62 58 ALA B O 1
ATOM 2616 N N . ARG B 1 59 ? 13.055 23.844 6.672 1 98.75 59 ARG B N 1
ATOM 2617 C CA . ARG B 1 59 ? 12.805 24.203 5.281 1 98.75 59 ARG B CA 1
ATOM 2618 C C . ARG B 1 59 ? 11.578 23.484 4.738 1 98.75 59 ARG B C 1
ATOM 2620 O O . ARG B 1 59 ? 10.742 24.078 4.062 1 98.75 59 ARG B O 1
ATOM 2627 N N . VAL B 1 60 ? 11.484 22.156 4.961 1 98.81 60 VAL B N 1
ATOM 2628 C CA . VAL B 1 60 ? 10.312 21.391 4.543 1 98.81 60 VAL B CA 1
ATOM 2629 C C . VAL B 1 60 ? 9.055 21.969 5.195 1 98.81 60 VAL B C 1
ATOM 2631 O O . VAL B 1 60 ? 8.008 22.094 4.551 1 98.81 60 VAL B O 1
ATOM 2634 N N . ALA B 1 61 ? 9.195 22.328 6.477 1 98.69 61 ALA B N 1
ATOM 2635 C CA . ALA B 1 61 ? 8.094 22.953 7.203 1 98.69 61 ALA B CA 1
ATOM 2636 C C . ALA B 1 61 ? 7.633 24.234 6.523 1 98.69 61 ALA B C 1
ATOM 2638 O O . ALA B 1 61 ? 6.43 24.469 6.371 1 98.69 61 ALA B O 1
ATOM 2639 N N . ASP B 1 62 ? 8.586 25.047 6.148 1 98.69 62 ASP B N 1
ATOM 2640 C CA . ASP B 1 62 ? 8.266 26.297 5.457 1 98.69 62 ASP B CA 1
ATOM 2641 C C . ASP B 1 62 ? 7.496 26.016 4.164 1 98.69 62 ASP B C 1
ATOM 2643 O O . ASP B 1 62 ? 6.48 26.656 3.893 1 98.69 62 ASP B O 1
ATOM 2647 N N . LEU B 1 63 ? 7.992 25.109 3.398 1 98.62 63 LEU B N 1
ATOM 2648 C CA . LEU B 1 63 ? 7.355 24.75 2.135 1 98.62 63 LEU B CA 1
ATOM 2649 C C . LEU B 1 63 ? 5.945 24.219 2.367 1 98.62 63 LEU B C 1
ATOM 2651 O O . LEU B 1 63 ? 5.023 24.547 1.616 1 98.62 63 LEU B O 1
ATOM 2655 N N . SER B 1 64 ? 5.816 23.406 3.389 1 97.88 64 SER B N 1
ATOM 2656 C CA . SER B 1 64 ? 4.516 22.844 3.727 1 97.88 64 SER B CA 1
ATOM 2657 C C . SER B 1 64 ? 3.527 23.922 4.133 1 97.88 64 SER B C 1
ATOM 2659 O O . SER B 1 64 ? 2.396 23.969 3.643 1 97.88 64 SER B O 1
ATOM 2661 N N . GLY B 1 65 ? 3.965 24.781 5.023 1 96.88 65 GLY B N 1
ATOM 2662 C CA . GLY B 1 65 ? 3.119 25.891 5.457 1 96.88 65 GLY B CA 1
ATOM 2663 C C . GLY B 1 65 ? 2.734 26.828 4.328 1 96.88 65 GLY B C 1
ATOM 2664 O O . GLY B 1 65 ? 1.573 27.219 4.215 1 96.88 65 GLY B O 1
ATOM 2665 N N . GLN B 1 66 ? 3.674 27.203 3.506 1 97.44 66 GLN B N 1
ATOM 2666 C CA . GLN B 1 66 ? 3.414 28.078 2.357 1 97.44 66 GLN B CA 1
ATOM 2667 C C . GLN B 1 66 ? 2.42 27.422 1.397 1 97.44 66 GLN B C 1
ATOM 2669 O O . GLN B 1 66 ? 1.526 28.094 0.877 1 97.44 66 GLN B O 1
ATOM 2674 N N . SER B 1 67 ? 2.631 26.156 1.183 1 96.12 67 SER B N 1
ATOM 2675 C CA . SER B 1 67 ? 1.731 25.438 0.295 1 96.12 67 SER B CA 1
ATOM 2676 C C . SER B 1 67 ? 0.301 25.453 0.823 1 96.12 67 SER B C 1
ATOM 2678 O O . SER B 1 67 ? -0.642 25.703 0.071 1 96.12 67 SER B O 1
ATOM 2680 N N . MET B 1 68 ? 0.196 25.172 2.102 1 92.44 68 MET B N 1
ATOM 2681 C CA . MET B 1 68 ? -1.128 25.203 2.717 1 92.44 68 MET B CA 1
ATOM 2682 C C . MET B 1 68 ? -1.769 26.578 2.572 1 92.44 68 MET B C 1
ATOM 2684 O O . MET B 1 68 ? -2.93 26.688 2.178 1 92.44 68 MET B O 1
ATOM 2688 N N . THR B 1 69 ? -1.041 27.562 2.875 1 92.75 69 THR B N 1
ATOM 2689 C CA . THR B 1 69 ? -1.537 28.922 2.754 1 92.75 69 THR B CA 1
ATOM 2690 C C . THR B 1 69 ? -2.01 29.203 1.33 1 92.75 69 THR B C 1
ATOM 2692 O O . THR B 1 69 ? -3.121 29.703 1.124 1 92.75 69 THR B O 1
ATOM 2695 N N . GLU B 1 70 ? -1.206 28.859 0.396 1 93.06 70 GLU B N 1
ATOM 2696 C CA . GLU B 1 70 ? -1.511 29.109 -1.01 1 93.06 70 GLU B CA 1
ATOM 2697 C C . GLU B 1 70 ? -2.75 28.328 -1.453 1 93.06 70 GLU B C 1
ATOM 2699 O O . GLU B 1 70 ? -3.607 28.875 -2.154 1 93.06 70 GLU B O 1
ATOM 2704 N N . LEU B 1 71 ? -2.85 27.094 -1.079 1 88.75 71 LEU B N 1
ATOM 2705 C CA . LEU B 1 71 ? -3.963 26.25 -1.48 1 88.75 71 LEU B CA 1
ATOM 2706 C C . LEU B 1 71 ? -5.277 26.766 -0.907 1 88.75 71 LEU B C 1
ATOM 2708 O O . LEU B 1 71 ? -6.301 26.781 -1.599 1 88.75 71 LEU B O 1
ATOM 2712 N N . ILE B 1 72 ? -5.242 27.188 0.309 1 84.06 72 ILE B N 1
ATOM 2713 C CA . ILE B 1 72 ? -6.445 27.688 0.961 1 84.06 72 ILE B CA 1
ATOM 2714 C C . ILE B 1 72 ? -6.828 29.031 0.368 1 84.06 72 ILE B C 1
ATOM 2716 O O . ILE B 1 72 ? -8 29.297 0.089 1 84.06 72 ILE B O 1
ATOM 2720 N N . GLU B 1 73 ? -5.883 29.844 0.164 1 85.88 73 GLU B N 1
ATOM 2721 C CA . GLU B 1 73 ? -6.133 31.172 -0.403 1 85.88 73 GLU B CA 1
ATOM 2722 C C . GLU B 1 73 ? -6.75 31.062 -1.795 1 85.88 73 GLU B C 1
ATOM 2724 O O . GLU B 1 73 ? -7.602 31.875 -2.164 1 85.88 73 GLU B O 1
ATOM 2729 N N . ALA B 1 74 ? -6.277 30.141 -2.52 1 83.38 74 ALA B N 1
ATOM 2730 C CA . ALA B 1 74 ? -6.754 29.969 -3.891 1 83.38 74 ALA B CA 1
ATOM 2731 C C . ALA B 1 74 ? -8.125 29.297 -3.916 1 83.38 74 ALA B C 1
ATOM 2733 O O . ALA B 1 74 ? -8.805 29.297 -4.949 1 83.38 74 ALA B O 1
ATOM 2734 N N . GLY B 1 75 ? -8.562 28.797 -2.758 1 77.25 75 GLY B N 1
ATOM 2735 C CA . GLY B 1 75 ? -9.836 28.094 -2.68 1 77.25 75 GLY B CA 1
ATOM 2736 C C . GLY B 1 75 ? -9.789 26.703 -3.297 1 77.25 75 GLY B C 1
ATOM 2737 O O . GLY B 1 75 ? -10.812 26.031 -3.393 1 77.25 75 GLY B O 1
ATOM 2738 N N . VAL B 1 76 ? -8.688 26.391 -3.783 1 72 76 VAL B N 1
ATOM 2739 C CA . VAL B 1 76 ? -8.5 25.125 -4.504 1 72 76 VAL B CA 1
ATOM 2740 C C . VAL B 1 76 ? -8.648 23.953 -3.541 1 72 76 VAL B C 1
ATOM 2742 O O . VAL B 1 76 ? -9.211 22.922 -3.898 1 72 76 VAL B O 1
ATOM 2745 N N . PHE B 1 77 ? -8.156 24.125 -2.395 1 73 77 PHE B N 1
ATOM 2746 C CA . PHE B 1 77 ? -8.188 23.062 -1.4 1 73 77 PHE B CA 1
ATOM 2747 C C . PHE B 1 77 ? -9.625 22.656 -1.09 1 73 77 PHE B C 1
ATOM 2749 O O . PHE B 1 77 ? -9.977 21.469 -1.182 1 73 77 PHE B O 1
ATOM 2756 N N . PHE B 1 78 ? -10.375 23.578 -0.846 1 70 78 PHE B N 1
ATOM 2757 C CA . PHE B 1 78 ? -11.75 23.297 -0.458 1 70 78 PHE B CA 1
ATOM 2758 C C . PHE B 1 78 ? -12.555 22.781 -1.649 1 70 78 PHE B C 1
ATOM 2760 O O . PHE B 1 78 ? -13.383 21.891 -1.508 1 70 78 PHE B O 1
ATOM 2767 N N . GLU B 1 79 ? -12.281 23.406 -2.734 1 72.94 79 GLU B N 1
ATOM 2768 C CA . GLU B 1 79 ? -12.984 22.969 -3.934 1 72.94 79 GLU B CA 1
ATOM 2769 C C . GLU B 1 79 ? -12.656 21.516 -4.273 1 72.94 79 GLU B C 1
ATOM 2771 O O . GLU B 1 79 ? -13.547 20.734 -4.598 1 72.94 79 GLU B O 1
ATOM 2776 N N . ARG B 1 80 ? -11.461 21.25 -4.117 1 75.06 80 ARG B N 1
ATOM 2777 C CA . ARG B 1 80 ? -11 19.922 -4.52 1 75.06 80 ARG B CA 1
ATOM 2778 C C . ARG B 1 80 ? -11.406 18.875 -3.496 1 75.06 80 ARG B C 1
ATOM 2780 O O . ARG B 1 80 ? -11.688 17.719 -3.855 1 75.06 80 ARG B O 1
ATOM 2787 N N . TYR B 1 81 ? -11.531 19.281 -2.258 1 80.44 81 TYR B N 1
ATOM 2788 C CA . TYR B 1 81 ? -11.656 18.266 -1.229 1 80.44 81 TYR B CA 1
ATOM 2789 C C . TYR B 1 81 ? -12.992 18.375 -0.5 1 80.44 81 TYR B C 1
ATOM 2791 O O . TYR B 1 81 ? -13.227 17.688 0.492 1 80.44 81 TYR B O 1
ATOM 2799 N N . ARG B 1 82 ? -13.891 19.203 -1.052 1 78.06 82 ARG B N 1
ATOM 2800 C CA . ARG B 1 82 ? -15.195 19.422 -0.445 1 78.06 82 ARG B CA 1
ATOM 2801 C C . ARG B 1 82 ? -15.961 18.109 -0.278 1 78.06 82 ARG B C 1
ATOM 2803 O O . ARG B 1 82 ? -16.672 17.922 0.708 1 78.06 82 ARG B O 1
ATOM 2810 N N . ARG B 1 83 ? -15.812 17.297 -1.166 1 86 83 ARG B N 1
ATOM 2811 C CA . ARG B 1 83 ? -16.594 16.062 -1.179 1 86 83 ARG B CA 1
ATOM 2812 C C . ARG B 1 83 ? -16.234 15.172 0.008 1 86 83 ARG B C 1
ATOM 2814 O O . ARG B 1 83 ? -16.969 14.242 0.336 1 86 83 ARG B O 1
ATOM 2821 N N . TYR B 1 84 ? -15.148 15.477 0.625 1 89.75 84 TYR B N 1
ATOM 2822 C CA . TYR B 1 84 ? -14.703 14.625 1.722 1 89.75 84 TYR B CA 1
ATOM 2823 C C . TYR B 1 84 ? -15.18 15.164 3.062 1 89.75 84 TYR B C 1
ATOM 2825 O O . TYR B 1 84 ? -15.047 14.5 4.09 1 89.75 84 TYR B O 1
ATOM 2833 N N . PHE B 1 85 ? -15.727 16.328 3.08 1 84.25 85 PHE B N 1
ATOM 2834 C CA . PHE B 1 85 ? -16.141 16.938 4.344 1 84.25 85 PHE B CA 1
ATOM 2835 C C . PHE B 1 85 ? -17.562 16.531 4.695 1 84.25 85 PHE B C 1
ATOM 2837 O O . PHE B 1 85 ? -18.453 16.594 3.848 1 84.25 85 PHE B O 1
ATOM 2844 N N . ARG B 1 86 ? -17.688 16.031 5.871 1 86.56 86 ARG B N 1
ATOM 2845 C CA . ARG B 1 86 ? -18.984 15.711 6.453 1 86.56 86 ARG B CA 1
ATOM 2846 C C . ARG B 1 86 ? -19.328 16.656 7.594 1 86.56 86 ARG B C 1
ATOM 2848 O O . ARG B 1 86 ? -18.484 16.922 8.469 1 86.56 86 ARG B O 1
ATOM 2855 N N . PHE B 1 87 ? -20.594 17.125 7.645 1 80.31 87 PHE B N 1
ATOM 2856 C CA . PHE B 1 87 ? -20.922 18.188 8.602 1 80.31 87 PHE B CA 1
ATOM 2857 C C . PHE B 1 87 ? -21.922 17.703 9.633 1 80.31 87 PHE B C 1
ATOM 2859 O O . PHE B 1 87 ? -22.203 18.391 10.617 1 80.31 87 PHE B O 1
ATOM 2866 N N . THR B 1 88 ? -22.469 16.562 9.414 1 84.38 88 THR B N 1
ATOM 2867 C CA . THR B 1 88 ? -23.406 16 10.383 1 84.38 88 THR B CA 1
ATOM 2868 C C . THR B 1 88 ? -23.047 14.562 10.727 1 84.38 88 THR B C 1
ATOM 2870 O O . THR B 1 88 ? -22.453 13.852 9.914 1 84.38 88 THR B O 1
ATOM 2873 N N . GLU B 1 89 ? -23.406 14.234 11.867 1 86.75 89 GLU B N 1
ATOM 2874 C CA . GLU B 1 89 ? -23.219 12.844 12.289 1 86.75 89 GLU B CA 1
ATOM 2875 C C . GLU B 1 89 ? -24.031 11.891 11.406 1 86.75 89 GLU B C 1
ATOM 2877 O O . GLU B 1 89 ? -23.594 10.766 11.141 1 86.75 89 GLU B O 1
ATOM 2882 N N . ALA B 1 90 ? -25.203 12.328 11.055 1 90.62 90 ALA B N 1
ATOM 2883 C CA . ALA B 1 90 ? -26.047 11.508 10.195 1 90.62 90 ALA B CA 1
ATOM 2884 C C . ALA B 1 90 ? -25.375 11.219 8.867 1 90.62 90 ALA B C 1
ATOM 2886 O O . ALA B 1 90 ? -25.422 10.086 8.375 1 90.62 90 ALA B O 1
ATOM 2887 N N . GLU B 1 91 ? -24.781 12.242 8.344 1 89.12 91 GLU B N 1
ATOM 2888 C CA . GLU B 1 91 ? -24.047 12.062 7.098 1 89.12 91 GLU B CA 1
ATOM 2889 C C . GLU B 1 91 ? -22.875 11.094 7.277 1 89.12 91 GLU B C 1
ATOM 2891 O O . GLU B 1 91 ? -22.656 10.227 6.434 1 89.12 91 GLU B O 1
ATOM 2896 N N . MET B 1 92 ? -22.141 11.227 8.336 1 90.31 92 MET B N 1
ATOM 2897 C CA . MET B 1 92 ? -21.016 10.336 8.633 1 90.31 92 MET B CA 1
ATOM 2898 C C . MET B 1 92 ? -21.5 8.898 8.812 1 90.31 92 MET B C 1
ATOM 2900 O O . MET B 1 92 ? -20.828 7.957 8.383 1 90.31 92 MET B O 1
ATOM 2904 N N . ASP B 1 93 ? -22.609 8.75 9.43 1 92.25 93 ASP B N 1
ATOM 2905 C CA . ASP B 1 93 ? -23.156 7.41 9.664 1 92.25 93 ASP B CA 1
ATOM 2906 C C . ASP B 1 93 ? -23.578 6.754 8.359 1 92.25 93 ASP B C 1
ATOM 2908 O O . ASP B 1 93 ? -23.438 5.539 8.188 1 92.25 93 ASP B O 1
ATOM 2912 N N . GLU B 1 94 ? -24.109 7.594 7.516 1 93.44 94 GLU B N 1
ATOM 2913 C CA . GLU B 1 94 ? -24.578 7.078 6.234 1 93.44 94 GLU B CA 1
ATOM 2914 C C . GLU B 1 94 ? -23.422 6.734 5.312 1 93.44 94 GLU B C 1
ATOM 2916 O O . GLU B 1 94 ? -23.375 5.641 4.746 1 93.44 94 GLU B O 1
ATOM 2921 N N . ARG B 1 95 ? -22.484 7.582 5.18 1 93.19 95 ARG B N 1
ATOM 2922 C CA . ARG B 1 95 ? -21.438 7.449 4.184 1 93.19 95 ARG B CA 1
ATOM 2923 C C . ARG B 1 95 ? -20.266 6.633 4.727 1 93.19 95 ARG B C 1
ATOM 2925 O O . ARG B 1 95 ? -19.641 5.855 3.994 1 93.19 95 ARG B O 1
ATOM 2932 N N . ARG B 1 96 ? -19.891 6.855 6.02 1 94.69 96 ARG B N 1
ATOM 2933 C CA . ARG B 1 96 ? -18.844 6.145 6.758 1 94.69 96 ARG B CA 1
ATOM 2934 C C . ARG B 1 96 ? -17.469 6.453 6.199 1 94.69 96 ARG B C 1
ATOM 2936 O O . ARG B 1 96 ? -16.531 5.672 6.371 1 94.69 96 ARG B O 1
ATOM 2943 N N . ASP B 1 97 ? -17.359 7.508 5.395 1 94.19 97 ASP B N 1
ATOM 2944 C CA . ASP B 1 97 ? -16.078 8.008 4.879 1 94.19 97 ASP B CA 1
ATOM 2945 C C . ASP B 1 97 ? -16.016 9.531 4.965 1 94.19 97 ASP B C 1
ATOM 2947 O O . ASP B 1 97 ? -17 10.18 5.285 1 94.19 97 ASP B O 1
ATOM 2951 N N . GLY B 1 98 ? -14.781 10.07 4.758 1 92 98 GLY B N 1
ATOM 2952 C CA . GLY B 1 98 ? -14.602 11.508 4.855 1 92 98 GLY B CA 1
ATOM 2953 C C . GLY B 1 98 ? -14.195 11.969 6.242 1 92 98 GLY B C 1
ATOM 2954 O O . GLY B 1 98 ? -13.844 11.148 7.094 1 92 98 GLY B O 1
ATOM 2955 N N . ILE B 1 99 ? -14.117 13.203 6.285 1 88.38 99 ILE B N 1
ATOM 2956 C CA . ILE B 1 99 ? -13.695 13.859 7.52 1 88.38 99 ILE B CA 1
ATOM 2957 C C . ILE B 1 99 ? -14.891 14.57 8.156 1 88.38 99 ILE B C 1
ATOM 2959 O O . ILE B 1 99 ? -15.57 15.359 7.508 1 88.38 99 ILE B O 1
ATOM 2963 N N . HIS B 1 100 ? -15.094 14.203 9.398 1 86.25 100 HIS B N 1
ATOM 2964 C CA . HIS B 1 100 ? -16.172 14.859 10.133 1 86.25 100 HIS B CA 1
ATOM 2965 C C . HIS B 1 100 ? -15.695 16.172 10.75 1 86.25 100 HIS B C 1
ATOM 2967 O O . HIS B 1 100 ? -14.875 16.172 11.672 1 86.25 100 HIS B O 1
ATOM 2973 N N . ILE B 1 101 ? -16.188 17.266 10.219 1 76.81 101 ILE B N 1
ATOM 2974 C CA . ILE B 1 101 ? -15.852 18.578 10.75 1 76.81 101 ILE B CA 1
ATOM 2975 C C . ILE B 1 101 ? -16.781 18.922 11.906 1 76.81 101 ILE B C 1
ATOM 2977 O O . ILE B 1 101 ? -17.828 19.547 11.711 1 76.81 101 ILE B O 1
ATOM 2981 N N . ASP B 1 102 ? -16.5 18.469 13.047 1 71.12 102 ASP B N 1
ATOM 2982 C CA . ASP B 1 102 ? -17.391 18.578 14.195 1 71.12 102 ASP B CA 1
ATOM 2983 C C . ASP B 1 102 ? -17.156 19.891 14.945 1 71.12 102 ASP B C 1
ATOM 2985 O O . ASP B 1 102 ? -18 20.328 15.727 1 71.12 102 ASP B O 1
ATOM 2989 N N . ARG B 1 103 ? -16.062 20.5 14.812 1 65.19 103 ARG B N 1
ATOM 2990 C CA . ARG B 1 103 ? -15.805 21.75 15.508 1 65.19 103 ARG B CA 1
ATOM 2991 C C . ARG B 1 103 ? -15.266 22.812 14.539 1 65.19 103 ARG B C 1
ATOM 2993 O O . ARG B 1 103 ? -14.227 22.609 13.914 1 65.19 103 ARG B O 1
ATOM 3000 N N . LEU B 1 104 ? -16.062 23.656 14.172 1 63.53 104 LEU B N 1
ATOM 3001 C CA . LEU B 1 104 ? -15.633 24.828 13.414 1 63.53 104 LEU B CA 1
ATOM 3002 C C . LEU B 1 104 ? -15.727 26.094 14.273 1 63.53 104 LEU B C 1
ATOM 3004 O O . LEU B 1 104 ? -16.625 26.219 15.109 1 63.53 104 LEU B O 1
ATOM 3008 N N . PRO B 1 105 ? -14.68 26.891 14.141 1 57.31 105 PRO B N 1
ATOM 3009 C CA . PRO B 1 105 ? -14.844 28.156 14.852 1 57.31 105 PRO B CA 1
ATOM 3010 C C . PRO B 1 105 ? -16.172 28.844 14.531 1 57.31 105 PRO B C 1
ATOM 3012 O O . PRO B 1 105 ? -16.672 28.719 13.414 1 57.31 105 PRO B O 1
ATOM 3015 N N . GLY B 1 106 ? -16.719 29.375 15.688 1 55.25 106 GLY B N 1
ATOM 3016 C CA . GLY B 1 106 ? -18.016 30.016 15.703 1 55.25 106 GLY B CA 1
ATOM 3017 C C . GLY B 1 106 ? -18.297 30.828 14.445 1 55.25 106 GLY B C 1
ATOM 3018 O O . GLY B 1 106 ? -19.328 30.625 13.797 1 55.25 106 GLY B O 1
ATOM 3019 N N . PRO B 1 107 ? -17.422 31.625 14.055 1 53.97 107 PRO B N 1
ATOM 3020 C CA . PRO B 1 107 ? -17.719 32.5 12.914 1 53.97 107 PRO B CA 1
ATOM 3021 C C . PRO B 1 107 ? -17.781 31.734 11.594 1 53.97 107 PRO B C 1
ATOM 3023 O O . PRO B 1 107 ? -18.344 32.25 10.617 1 53.97 107 PRO B O 1
ATOM 3026 N N . LEU B 1 108 ? -17.234 30.5 11.648 1 58.72 108 LEU B N 1
ATOM 3027 C CA . LEU B 1 108 ? -17.156 29.766 10.398 1 58.72 108 LEU B CA 1
ATOM 3028 C C . LEU B 1 108 ? -18.344 28.812 10.25 1 58.72 108 LEU B C 1
ATOM 3030 O O . LEU B 1 108 ? -18.609 28.312 9.156 1 58.72 108 LEU B O 1
ATOM 3034 N N . LYS B 1 109 ? -19.031 28.719 11.375 1 59.38 109 LYS B N 1
ATOM 3035 C CA . LYS B 1 109 ? -20.125 27.75 11.422 1 59.38 109 LYS B CA 1
ATOM 3036 C C . LYS B 1 109 ? -21.156 28.016 10.32 1 59.38 109 LYS B C 1
ATOM 3038 O O . LYS B 1 109 ? -21.609 27.094 9.648 1 59.38 109 LYS B O 1
ATOM 3043 N N . PRO B 1 110 ? -21.469 29.297 10.281 1 54.59 110 PRO B N 1
ATOM 3044 C CA . PRO B 1 110 ? -22.484 29.531 9.25 1 54.59 110 PRO B CA 1
ATOM 3045 C C . PRO B 1 110 ? -21.969 29.219 7.844 1 54.59 110 PRO B C 1
ATOM 3047 O O . PRO B 1 110 ? -22.766 29.047 6.914 1 54.59 110 PRO B O 1
ATOM 3050 N N . PHE B 1 111 ? -20.766 29.156 7.645 1 53.78 111 PHE B N 1
ATOM 3051 C CA . PHE B 1 111 ? -20.141 29.047 6.328 1 53.78 111 PHE B CA 1
ATOM 3052 C C . PHE B 1 111 ? -19.906 27.578 5.973 1 53.78 111 PHE B C 1
ATOM 3054 O O . PHE B 1 111 ? -19.328 27.281 4.926 1 53.78 111 PHE B O 1
ATOM 3061 N N . THR B 1 112 ? -20.188 26.859 6.898 1 56.81 112 THR B N 1
ATOM 3062 C CA . THR B 1 112 ? -20.016 25.453 6.551 1 56.81 112 THR B CA 1
ATOM 3063 C C . THR B 1 112 ? -20.625 25.156 5.184 1 56.81 112 THR B C 1
ATOM 3065 O O . THR B 1 112 ? -20.016 24.469 4.359 1 56.81 112 THR B O 1
ATOM 3068 N N . ARG B 1 113 ? -21.875 25.609 4.988 1 55.59 113 ARG B N 1
ATOM 3069 C CA . ARG B 1 113 ? -22.5 25.422 3.689 1 55.59 113 ARG B CA 1
ATOM 3070 C C . ARG B 1 113 ? -21.984 26.422 2.666 1 55.59 113 ARG B C 1
ATOM 3072 O O . ARG B 1 113 ? -22 26.156 1.463 1 55.59 113 ARG B O 1
ATOM 3079 N N . GLN B 1 114 ? -21.562 27.547 3.209 1 54.97 114 GLN B N 1
ATOM 3080 C CA . GLN B 1 114 ? -21.172 28.656 2.338 1 54.97 114 GLN B CA 1
ATOM 3081 C C . GLN B 1 114 ? -19.656 28.719 2.154 1 54.97 114 GLN B C 1
ATOM 3083 O O . GLN B 1 114 ? -19.156 29.469 1.313 1 54.97 114 GLN B O 1
ATOM 3088 N N . VAL B 1 115 ? -18.984 28 3.037 1 55.41 115 VAL B N 1
ATOM 3089 C CA . VAL B 1 115 ? -17.531 28.031 2.963 1 55.41 115 VAL B CA 1
ATOM 3090 C C . VAL B 1 115 ? -17.078 27.719 1.536 1 55.41 115 VAL B C 1
ATOM 3092 O O . VAL B 1 115 ? -16.031 28.203 1.097 1 55.41 115 VAL B O 1
ATOM 3095 N N . PHE B 1 116 ? -17.953 27.234 0.812 1 60.75 116 PHE B N 1
ATOM 3096 C CA . PHE B 1 116 ? -17.594 26.812 -0.539 1 60.75 116 PHE B CA 1
ATOM 3097 C C . PHE B 1 116 ? -18 27.875 -1.557 1 60.75 116 PHE B C 1
ATOM 3099 O O . PHE B 1 116 ? -17.75 27.719 -2.754 1 60.75 116 PHE B O 1
ATOM 3106 N N . SER B 1 117 ? -18.562 28.844 -1.009 1 67.44 117 SER B N 1
ATOM 3107 C CA . SER B 1 117 ? -18.922 29.922 -1.92 1 67.44 117 SER B CA 1
ATOM 3108 C C . SER B 1 117 ? -17.812 30.953 -2.051 1 67.44 1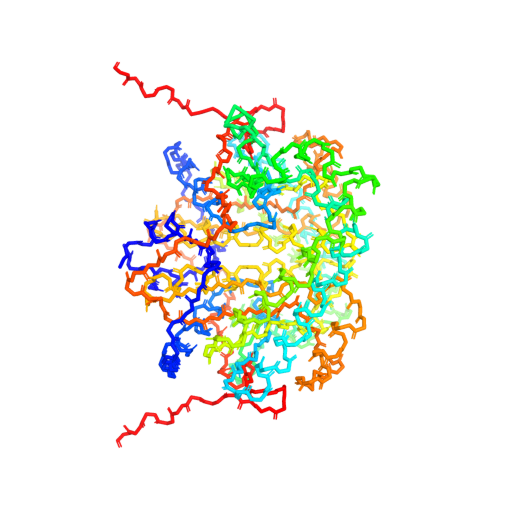17 SER B C 1
ATOM 3110 O O . SER B 1 117 ? -16.891 30.984 -1.224 1 67.44 117 SER B O 1
ATOM 3112 N N . ASP B 1 118 ? -17.766 31.625 -3.244 1 71.44 118 ASP B N 1
ATOM 3113 C CA . ASP B 1 118 ? -16.797 32.719 -3.453 1 71.44 118 ASP B CA 1
ATOM 3114 C C . ASP B 1 118 ? -16.812 33.688 -2.277 1 71.44 118 ASP B C 1
ATOM 3116 O O . ASP B 1 118 ? -15.766 34.188 -1.866 1 71.44 118 ASP B O 1
ATOM 3120 N N . ALA B 1 119 ? -17.922 33.969 -1.798 1 71.12 119 ALA B N 1
ATOM 3121 C CA . ALA B 1 119 ? -18.078 34.875 -0.652 1 71.12 119 ALA B CA 1
ATOM 3122 C C . ALA B 1 119 ? -17.422 34.281 0.594 1 71.12 119 ALA B C 1
ATOM 3124 O O . ALA B 1 119 ? -16.781 34.969 1.364 1 71.12 119 ALA B O 1
ATOM 3125 N N . GLY B 1 120 ? -17.562 33.031 0.808 1 72.19 120 GLY B N 1
ATOM 3126 C CA . GLY B 1 120 ? -16.938 32.344 1.929 1 72.19 120 GLY B CA 1
ATOM 3127 C C . GLY B 1 120 ? -15.43 32.344 1.872 1 72.19 120 GLY B C 1
ATOM 3128 O O . GLY B 1 120 ? -14.766 32.594 2.885 1 72.19 120 GLY B O 1
ATOM 3129 N N . LEU B 1 121 ? -14.984 32.156 0.712 1 73.62 121 LEU B N 1
ATOM 3130 C CA . LEU B 1 121 ? -13.539 32.188 0.522 1 73.62 121 LEU B CA 1
ATOM 3131 C C . LEU B 1 121 ? -12.977 33.562 0.815 1 73.62 121 LEU B C 1
ATOM 3133 O O . LEU B 1 121 ? -11.93 33.688 1.453 1 73.62 121 LEU B O 1
ATOM 3137 N N . LYS B 1 122 ? -13.625 34.5 0.257 1 77.38 122 LYS B N 1
ATOM 3138 C CA . LYS B 1 122 ? -13.219 35.875 0.502 1 77.38 122 LYS B CA 1
ATOM 3139 C C . LYS B 1 122 ? -13.18 36.188 1.997 1 77.38 122 LYS B C 1
ATOM 3141 O O . LYS B 1 122 ? -12.234 36.812 2.488 1 77.38 122 LYS B O 1
ATOM 3146 N N . LEU B 1 123 ? -14.18 35.781 2.635 1 74.56 123 LEU B N 1
ATOM 3147 C CA . LEU B 1 123 ? -14.258 36 4.074 1 74.56 123 LEU B CA 1
ATOM 3148 C C . LEU B 1 123 ? -13.117 35.281 4.797 1 74.56 123 LEU B C 1
ATOM 3150 O O . LEU B 1 123 ? -12.492 35.844 5.695 1 74.56 123 LEU B O 1
ATOM 3154 N N . MET B 1 124 ? -12.852 34.125 4.477 1 75.62 124 MET B N 1
ATOM 3155 C CA . MET B 1 124 ? -11.766 33.375 5.082 1 75.62 124 MET B CA 1
ATOM 3156 C C . MET B 1 124 ? -10.43 34.062 4.867 1 75.62 124 MET B C 1
ATOM 3158 O O . MET B 1 124 ? -9.594 34.125 5.777 1 75.62 124 MET B O 1
ATOM 3162 N N . ARG B 1 125 ? -10.281 34.562 3.703 1 77.94 125 ARG B N 1
ATOM 3163 C CA . ARG B 1 125 ? -9.055 35.281 3.393 1 77.94 125 ARG B CA 1
ATOM 3164 C C . ARG B 1 125 ? -8.93 36.531 4.27 1 77.94 125 ARG B C 1
ATOM 3166 O O . ARG B 1 125 ? -7.852 36.812 4.801 1 77.94 125 ARG B O 1
ATOM 3173 N N . GLN B 1 126 ? -10.023 37.125 4.344 1 80.19 126 GLN B N 1
ATOM 3174 C CA . GLN B 1 126 ? -10.039 38.375 5.129 1 80.19 126 GLN B CA 1
ATOM 3175 C C . GLN B 1 126 ? -9.734 38.094 6.598 1 80.19 126 GLN B C 1
ATOM 3177 O O . GLN B 1 126 ? -9.086 38.906 7.266 1 80.19 126 GLN B O 1
ATOM 3182 N N . LEU B 1 127 ? -10.164 37.031 7.027 1 79.88 127 LEU B N 1
ATOM 3183 C CA . LEU B 1 127 ? -9.984 36.656 8.43 1 79.88 127 LEU B CA 1
ATOM 3184 C C . LEU B 1 127 ? -8.617 36.031 8.656 1 79.88 127 LEU B C 1
ATOM 3186 O O . LEU B 1 127 ? -8.273 35.656 9.781 1 79.88 127 LEU B O 1
ATOM 3190 N N . GLY B 1 128 ? -7.832 35.875 7.656 1 81.94 128 GLY B N 1
ATOM 3191 C CA . GLY B 1 128 ? -6.473 35.375 7.75 1 81.94 128 GLY B CA 1
ATOM 3192 C C . GLY B 1 128 ? -6.406 33.875 8.008 1 81.94 128 GLY B C 1
ATOM 3193 O O . GLY B 1 128 ? -5.398 33.375 8.516 1 81.94 128 GLY B O 1
ATOM 3194 N N . VAL B 1 129 ? -7.465 33.188 7.738 1 79.5 129 VAL B N 1
ATOM 3195 C CA . VAL B 1 129 ? -7.586 31.766 8.023 1 79.5 129 VAL B CA 1
ATOM 3196 C C . VAL B 1 129 ? -6.516 31 7.266 1 79.5 129 VAL B C 1
ATOM 3198 O O . VAL B 1 129 ? -5.844 30.125 7.836 1 79.5 129 VAL B O 1
ATOM 3201 N N . PRO B 1 130 ? -6.289 31.375 5.992 1 85.06 130 PRO B N 1
ATOM 3202 C CA . PRO B 1 130 ? -5.262 30.656 5.246 1 85.06 130 PRO B CA 1
ATOM 3203 C C . PRO B 1 130 ? -3.883 30.75 5.895 1 85.06 130 PRO B C 1
ATOM 3205 O O . PRO B 1 130 ? -3.197 29.734 6.047 1 85.06 130 PRO B O 1
ATOM 3208 N N . LYS B 1 131 ? -3.488 31.922 6.305 1 90.31 131 LYS B N 1
ATOM 3209 C CA . LYS B 1 131 ? -2.178 32.125 6.918 1 90.31 131 LYS B CA 1
ATOM 3210 C C . LYS B 1 131 ? -2.074 31.375 8.25 1 90.31 131 LYS B C 1
ATOM 3212 O O . LYS B 1 131 ? -1.031 30.812 8.562 1 90.31 131 LYS B O 1
ATOM 3217 N N . LYS B 1 132 ? -3.115 31.438 9 1 88.44 132 LYS B N 1
ATOM 3218 C CA . LYS B 1 132 ? -3.119 30.75 10.289 1 88.44 132 LYS B CA 1
ATOM 3219 C C . LYS B 1 132 ? -2.969 29.234 10.117 1 88.44 132 LYS B C 1
ATOM 3221 O O . LYS B 1 132 ? -2.164 28.609 10.797 1 88.44 132 LYS B O 1
ATOM 3226 N N . LEU B 1 133 ? -3.727 28.688 9.242 1 86.06 133 LEU B N 1
ATOM 3227 C CA . LEU B 1 133 ? -3.652 27.266 8.977 1 86.06 133 LEU B CA 1
ATOM 3228 C C . LEU B 1 133 ? -2.281 26.875 8.438 1 86.06 133 LEU B C 1
ATOM 3230 O O . LEU B 1 133 ? -1.745 25.828 8.781 1 86.06 133 LEU B O 1
ATOM 3234 N N . GLY B 1 134 ? -1.78 27.719 7.559 1 92.56 134 GLY B N 1
ATOM 3235 C CA . GLY B 1 134 ? -0.431 27.516 7.059 1 92.56 134 GLY B CA 1
ATOM 3236 C C . GLY B 1 134 ? 0.616 27.5 8.156 1 92.56 134 GLY B C 1
ATOM 3237 O O . GLY B 1 134 ? 1.506 26.641 8.156 1 92.56 134 GLY B O 1
ATOM 3238 N N . GLU B 1 135 ? 0.497 28.469 9.031 1 95.25 135 GLU B N 1
ATOM 3239 C CA . GLU B 1 135 ? 1.444 28.547 10.141 1 95.25 135 GLU B CA 1
ATOM 3240 C C . GLU B 1 135 ? 1.313 27.344 11.07 1 95.25 135 GLU B C 1
ATOM 3242 O O . GLU B 1 135 ? 2.316 26.828 11.562 1 95.25 135 GLU B O 1
ATOM 3247 N N . ASP B 1 136 ? 0.111 26.953 11.367 1 91.62 136 ASP B N 1
ATOM 3248 C CA . ASP B 1 136 ? -0.11 25.766 12.188 1 91.62 136 ASP B CA 1
ATOM 3249 C C . ASP B 1 136 ? 0.531 24.531 11.555 1 91.62 136 ASP B C 1
ATOM 3251 O O . ASP B 1 136 ? 1.181 23.734 12.242 1 91.62 136 ASP B O 1
ATOM 3255 N N . ASN B 1 137 ? 0.312 24.422 10.289 1 93.5 137 ASN B N 1
ATOM 3256 C CA . ASN B 1 137 ? 0.926 23.312 9.562 1 93.5 137 ASN B CA 1
ATOM 3257 C C . ASN B 1 137 ? 2.449 23.375 9.625 1 93.5 137 ASN B C 1
ATOM 3259 O O . ASN B 1 137 ? 3.109 22.375 9.867 1 93.5 137 ASN B O 1
ATOM 3263 N N . ARG B 1 138 ? 2.992 24.578 9.367 1 97.44 138 ARG B N 1
ATOM 3264 C CA . ARG B 1 138 ? 4.438 24.781 9.438 1 97.44 138 ARG B CA 1
ATOM 3265 C C . ARG B 1 138 ? 4.98 24.344 10.797 1 97.44 138 ARG B C 1
ATOM 3267 O O . ARG B 1 138 ? 5.988 23.641 10.875 1 97.44 138 ARG B O 1
ATOM 3274 N N . LYS B 1 139 ? 4.336 24.75 11.859 1 96.75 139 LYS B N 1
ATOM 3275 C CA . LYS B 1 139 ? 4.773 24.438 13.219 1 96.75 139 LYS B CA 1
ATOM 3276 C C . LYS B 1 139 ? 4.762 22.938 13.477 1 96.75 139 LYS B C 1
ATOM 3278 O O . LYS B 1 139 ? 5.676 22.406 14.109 1 96.75 139 LYS B O 1
ATOM 3283 N N . LEU B 1 140 ? 3.736 22.312 13.031 1 94.94 140 LEU B N 1
ATOM 3284 C CA . LEU B 1 140 ? 3.635 20.859 13.219 1 94.94 140 LEU B CA 1
ATOM 3285 C C . LEU B 1 140 ? 4.797 20.141 12.539 1 94.94 140 LEU B C 1
ATOM 3287 O O . LEU B 1 140 ? 5.441 19.281 13.148 1 94.94 140 LEU B O 1
ATOM 3291 N N . VAL B 1 141 ? 5.09 20.484 11.281 1 97.81 141 VAL B N 1
ATOM 3292 C CA . VAL B 1 141 ? 6.164 19.828 10.539 1 97.81 141 VAL B CA 1
ATOM 3293 C C . VAL B 1 141 ? 7.512 20.188 11.164 1 97.81 141 VAL B C 1
ATOM 3295 O O . VAL B 1 141 ? 8.359 19.312 11.359 1 97.81 141 VAL B O 1
ATOM 3298 N N . ALA B 1 142 ? 7.68 21.438 11.531 1 98.25 142 ALA B N 1
ATOM 3299 C CA . ALA B 1 142 ? 8.938 21.906 12.117 1 98.25 142 ALA B CA 1
ATOM 3300 C C . ALA B 1 142 ? 9.219 21.203 13.445 1 98.25 142 ALA B C 1
ATOM 3302 O O . ALA B 1 142 ? 10.375 21 13.812 1 98.25 142 ALA B O 1
ATOM 3303 N N . GLY B 1 143 ? 8.164 20.906 14.141 1 97.25 143 GLY B N 1
ATOM 3304 C CA . GLY B 1 143 ? 8.305 20.297 15.453 1 97.25 143 GLY B CA 1
ATOM 3305 C C . GLY B 1 143 ? 8.508 18.781 15.398 1 97.25 143 GLY B C 1
ATOM 3306 O O . GLY B 1 143 ? 8.609 18.125 16.438 1 97.25 143 GLY B O 1
ATOM 3307 N N . SER B 1 144 ? 8.625 18.203 14.242 1 97.62 144 SER B N 1
ATOM 3308 C CA . SER B 1 144 ? 8.805 16.766 14.102 1 97.62 144 SER B CA 1
ATOM 3309 C C . SER B 1 144 ? 10.281 16.391 14.18 1 97.62 144 SER B C 1
ATOM 3311 O O . SER B 1 144 ? 11.109 16.922 13.445 1 97.62 144 SER B O 1
ATOM 3313 N N . PRO B 1 145 ? 10.633 15.43 15.023 1 98.56 145 PRO B N 1
ATOM 3314 C CA . PRO B 1 145 ? 12.039 15.062 15.188 1 98.56 145 PRO B CA 1
ATOM 3315 C C . PRO B 1 145 ? 12.57 14.242 14.016 1 98.56 145 PRO B C 1
ATOM 3317 O O . PRO B 1 145 ? 13.789 14.078 13.867 1 98.56 145 PRO B O 1
ATOM 3320 N N . LEU B 1 146 ? 11.688 13.648 13.203 1 98.81 146 LEU B N 1
ATOM 3321 C CA . LEU B 1 146 ? 12.078 12.797 12.078 1 98.81 146 LEU B CA 1
ATOM 3322 C C . LEU B 1 146 ? 11.125 12.992 10.898 1 98.81 146 LEU B C 1
ATOM 3324 O O . LEU B 1 146 ? 9.906 12.969 11.07 1 98.81 146 LEU B O 1
ATOM 3328 N N . LEU B 1 147 ? 11.703 13.297 9.766 1 98.88 147 LEU B N 1
ATOM 3329 C CA . LEU B 1 147 ? 10.961 13.156 8.516 1 98.88 147 LEU B CA 1
ATOM 3330 C C . LEU B 1 147 ? 11.398 11.906 7.762 1 98.88 147 LEU B C 1
ATOM 3332 O O . LEU B 1 147 ? 12.555 11.492 7.844 1 98.88 147 LEU B O 1
ATOM 3336 N N . LEU B 1 148 ? 10.484 11.289 7.152 1 98.94 148 LEU B N 1
ATOM 3337 C CA . LEU B 1 148 ? 10.703 10.148 6.273 1 98.94 148 LEU B CA 1
ATOM 3338 C C . LEU B 1 148 ? 10.234 10.453 4.855 1 98.94 148 LEU B C 1
ATOM 3340 O O . LEU B 1 148 ? 9.039 10.672 4.629 1 98.94 148 LEU B O 1
ATOM 3344 N N . ALA B 1 149 ? 11.172 10.555 3.943 1 98.88 149 ALA B N 1
ATOM 3345 C CA . ALA B 1 149 ? 10.812 10.648 2.531 1 98.88 149 ALA B CA 1
ATOM 3346 C C . ALA B 1 149 ? 10.781 9.273 1.873 1 98.88 149 ALA B C 1
ATOM 3348 O O . ALA B 1 149 ? 11.695 8.469 2.064 1 98.88 149 ALA B O 1
ATOM 3349 N N . ALA B 1 150 ? 9.734 9 1.195 1 98.88 150 ALA B N 1
ATOM 3350 C CA . ALA B 1 150 ? 9.57 7.754 0.456 1 98.88 150 ALA B CA 1
ATOM 3351 C C . ALA B 1 150 ? 9.734 7.98 -1.045 1 98.88 150 ALA B C 1
ATOM 3353 O O . ALA B 1 150 ? 9.125 8.891 -1.609 1 98.88 150 ALA B O 1
ATOM 3354 N N . LEU B 1 151 ? 10.555 7.199 -1.655 1 98.88 151 LEU B N 1
ATOM 3355 C CA . LEU B 1 151 ? 10.859 7.309 -3.078 1 98.88 151 LEU B CA 1
ATOM 3356 C C . LEU B 1 151 ? 10.664 5.969 -3.779 1 98.88 151 LEU B C 1
ATOM 3358 O O . LEU B 1 151 ? 10.555 4.93 -3.123 1 98.88 151 LEU B O 1
ATOM 3362 N N . LEU B 1 152 ? 10.586 6.039 -5.07 1 98.75 152 LEU B N 1
ATOM 3363 C CA . LEU B 1 152 ? 10.555 4.84 -5.898 1 98.75 152 LEU B CA 1
ATOM 3364 C C . LEU B 1 152 ? 11.672 4.859 -6.938 1 98.75 152 LEU B C 1
ATOM 3366 O O . LEU B 1 152 ? 12 5.918 -7.477 1 98.75 152 LEU B O 1
ATOM 3370 N N . ASP B 1 153 ? 12.211 3.697 -7.152 1 98.19 153 ASP B N 1
ATOM 3371 C CA . ASP B 1 153 ? 13.188 3.479 -8.219 1 98.19 153 ASP B CA 1
ATOM 3372 C C . ASP B 1 153 ? 12.531 3.57 -9.586 1 98.19 153 ASP B C 1
ATOM 3374 O O . ASP B 1 153 ? 11.641 2.781 -9.914 1 98.19 153 ASP B O 1
ATOM 3378 N N . LYS B 1 154 ? 12.992 4.461 -10.414 1 97.69 154 LYS B N 1
ATOM 3379 C CA . LYS B 1 154 ? 12.344 4.75 -11.695 1 97.69 154 LYS B CA 1
ATOM 3380 C C . LYS B 1 154 ? 12.57 3.623 -12.695 1 97.69 154 LYS B C 1
ATOM 3382 O O . LYS B 1 154 ? 11.922 3.57 -13.742 1 97.69 154 LYS B O 1
ATOM 3387 N N . SER B 1 155 ? 13.469 2.717 -12.406 1 95.25 155 SER B N 1
ATOM 3388 C CA . SER B 1 155 ? 13.586 1.529 -13.25 1 95.25 155 SER B CA 1
ATOM 3389 C C . SER B 1 155 ? 12.383 0.605 -13.07 1 95.25 155 SER B C 1
ATOM 3391 O O . SER B 1 155 ? 12.102 -0.224 -13.938 1 95.25 155 SER B O 1
ATOM 3393 N N . GLU B 1 156 ? 11.727 0.721 -11.969 1 96.06 156 GLU B N 1
ATOM 3394 C CA . GLU B 1 156 ? 10.523 -0.065 -11.688 1 96.06 156 GLU B CA 1
ATOM 3395 C C . GLU B 1 156 ? 9.258 0.766 -11.883 1 96.06 156 GLU B C 1
ATOM 3397 O O . GLU B 1 156 ? 8.289 0.299 -12.477 1 96.06 156 GLU B O 1
ATOM 3402 N N . TYR B 1 157 ? 9.312 1.919 -11.328 1 97.44 157 TYR B N 1
ATOM 3403 C CA . TYR B 1 157 ? 8.141 2.793 -11.359 1 97.44 157 TYR B CA 1
ATOM 3404 C C . TYR B 1 157 ? 8.008 3.469 -12.719 1 97.44 157 TYR B C 1
ATOM 3406 O O . TYR B 1 157 ? 8.531 4.562 -12.93 1 97.44 157 TYR B O 1
ATOM 3414 N N . ARG B 1 158 ? 7.227 2.859 -13.562 1 93.56 158 ARG B N 1
ATOM 3415 C CA . ARG B 1 158 ? 6.898 3.369 -14.891 1 93.56 158 ARG B CA 1
ATOM 3416 C C . ARG B 1 158 ? 5.398 3.617 -15.031 1 93.56 158 ARG B C 1
ATOM 3418 O O . ARG B 1 158 ? 4.645 2.709 -15.375 1 93.56 158 ARG B O 1
ATOM 3425 N N . PRO B 1 159 ? 4.992 4.898 -14.82 1 91.56 159 PRO B N 1
ATOM 3426 C CA . PRO B 1 159 ? 3.559 5.199 -14.875 1 91.56 159 PRO B CA 1
ATOM 3427 C C . PRO B 1 159 ? 2.908 4.738 -16.188 1 91.56 159 PRO B C 1
ATOM 3429 O O . PRO B 1 159 ? 3.475 4.93 -17.266 1 91.56 159 PRO B O 1
ATOM 3432 N N . GLY B 1 160 ? 1.773 4.086 -16.062 1 88.19 160 GLY B N 1
ATOM 3433 C CA . GLY B 1 160 ? 1.056 3.592 -17.234 1 88.19 160 GLY B CA 1
ATOM 3434 C C . GLY B 1 160 ? 1.327 2.127 -17.531 1 88.19 160 GLY B C 1
ATOM 3435 O O . GLY B 1 160 ? 0.636 1.513 -18.344 1 88.19 160 GLY B O 1
ATOM 3436 N N . GLU B 1 161 ? 2.354 1.57 -16.875 1 91 161 GLU B N 1
ATOM 3437 C CA . GLU B 1 161 ? 2.676 0.151 -16.984 1 91 161 GLU B CA 1
ATOM 3438 C C . GLU B 1 161 ? 2.305 -0.6 -15.711 1 91 161 GLU B C 1
ATOM 3440 O O . GLU B 1 161 ? 2.135 0.009 -14.656 1 91 161 GLU B O 1
ATOM 3445 N N . LEU B 1 162 ? 2.225 -1.92 -15.867 1 92.31 162 LEU B N 1
ATOM 3446 C CA . LEU B 1 162 ? 1.935 -2.746 -14.703 1 92.31 162 LEU B CA 1
ATOM 3447 C C . LEU B 1 162 ? 2.988 -2.547 -13.617 1 92.31 162 LEU B C 1
ATOM 3449 O O . LEU B 1 162 ? 2.668 -2.543 -12.43 1 92.31 162 LEU B O 1
ATOM 3453 N N . SER B 1 163 ? 4.242 -2.396 -14.094 1 92.25 163 SER B N 1
ATOM 3454 C CA . SER B 1 163 ? 5.316 -2.195 -13.125 1 92.25 163 SER B CA 1
ATOM 3455 C C . SER B 1 163 ? 5.094 -0.932 -12.305 1 92.25 163 SER B C 1
ATOM 3457 O O . SER B 1 163 ? 5.438 -0.886 -11.117 1 92.25 163 SER B O 1
ATOM 3459 N N . GLY B 1 164 ? 4.551 0.115 -12.945 1 95.12 164 GLY B N 1
ATOM 3460 C CA . GLY B 1 164 ? 4.188 1.321 -12.219 1 95.12 164 GLY B CA 1
ATOM 3461 C C . GLY B 1 164 ? 3.145 1.08 -11.141 1 95.12 164 GLY B C 1
ATOM 3462 O O . GLY B 1 164 ? 3.301 1.533 -10.008 1 95.12 164 GLY B O 1
ATOM 3463 N N . PHE B 1 165 ? 2.117 0.354 -11.523 1 96.5 165 PHE B N 1
ATOM 3464 C CA . PHE B 1 165 ? 1.087 -0.034 -10.562 1 96.5 165 PHE B CA 1
ATOM 3465 C C . PHE B 1 165 ? 1.694 -0.812 -9.406 1 96.5 165 PHE B C 1
ATOM 3467 O O . PHE B 1 165 ? 1.471 -0.476 -8.242 1 96.5 165 PHE B O 1
ATOM 3474 N N . TYR B 1 166 ? 2.504 -1.808 -9.688 1 97.06 166 TYR B N 1
ATOM 3475 C CA . TYR B 1 166 ? 3.09 -2.67 -8.664 1 97.06 166 TYR B CA 1
ATOM 3476 C C . TYR B 1 166 ? 3.99 -1.872 -7.727 1 97.06 166 TYR B C 1
ATOM 3478 O O . TYR B 1 166 ? 4.066 -2.164 -6.531 1 97.06 166 TYR B O 1
ATOM 3486 N N . SER B 1 167 ? 4.684 -0.878 -8.281 1 98.12 167 SER B N 1
ATOM 3487 C CA . SER B 1 167 ? 5.598 -0.07 -7.477 1 98.12 167 SER B CA 1
ATOM 3488 C C . SER B 1 167 ? 4.84 0.759 -6.445 1 98.12 167 SER B C 1
ATOM 3490 O O . SER B 1 167 ? 5.207 0.783 -5.27 1 98.12 167 SER B O 1
ATOM 3492 N N . VAL B 1 168 ? 3.771 1.424 -6.879 1 98.44 168 VAL B N 1
ATOM 3493 C CA . VAL B 1 168 ? 2.99 2.262 -5.977 1 98.44 168 VAL B CA 1
ATOM 3494 C C . VAL B 1 168 ? 2.273 1.387 -4.949 1 98.44 168 VAL B C 1
ATOM 3496 O O . VAL B 1 168 ? 2.242 1.71 -3.76 1 98.44 168 VAL B O 1
ATOM 3499 N N . PHE B 1 169 ? 1.727 0.285 -5.469 1 98.19 169 PHE B N 1
ATOM 3500 C CA . PHE B 1 169 ? 1.083 -0.693 -4.602 1 98.19 169 PHE B CA 1
ATOM 3501 C C . PHE B 1 169 ? 2.047 -1.176 -3.521 1 98.19 169 PHE B C 1
ATOM 3503 O O . PHE B 1 169 ? 1.716 -1.159 -2.334 1 98.19 169 PHE B O 1
ATOM 3510 N N . GLY B 1 170 ? 3.225 -1.599 -3.9 1 98.25 170 GLY B N 1
ATOM 3511 C CA . GLY B 1 170 ? 4.242 -2.066 -2.973 1 98.25 170 GLY B CA 1
ATOM 3512 C C . GLY B 1 170 ? 4.676 -1.008 -1.979 1 98.25 170 GLY B C 1
ATOM 3513 O O . GLY B 1 170 ? 4.926 -1.312 -0.81 1 98.25 170 GLY B O 1
ATOM 3514 N N . LEU B 1 171 ? 4.828 0.249 -2.453 1 98.75 171 LEU B N 1
ATOM 3515 C CA . LEU B 1 171 ? 5.156 1.351 -1.554 1 98.75 171 LEU B CA 1
ATOM 3516 C C . LEU B 1 171 ? 4.09 1.508 -0.475 1 98.75 171 LEU B C 1
ATOM 3518 O O . LEU B 1 171 ? 4.41 1.698 0.7 1 98.75 171 LEU B O 1
ATOM 3522 N N . GLY B 1 172 ? 2.781 1.44 -0.916 1 98.69 172 GLY B N 1
ATOM 3523 C CA . GLY B 1 172 ? 1.702 1.478 0.057 1 98.69 172 GLY B CA 1
ATOM 3524 C C . GLY B 1 172 ? 1.807 0.388 1.106 1 98.69 172 GLY B C 1
ATOM 3525 O O . GLY B 1 172 ? 1.603 0.642 2.295 1 98.69 172 GLY B O 1
ATOM 3526 N N . ALA B 1 173 ? 2.123 -0.795 0.661 1 98.62 173 ALA B N 1
ATOM 3527 C CA . ALA B 1 173 ? 2.289 -1.931 1.563 1 98.62 173 ALA B CA 1
ATOM 3528 C C . ALA B 1 173 ? 3.441 -1.693 2.535 1 98.62 173 ALA B C 1
ATOM 3530 O O . ALA B 1 173 ? 3.309 -1.934 3.738 1 98.62 173 ALA B O 1
ATOM 3531 N N . ALA B 1 174 ? 4.586 -1.189 2.049 1 98.62 174 ALA B N 1
ATOM 3532 C CA . ALA B 1 174 ? 5.766 -0.927 2.869 1 98.62 174 ALA B CA 1
ATOM 3533 C C . ALA B 1 174 ? 5.469 0.134 3.928 1 98.62 174 ALA B C 1
ATOM 3535 O O . ALA B 1 174 ? 5.812 -0.038 5.102 1 98.62 174 ALA B O 1
ATOM 3536 N N . ILE B 1 175 ? 4.809 1.176 3.533 1 98.69 175 ILE B N 1
ATOM 3537 C CA . ILE B 1 175 ? 4.488 2.27 4.445 1 98.69 175 ILE B CA 1
ATOM 3538 C C . ILE B 1 175 ? 3.459 1.801 5.469 1 98.69 175 ILE B C 1
ATOM 3540 O O . ILE B 1 175 ? 3.5 2.211 6.633 1 98.69 175 ILE B O 1
ATOM 3544 N N . GLU B 1 176 ? 2.533 0.945 5.02 1 98.19 176 GLU B N 1
ATOM 3545 C CA . GLU B 1 176 ? 1.556 0.424 5.969 1 98.19 176 GLU B CA 1
ATOM 3546 C C . GLU B 1 176 ? 2.238 -0.35 7.094 1 98.19 176 GLU B C 1
ATOM 3548 O O . GLU B 1 176 ? 1.826 -0.262 8.25 1 98.19 176 GLU B O 1
ATOM 3553 N N . ASN B 1 177 ? 3.232 -1.146 6.758 1 97.69 177 ASN B N 1
ATOM 3554 C CA . ASN B 1 177 ? 3.996 -1.816 7.805 1 97.69 177 ASN B CA 1
ATOM 3555 C C . ASN B 1 177 ? 4.566 -0.819 8.812 1 97.69 177 ASN B C 1
ATOM 3557 O O . ASN B 1 177 ? 4.527 -1.059 10.016 1 97.69 177 ASN B O 1
ATOM 3561 N N . ILE B 1 178 ? 5.062 0.304 8.328 1 98 178 ILE B N 1
ATOM 3562 C CA . ILE B 1 178 ? 5.574 1.356 9.203 1 98 178 ILE B CA 1
ATOM 3563 C C . ILE B 1 178 ? 4.438 1.916 10.055 1 98 178 ILE B C 1
ATOM 3565 O O . ILE B 1 178 ? 4.566 2.033 11.273 1 98 178 ILE B O 1
ATOM 3569 N N . TRP B 1 179 ? 3.328 2.229 9.383 1 97.19 179 TRP B N 1
ATOM 3570 C CA . TRP B 1 179 ? 2.178 2.822 10.062 1 97.19 179 TRP B CA 1
ATOM 3571 C C . TRP B 1 179 ? 1.672 1.915 11.172 1 97.19 179 TRP B C 1
ATOM 3573 O O . TRP B 1 179 ? 1.297 2.391 12.25 1 97.19 179 TRP B O 1
ATOM 3583 N N . ASN B 1 180 ? 1.653 0.636 10.93 1 95.62 180 ASN B N 1
ATOM 3584 C CA . ASN B 1 180 ? 1.224 -0.335 11.93 1 95.62 180 ASN B CA 1
ATOM 3585 C C . ASN B 1 180 ? 2.219 -0.43 13.086 1 95.62 180 ASN B C 1
ATOM 3587 O O . ASN B 1 180 ? 1.835 -0.714 14.219 1 95.62 180 ASN B O 1
ATOM 3591 N N . THR B 1 181 ? 3.449 -0.172 12.844 1 95.94 181 THR B N 1
ATOM 3592 C CA . THR B 1 181 ? 4.516 -0.387 13.812 1 95.94 181 THR B CA 1
ATOM 3593 C C . THR B 1 181 ? 4.645 0.812 14.75 1 95.94 181 THR B C 1
ATOM 3595 O O . THR B 1 181 ? 4.941 0.652 15.938 1 95.94 181 THR B O 1
ATOM 3598 N N . VAL B 1 182 ? 4.43 2.029 14.227 1 95.44 182 VAL B N 1
ATOM 3599 C CA . VAL B 1 182 ? 4.707 3.223 15.016 1 95.44 182 VAL B CA 1
ATOM 3600 C C . VAL B 1 182 ? 3.873 3.201 16.297 1 95.44 182 VAL B C 1
ATOM 3602 O O . VAL B 1 182 ? 4.344 3.615 17.359 1 95.44 182 VAL B O 1
ATOM 3605 N N . GLY B 1 183 ? 2.693 2.695 16.297 1 89.62 183 GLY B N 1
ATOM 3606 C CA . GLY B 1 183 ? 1.861 2.623 17.484 1 89.62 183 GLY B CA 1
ATOM 3607 C C . GLY B 1 183 ? 2.486 1.809 18.594 1 89.62 183 GLY B C 1
ATOM 3608 O O . GLY B 1 183 ? 2.359 2.156 19.781 1 89.62 183 GLY B O 1
ATOM 3609 N N . THR B 1 184 ? 3.133 0.761 18.219 1 91 184 THR B N 1
ATOM 3610 C CA . THR B 1 184 ? 3.754 -0.125 19.188 1 91 184 THR B CA 1
ATOM 3611 C C . THR B 1 184 ? 4.984 0.533 19.812 1 91 184 THR B C 1
ATOM 3613 O O . THR B 1 184 ? 5.457 0.104 20.859 1 91 184 THR B O 1
ATOM 3616 N N . LEU B 1 185 ? 5.477 1.569 19.219 1 93.75 185 LEU B N 1
ATOM 3617 C CA . LEU B 1 185 ? 6.684 2.238 19.688 1 93.75 185 LEU B CA 1
ATOM 3618 C C . LEU B 1 185 ? 6.34 3.531 20.406 1 93.75 185 LEU B C 1
ATOM 3620 O O . LEU B 1 185 ? 7.23 4.312 20.75 1 93.75 185 LEU B O 1
ATOM 3624 N N . GLY B 1 186 ? 4.992 3.779 20.609 1 93.62 186 GLY B N 1
ATOM 3625 C CA . GLY B 1 186 ? 4.578 5.047 21.188 1 93.62 186 GLY B CA 1
ATOM 3626 C C . GLY B 1 186 ? 4.84 6.234 20.297 1 93.62 186 GLY B C 1
ATOM 3627 O O . GLY B 1 186 ? 5.074 7.348 20.766 1 93.62 186 GLY B O 1
ATOM 3628 N N . MET B 1 187 ? 4.918 5.996 19.047 1 96.25 187 MET B N 1
ATOM 3629 C CA . MET B 1 187 ? 5.172 7.016 18.031 1 96.25 187 MET B CA 1
ATOM 3630 C C . MET B 1 187 ? 3.922 7.285 17.203 1 96.25 187 MET B C 1
ATOM 3632 O O . MET B 1 187 ? 2.938 6.551 17.297 1 96.25 187 MET B O 1
ATOM 3636 N N . GLY B 1 188 ? 3.951 8.383 16.484 1 95.75 188 GLY B N 1
ATOM 3637 C CA . GLY B 1 188 ? 2.955 8.734 15.484 1 95.75 188 GLY B CA 1
ATOM 3638 C C . GLY B 1 188 ? 3.555 9.023 14.117 1 95.75 188 GLY B C 1
ATOM 3639 O O . GLY B 1 188 ? 4.777 9.117 13.977 1 95.75 188 GLY B O 1
ATOM 3640 N N . ILE B 1 189 ? 2.73 9.062 13.164 1 96.94 189 ILE B N 1
ATOM 3641 C CA . ILE B 1 189 ? 3.131 9.328 11.789 1 96.94 189 ILE B CA 1
ATOM 3642 C C . ILE B 1 189 ? 2.039 10.117 11.078 1 96.94 189 ILE B C 1
ATOM 3644 O O . ILE B 1 189 ? 0.853 9.961 11.367 1 96.94 189 ILE B O 1
ATOM 3648 N N . GLN B 1 190 ? 2.473 11.008 10.219 1 96.06 190 GLN B N 1
ATOM 3649 C CA . GLN B 1 190 ? 1.53 11.797 9.422 1 96.06 190 GLN B CA 1
ATOM 3650 C C . GLN B 1 190 ? 2.119 12.148 8.062 1 96.06 190 GLN B C 1
ATOM 3652 O O . GLN B 1 190 ? 3.295 12.5 7.961 1 96.06 190 GLN B O 1
ATOM 3657 N N . PHE B 1 191 ? 1.246 12.008 7.043 1 95.5 191 PHE B N 1
ATOM 3658 C CA . PHE B 1 191 ? 1.594 12.406 5.684 1 95.5 191 PHE B CA 1
ATOM 3659 C C . PHE B 1 191 ? 1.725 13.922 5.586 1 95.5 191 PHE B C 1
ATOM 3661 O O . PHE B 1 191 ? 0.859 14.656 6.062 1 95.5 191 PHE B O 1
ATOM 3668 N N . VAL B 1 192 ? 2.857 14.43 5.07 1 96 192 VAL B N 1
ATOM 3669 C CA . VAL B 1 192 ? 3.035 15.836 4.723 1 96 192 VAL B CA 1
ATOM 3670 C C . VAL B 1 192 ? 2.66 16.062 3.26 1 96 192 VAL B C 1
ATOM 3672 O O . VAL B 1 192 ? 3.52 16 2.377 1 96 192 VAL B O 1
ATOM 3675 N N . SER B 1 193 ? 1.449 16.438 2.959 1 92 193 SER B N 1
ATOM 3676 C CA . SER B 1 193 ? 0.907 16.281 1.614 1 92 193 SER B CA 1
ATOM 3677 C C . SER B 1 193 ? 0.817 17.625 0.888 1 92 193 SER B C 1
ATOM 3679 O O . SER B 1 193 ? 0.826 17.656 -0.344 1 92 193 SER B O 1
ATOM 3681 N N . THR B 1 194 ? 0.766 18.734 1.585 1 92.69 194 THR B N 1
ATOM 3682 C CA . THR B 1 194 ? 0.4 20 0.958 1 92.69 194 THR B CA 1
ATOM 3683 C C . THR B 1 194 ? 1.41 20.391 -0.12 1 92.69 194 THR B C 1
ATOM 3685 O O . THR B 1 194 ? 1.031 20.859 -1.194 1 92.69 194 THR B O 1
ATOM 3688 N N . PRO B 1 195 ? 2.672 20.125 0.113 1 96.38 195 PRO B N 1
ATOM 3689 C CA . PRO B 1 195 ? 3.611 20.5 -0.944 1 96.38 195 PRO B CA 1
ATOM 3690 C C . PRO B 1 195 ? 3.391 19.734 -2.238 1 96.38 195 PRO B C 1
ATOM 3692 O O . PRO B 1 195 ? 3.707 20.219 -3.324 1 96.38 195 PRO B O 1
ATOM 3695 N N . MET B 1 196 ? 2.812 18.562 -2.152 1 94.56 196 MET B N 1
ATOM 3696 C CA . MET B 1 196 ? 2.592 17.719 -3.324 1 94.56 196 MET B CA 1
ATOM 3697 C C . MET B 1 196 ? 1.565 18.344 -4.262 1 94.56 196 MET B C 1
ATOM 3699 O O . MET B 1 196 ? 1.502 18 -5.441 1 94.56 196 MET B O 1
ATOM 3703 N N . GLU B 1 197 ? 0.796 19.234 -3.723 1 93 197 GLU B N 1
ATOM 3704 C CA . GLU B 1 197 ? -0.288 19.859 -4.484 1 93 197 GLU B CA 1
ATOM 3705 C C . GLU B 1 197 ? 0.228 21 -5.352 1 93 197 GLU B C 1
ATOM 3707 O O . GLU B 1 197 ? -0.483 21.484 -6.23 1 93 197 GLU B O 1
ATOM 3712 N N . ILE B 1 198 ? 1.393 21.453 -5.09 1 95.31 198 ILE B N 1
ATOM 3713 C CA . ILE B 1 198 ? 1.995 22.578 -5.812 1 95.31 198 ILE B CA 1
ATOM 3714 C C . ILE B 1 198 ? 3.322 22.141 -6.422 1 95.31 198 ILE B C 1
ATOM 3716 O O . ILE B 1 198 ? 4.34 22.062 -5.73 1 95.31 198 ILE B O 1
ATOM 3720 N N . PRO B 1 199 ? 3.348 21.969 -7.734 1 95.88 199 PRO B N 1
ATOM 3721 C CA . PRO B 1 199 ? 4.504 21.375 -8.406 1 95.88 199 PRO B CA 1
ATOM 3722 C C . PRO B 1 199 ? 5.816 22.062 -8.047 1 95.88 199 PRO B C 1
ATOM 3724 O O . PRO B 1 199 ? 6.824 21.391 -7.801 1 95.88 199 PRO B O 1
ATOM 3727 N N . ARG B 1 200 ? 5.848 23.359 -8.023 1 97.44 200 ARG B N 1
ATOM 3728 C CA . ARG B 1 200 ? 7.094 24.062 -7.73 1 97.44 200 ARG B CA 1
ATOM 3729 C C . ARG B 1 200 ? 7.57 23.781 -6.312 1 97.44 200 ARG B C 1
ATOM 3731 O O . ARG B 1 200 ? 8.773 23.703 -6.062 1 97.44 200 ARG B O 1
ATOM 3738 N N . GLN B 1 201 ? 6.645 23.641 -5.336 1 97.94 201 GLN B N 1
ATOM 3739 C CA . GLN B 1 201 ? 7.004 23.328 -3.955 1 97.94 201 GLN B CA 1
ATOM 3740 C C . GLN B 1 201 ? 7.523 21.891 -3.832 1 97.94 201 GLN B C 1
ATOM 3742 O O . GLN B 1 201 ? 8.477 21.641 -3.1 1 97.94 201 GLN B O 1
ATOM 3747 N N . TRP B 1 202 ? 6.906 21.016 -4.582 1 98 202 TRP B N 1
ATOM 3748 C CA . TRP B 1 202 ? 7.34 19.625 -4.57 1 98 202 TRP B CA 1
ATOM 3749 C C . TRP B 1 202 ? 8.734 19.484 -5.176 1 98 202 TRP B C 1
ATOM 3751 O O . TRP B 1 202 ? 9.57 18.734 -4.656 1 98 202 TRP B O 1
ATOM 3761 N N . GLN B 1 203 ? 8.969 20.234 -6.219 1 98.31 203 GLN B N 1
ATOM 3762 C CA . GLN B 1 203 ? 10.289 20.266 -6.828 1 98.31 203 GLN B CA 1
ATOM 3763 C C . GLN B 1 203 ? 11.336 20.797 -5.852 1 98.31 203 GLN B C 1
ATOM 3765 O O . GLN B 1 203 ? 12.469 20.312 -5.816 1 98.31 203 GLN B O 1
ATOM 3770 N N . ALA B 1 204 ? 10.961 21.766 -5.094 1 98.69 204 ALA B N 1
ATOM 3771 C CA . ALA B 1 204 ? 11.875 22.344 -4.102 1 98.69 204 ALA B CA 1
ATOM 3772 C C . ALA B 1 204 ? 12.297 21.297 -3.078 1 98.69 204 ALA B C 1
ATOM 3774 O O . ALA B 1 204 ? 13.453 21.25 -2.666 1 98.69 204 ALA B O 1
ATOM 3775 N N . ILE B 1 205 ? 11.367 20.422 -2.656 1 98.75 205 ILE B N 1
ATOM 3776 C CA . ILE B 1 205 ? 11.695 19.375 -1.7 1 98.75 205 ILE B CA 1
ATOM 3777 C C . ILE B 1 205 ? 12.625 18.359 -2.355 1 98.75 205 ILE B C 1
ATOM 3779 O O . ILE B 1 205 ? 13.578 17.891 -1.732 1 98.75 205 ILE B O 1
ATOM 3783 N N . GLN B 1 206 ? 12.375 18.016 -3.594 1 98.62 206 GLN B N 1
ATOM 3784 C CA . GLN B 1 206 ? 13.242 17.094 -4.316 1 98.62 206 GLN B CA 1
ATOM 3785 C C . GLN B 1 206 ? 14.672 17.625 -4.387 1 98.62 206 GLN B C 1
ATOM 3787 O O . GLN B 1 206 ? 15.625 16.859 -4.195 1 98.62 206 GLN B O 1
ATOM 3792 N N . GLU B 1 207 ? 14.758 18.906 -4.66 1 98.56 207 GLU B N 1
ATOM 3793 C CA . GLU B 1 207 ? 16.078 19.531 -4.73 1 98.56 207 GLU B CA 1
ATOM 3794 C C . GLU B 1 207 ? 16.75 19.547 -3.361 1 98.56 207 GLU B C 1
ATOM 3796 O O . GLU B 1 207 ? 17.938 19.266 -3.248 1 98.56 207 GLU B O 1
ATOM 3801 N N . LEU B 1 208 ? 15.961 19.859 -2.373 1 98.62 208 LEU B N 1
ATOM 3802 C CA . LEU B 1 208 ? 16.453 19.922 -1.003 1 98.62 208 LEU B CA 1
ATOM 3803 C C . LEU B 1 208 ? 17.047 18.578 -0.59 1 98.62 208 LEU B C 1
ATOM 3805 O O . LEU B 1 208 ? 18.078 18.531 0.085 1 98.62 208 LEU B O 1
ATOM 3809 N N . LEU B 1 209 ? 16.453 17.453 -1.027 1 98.69 209 LEU B N 1
ATOM 3810 C CA . LEU B 1 209 ? 16.859 16.094 -0.637 1 98.69 209 LEU B CA 1
ATOM 3811 C C . LEU B 1 209 ? 17.844 15.516 -1.638 1 98.69 209 LEU B C 1
ATOM 3813 O O . LEU B 1 209 ? 18.281 14.367 -1.488 1 98.69 209 LEU B O 1
ATOM 3817 N N . LYS B 1 210 ? 18.172 16.25 -2.662 1 98.75 210 LYS B N 1
ATOM 3818 C CA . LYS B 1 210 ? 19.094 15.828 -3.711 1 98.75 210 LYS B CA 1
ATOM 3819 C C . LYS B 1 210 ? 18.625 14.516 -4.348 1 98.75 210 LYS B C 1
ATOM 3821 O O . LYS B 1 210 ? 19.406 13.578 -4.484 1 98.75 210 LYS B O 1
ATOM 3826 N N . VAL B 1 211 ? 17.422 14.477 -4.684 1 98.75 211 VAL B N 1
ATOM 3827 C CA . VAL B 1 211 ? 16.875 13.289 -5.32 1 98.75 211 VAL B CA 1
ATOM 3828 C C . VAL B 1 211 ? 17.453 13.125 -6.719 1 98.75 211 VAL B C 1
ATOM 3830 O O . VAL B 1 211 ? 17.328 14.023 -7.559 1 98.75 211 VAL B O 1
ATOM 3833 N N . PRO B 1 212 ? 18.094 12.047 -6.93 1 98.44 212 PRO B N 1
ATOM 3834 C CA . PRO B 1 212 ? 18.672 11.852 -8.258 1 98.44 212 PRO B CA 1
ATOM 3835 C C . PRO B 1 212 ? 17.641 11.531 -9.328 1 98.44 212 PRO B C 1
ATOM 3837 O O . PRO B 1 212 ? 16.469 11.289 -9 1 98.44 212 PRO B O 1
ATOM 3840 N N . ASP B 1 213 ? 18.016 11.461 -10.609 1 97.5 213 ASP B N 1
ATOM 3841 C CA . ASP B 1 213 ? 17.125 11.305 -11.742 1 97.5 213 ASP B CA 1
ATOM 3842 C C . ASP B 1 213 ? 16.516 9.906 -11.781 1 97.5 213 ASP B C 1
ATOM 3844 O O . ASP B 1 213 ? 15.453 9.695 -12.367 1 97.5 213 ASP B O 1
ATOM 3848 N N . ASP B 1 214 ? 17.172 8.953 -11.164 1 97.81 214 ASP B N 1
ATOM 3849 C CA . ASP B 1 214 ? 16.719 7.574 -11.258 1 97.81 214 ASP B CA 1
ATOM 3850 C C . ASP B 1 214 ? 15.758 7.234 -10.117 1 97.81 214 ASP B C 1
ATOM 3852 O O . ASP B 1 214 ? 15.289 6.102 -10.016 1 97.81 214 ASP B O 1
ATOM 3856 N N . LEU B 1 215 ? 15.484 8.195 -9.25 1 98.44 215 LEU B N 1
ATOM 3857 C CA . LEU B 1 215 ? 14.5 8.039 -8.188 1 98.44 215 LEU B CA 1
ATOM 3858 C C . LEU B 1 215 ? 13.383 9.07 -8.312 1 98.44 215 LEU B C 1
ATOM 3860 O O . LEU B 1 215 ? 13.586 10.141 -8.883 1 98.44 215 LEU B O 1
ATOM 3864 N N . GLU B 1 216 ? 12.25 8.68 -7.867 1 98.12 216 GLU B N 1
ATOM 3865 C CA . GLU B 1 216 ? 11.094 9.57 -7.82 1 98.12 216 GLU B CA 1
ATOM 3866 C C . GLU B 1 216 ? 10.602 9.766 -6.387 1 98.12 216 GLU B C 1
ATOM 3868 O O . GLU B 1 216 ? 10.297 8.797 -5.691 1 98.12 216 GLU B O 1
ATOM 3873 N N . LEU B 1 217 ? 10.609 11.047 -5.93 1 98.69 217 LEU B N 1
ATOM 3874 C CA . LEU B 1 217 ? 10.016 11.336 -4.629 1 98.69 217 LEU B CA 1
ATOM 3875 C C . LEU B 1 217 ? 8.508 11.148 -4.664 1 98.69 217 LEU B C 1
ATOM 3877 O O . LEU B 1 217 ? 7.82 11.75 -5.496 1 98.69 217 LEU B O 1
ATOM 3881 N N . MET B 1 218 ? 7.996 10.289 -3.756 1 98.44 218 MET B N 1
ATOM 3882 C CA . MET B 1 218 ? 6.578 9.938 -3.811 1 98.44 218 MET B CA 1
ATOM 3883 C C . MET B 1 218 ? 5.812 10.578 -2.66 1 98.44 218 MET B C 1
ATOM 3885 O O . MET B 1 218 ? 4.648 10.953 -2.814 1 98.44 218 MET B O 1
ATOM 3889 N N . ALA B 1 219 ? 6.434 10.68 -1.495 1 98.5 219 ALA B N 1
ATOM 3890 C CA . ALA B 1 219 ? 5.742 11.141 -0.293 1 98.5 219 ALA B CA 1
ATOM 3891 C C . ALA B 1 219 ? 6.738 11.547 0.788 1 98.5 219 ALA B C 1
ATOM 3893 O O . ALA B 1 219 ? 7.883 11.086 0.796 1 98.5 219 ALA B O 1
ATOM 3894 N N . VAL B 1 220 ? 6.312 12.406 1.63 1 98.75 220 VAL B N 1
ATOM 3895 C CA . VAL B 1 220 ? 7.051 12.773 2.832 1 98.75 220 VAL B CA 1
ATOM 3896 C C . VAL B 1 220 ? 6.16 12.602 4.062 1 98.75 220 VAL B C 1
ATOM 3898 O O . VAL B 1 220 ? 4.984 12.969 4.039 1 98.75 220 VAL B O 1
ATOM 3901 N N . TYR B 1 221 ? 6.738 12.031 5.086 1 98.69 221 TYR B N 1
ATOM 3902 C CA . TYR B 1 221 ? 6.043 11.828 6.352 1 98.69 221 TYR B CA 1
ATOM 3903 C C . TYR B 1 221 ? 6.785 12.508 7.496 1 98.69 221 TYR B C 1
ATOM 3905 O O . TYR B 1 221 ? 8.008 12.68 7.438 1 98.69 221 TYR B O 1
ATOM 3913 N N . ARG B 1 222 ? 6.027 12.852 8.453 1 98.56 222 ARG B N 1
ATOM 3914 C CA . ARG B 1 222 ? 6.629 13.219 9.734 1 98.56 222 ARG B CA 1
ATOM 3915 C C . ARG B 1 222 ? 6.332 12.172 10.797 1 98.56 222 ARG B C 1
ATOM 3917 O O . ARG B 1 222 ? 5.246 11.586 10.812 1 98.56 222 ARG B O 1
ATOM 3924 N N . LEU B 1 223 ? 7.312 11.938 11.633 1 98.5 223 LEU B N 1
ATOM 3925 C CA . LEU B 1 223 ? 7.23 10.945 12.703 1 98.5 223 LEU B CA 1
ATOM 3926 C C . LEU B 1 223 ? 7.824 11.492 13.992 1 98.5 223 LEU B C 1
ATOM 3928 O O . LEU B 1 223 ? 8.695 12.359 13.961 1 98.5 223 LEU B O 1
ATOM 3932 N N . GLY B 1 224 ? 7.367 10.945 15.102 1 98.19 224 GLY B N 1
ATOM 3933 C CA . GLY B 1 224 ? 7.875 11.281 16.422 1 98.19 224 GLY B CA 1
ATOM 3934 C C . GLY B 1 224 ? 7.16 10.555 17.547 1 98.19 224 GLY B C 1
ATOM 3935 O O . GLY B 1 224 ? 6.129 9.914 17.312 1 98.19 224 GLY B O 1
ATOM 3936 N N . TYR B 1 225 ? 7.785 10.609 18.703 1 97.88 225 TYR B N 1
ATOM 3937 C CA . TYR B 1 225 ? 7.141 10.039 19.891 1 97.88 225 TYR B CA 1
ATOM 3938 C C . TYR B 1 225 ? 5.938 10.883 20.297 1 97.88 225 TYR B C 1
ATOM 3940 O O . TYR B 1 225 ? 5.969 12.109 20.219 1 97.88 225 TYR B O 1
ATOM 3948 N N . LEU B 1 226 ? 4.91 10.195 20.734 1 95.56 226 LEU B N 1
ATOM 3949 C CA . LEU B 1 226 ? 3.674 10.867 21.125 1 95.56 226 LEU B CA 1
ATOM 3950 C C . LEU B 1 226 ? 3.797 11.492 22.516 1 95.56 226 LEU B C 1
ATOM 3952 O O . LEU B 1 226 ? 4.422 10.906 23.406 1 95.56 226 LEU B O 1
ATOM 3956 N N . PRO B 1 227 ? 3.209 12.656 22.641 1 92.94 227 PRO B N 1
ATOM 3957 C CA . PRO B 1 227 ? 3.139 13.219 23.984 1 92.94 227 PRO B CA 1
ATOM 3958 C C . PRO B 1 227 ? 2.184 12.445 24.906 1 92.94 227 PRO B C 1
ATOM 3960 O O . PRO B 1 227 ? 1.355 11.672 24.406 1 92.94 227 PRO B O 1
ATOM 3963 N N . GLU B 1 228 ? 2.391 12.477 26.234 1 83.69 228 GLU B N 1
ATOM 3964 C CA . GLU B 1 228 ? 1.534 11.789 27.188 1 83.69 228 GLU B CA 1
ATOM 3965 C C . GLU B 1 228 ? 0.1 12.305 27.125 1 83.69 228 GLU B C 1
ATOM 3967 O O . GLU B 1 228 ? -0.851 11.523 27.172 1 83.69 228 GLU B O 1
ATOM 3972 N N . GLU B 1 229 ? -0.067 13.633 27.109 1 73.75 229 GLU B N 1
ATOM 3973 C CA . GLU B 1 229 ? -1.389 14.25 27.031 1 73.75 229 GLU B CA 1
ATOM 3974 C C . GLU B 1 229 ? -1.558 15.023 25.734 1 73.75 229 GLU B C 1
ATOM 3976 O O . GLU B 1 229 ? -0.622 15.672 25.266 1 73.75 229 GLU B O 1
ATOM 3981 N N . THR B 1 230 ? -2.465 14.516 24.891 1 63.53 230 THR B N 1
ATOM 3982 C CA . THR B 1 230 ? -2.598 15.305 23.656 1 63.53 230 THR B CA 1
ATOM 3983 C C . THR B 1 230 ? -3.881 16.125 23.688 1 63.53 230 THR B C 1
ATOM 3985 O O . THR B 1 230 ? -4.961 15.594 23.953 1 63.53 230 THR B O 1
ATOM 3988 N N . ALA B 1 231 ? -3.682 17.469 23.859 1 57.66 231 ALA B N 1
ATOM 3989 C CA . ALA B 1 231 ? -4.824 18.375 23.688 1 57.66 231 ALA B CA 1
ATOM 3990 C C . ALA B 1 231 ? -5.281 18.391 22.234 1 57.66 231 ALA B C 1
ATOM 3992 O O . ALA B 1 231 ? -4.461 18.281 21.312 1 57.66 231 ALA B O 1
ATOM 3993 N N . ARG B 1 232 ? -6.598 18.172 21.984 1 58.03 232 ARG B N 1
ATOM 3994 C CA . ARG B 1 232 ? -7.164 18.266 20.656 1 58.03 232 ARG B CA 1
ATOM 3995 C C . ARG B 1 232 ? -7.004 19.672 20.094 1 58.03 232 ARG B C 1
ATOM 3997 O O . ARG B 1 232 ? -7.145 20.656 20.812 1 58.03 232 ARG B O 1
ATOM 4004 N N . PRO B 1 233 ? -6.5 19.719 18.875 1 57.59 233 PRO B N 1
ATOM 4005 C CA . PRO B 1 233 ? -6.387 21.031 18.266 1 57.59 233 PRO B CA 1
ATOM 4006 C C . PRO B 1 233 ? -7.73 21.75 18.156 1 57.59 233 PRO B C 1
ATOM 4008 O O . PRO B 1 233 ? -8.781 21.125 18.297 1 57.59 233 PRO B O 1
ATOM 4011 N N . SER B 1 234 ? -7.77 23.125 18.047 1 51.31 234 SER B N 1
ATOM 4012 C CA . SER B 1 234 ? -8.938 23.984 17.922 1 51.31 234 SER B CA 1
ATOM 4013 C C . SER B 1 234 ? -9.828 23.562 16.766 1 51.31 234 SER B C 1
ATOM 4015 O O . SER B 1 234 ? -11.055 23.641 16.844 1 51.31 234 SER B O 1
ATOM 4017 N N . ILE B 1 235 ? -9.312 23.312 15.602 1 52.12 235 ILE B N 1
ATOM 4018 C CA . ILE B 1 235 ? -10.016 22.672 14.5 1 52.12 235 ILE B CA 1
ATOM 4019 C C . ILE B 1 235 ? -9.672 21.172 14.484 1 52.12 235 ILE B C 1
ATOM 4021 O O . ILE B 1 235 ? -8.5 20.797 14.414 1 52.12 235 ILE B O 1
ATOM 4025 N N . ASP B 1 236 ? -10.742 20.531 14.961 1 61.31 236 ASP B N 1
ATOM 4026 C CA . ASP B 1 236 ? -10.492 19.094 15.086 1 61.31 236 ASP B CA 1
ATOM 4027 C C . ASP B 1 236 ? -11.391 18.297 14.148 1 61.31 236 ASP B C 1
ATOM 4029 O O . ASP B 1 236 ? -12.43 18.797 13.703 1 61.31 236 ASP B O 1
ATOM 4033 N N . TRP B 1 237 ? -10.922 17.422 13.555 1 66.5 237 TRP B N 1
ATOM 4034 C CA . TRP B 1 237 ? -11.633 16.484 12.688 1 66.5 237 TRP B CA 1
ATOM 4035 C C . TRP B 1 237 ? -11.328 15.047 13.086 1 66.5 237 TRP B C 1
ATOM 4037 O O . TRP B 1 237 ? -10.344 14.781 13.773 1 66.5 237 TRP B O 1
ATOM 4047 N N . SER B 1 238 ? -12.414 14.352 12.938 1 70 238 SER B N 1
ATOM 4048 C CA . SER B 1 238 ? -12.242 12.922 13.172 1 70 238 SER B CA 1
ATOM 4049 C C . SER B 1 238 ? -12.477 12.117 11.906 1 70 238 SER B C 1
ATOM 4051 O O . SER B 1 238 ? -13.297 12.492 11.062 1 70 238 SER B O 1
ATOM 4053 N N . SER B 1 239 ? -11.758 11.234 11.625 1 76.62 239 SER B N 1
ATOM 4054 C CA . SER B 1 239 ? -11.891 10.32 10.492 1 76.62 239 SER B CA 1
ATOM 4055 C C . SER B 1 239 ? -11.828 8.867 10.945 1 76.62 239 SER B C 1
ATOM 4057 O O . SER B 1 239 ? -11.156 8.047 10.32 1 76.62 239 SER B O 1
ATOM 4059 N N . ARG B 1 240 ? -12.641 8.516 11.93 1 80.25 240 ARG B N 1
ATOM 4060 C CA . ARG B 1 240 ? -12.539 7.211 12.57 1 80.25 240 ARG B CA 1
ATOM 4061 C C . ARG B 1 240 ? -13.516 6.219 11.945 1 80.25 240 ARG B C 1
ATOM 4063 O O . ARG B 1 240 ? -13.406 5.012 12.164 1 80.25 240 ARG B O 1
ATOM 4070 N N . HIS B 1 241 ? -14.461 6.77 11.219 1 89.44 241 HIS B N 1
ATOM 4071 C CA . HIS B 1 241 ? -15.484 5.895 10.672 1 89.44 241 HIS B CA 1
ATOM 4072 C C . HIS B 1 241 ? -14.922 5.035 9.539 1 89.44 241 HIS B C 1
ATOM 4074 O O . HIS B 1 241 ? -14.086 5.5 8.758 1 89.44 241 HIS B O 1
ATOM 4080 N N . ARG B 1 242 ? -15.359 3.805 9.531 1 94 242 ARG B N 1
ATOM 4081 C CA . ARG B 1 242 ? -15.047 2.855 8.469 1 94 242 ARG B CA 1
ATOM 4082 C C . ARG B 1 242 ? -16.328 2.299 7.836 1 94 242 ARG B C 1
ATOM 4084 O O . ARG B 1 242 ? -17.328 2.088 8.531 1 94 242 ARG B O 1
ATOM 4091 N N . LYS B 1 243 ? -16.234 2.076 6.625 1 96 243 LYS B N 1
ATOM 4092 C CA . LYS B 1 243 ? -17.391 1.607 5.859 1 96 243 LYS B CA 1
ATOM 4093 C C . LYS B 1 243 ? -17.922 0.295 6.422 1 96 243 LYS B C 1
ATOM 4095 O O . LYS B 1 243 ? -17.156 -0.559 6.863 1 96 243 LYS B O 1
ATOM 4100 N N . ARG B 1 244 ? -19.266 0.224 6.398 1 95.94 244 ARG B N 1
ATOM 4101 C CA . ARG B 1 244 ? -19.891 -1.062 6.699 1 95.94 244 ARG B CA 1
ATOM 4102 C C . ARG B 1 244 ? -19.547 -2.098 5.633 1 95.94 244 ARG B C 1
ATOM 4104 O O . ARG B 1 244 ? -19.25 -1.745 4.492 1 95.94 244 ARG B O 1
ATOM 4111 N N . LEU B 1 245 ? -19.625 -3.318 6.031 1 96.69 245 LEU B N 1
ATOM 4112 C CA . LEU B 1 245 ? -19.219 -4.41 5.152 1 96.69 245 LEU B CA 1
ATOM 4113 C C . LEU B 1 245 ? -19.906 -4.297 3.797 1 96.69 245 LEU B C 1
ATOM 4115 O O . LEU B 1 245 ? -19.266 -4.445 2.756 1 96.69 245 LEU B O 1
ATOM 4119 N N . GLU B 1 246 ? -21.141 -3.939 3.742 1 96.88 246 GLU B N 1
ATOM 4120 C CA . GLU B 1 246 ? -21.938 -3.926 2.52 1 96.88 246 GLU B CA 1
ATOM 4121 C C . GLU B 1 246 ? -21.562 -2.74 1.632 1 96.88 246 GLU B C 1
ATOM 4123 O O . GLU B 1 246 ? -21.938 -2.693 0.459 1 96.88 246 GLU B O 1
ATOM 4128 N N . GLN B 1 247 ? -20.844 -1.806 2.191 1 96.81 247 GLN B N 1
ATOM 4129 C CA . GLN B 1 247 ? -20.5 -0.604 1.438 1 96.81 247 GLN B CA 1
ATOM 4130 C C . GLN B 1 247 ? -19.219 -0.808 0.638 1 96.81 247 GLN B C 1
ATOM 4132 O O . GLN B 1 247 ? -18.906 -0.016 -0.253 1 96.81 247 GLN B O 1
ATOM 4137 N N . PHE B 1 248 ? -18.422 -1.946 0.972 1 98.12 248 PHE B N 1
ATOM 4138 C CA . PHE B 1 248 ? -17.141 -2.025 0.264 1 98.12 248 PHE B CA 1
ATOM 4139 C C . PHE B 1 248 ? -16.797 -3.473 -0.058 1 98.12 248 PHE B C 1
ATOM 4141 O O . PHE B 1 248 ? -15.75 -3.746 -0.665 1 98.12 248 PHE B O 1
ATOM 4148 N N . VAL B 1 249 ? -17.656 -4.426 0.312 1 98.69 249 VAL B N 1
ATOM 4149 C CA . VAL B 1 249 ? -17.391 -5.836 0.05 1 98.69 249 VAL B CA 1
ATOM 4150 C C . VAL B 1 249 ? -18.562 -6.453 -0.692 1 98.69 249 VAL B C 1
ATOM 4152 O O . VAL B 1 249 ? -19.734 -6.191 -0.354 1 98.69 249 VAL B O 1
ATOM 4155 N N . PHE B 1 250 ? -18.25 -7.191 -1.69 1 98.62 250 PHE B N 1
ATOM 4156 C CA . PHE B 1 250 ? -19.234 -7.953 -2.455 1 98.62 250 PHE B CA 1
ATOM 4157 C C . PHE B 1 250 ? -18.938 -9.445 -2.371 1 98.62 250 PHE B C 1
ATOM 4159 O O . PHE B 1 250 ? -17.828 -9.852 -2.049 1 98.62 250 PHE B O 1
ATOM 4166 N N . ARG B 1 251 ? -20.016 -10.242 -2.619 1 98.19 251 ARG B N 1
ATOM 4167 C CA . ARG B 1 251 ? -19.875 -11.695 -2.668 1 98.19 251 ARG B CA 1
ATOM 4168 C C . ARG B 1 251 ? -20.062 -12.211 -4.09 1 98.19 251 ARG B C 1
ATOM 4170 O O . ARG B 1 251 ? -21.062 -11.906 -4.742 1 98.19 251 ARG B O 1
ATOM 4177 N N . GLU B 1 252 ? -19.141 -12.922 -4.641 1 98.38 252 GLU B N 1
ATOM 4178 C CA . GLU B 1 252 ? -19.125 -13.648 -5.902 1 98.38 252 GLU B CA 1
ATOM 4179 C C . GLU B 1 252 ? -19.031 -12.695 -7.09 1 98.38 252 GLU B C 1
ATOM 4181 O O . GLU B 1 252 ? -18.219 -12.906 -7.996 1 98.38 252 GLU B O 1
ATOM 4186 N N . THR B 1 253 ? -19.859 -11.695 -7.117 1 98.19 253 THR B N 1
ATOM 4187 C CA . THR B 1 253 ? -19.797 -10.656 -8.141 1 98.19 253 THR B CA 1
ATOM 4188 C C . THR B 1 253 ? -20.016 -9.281 -7.527 1 98.19 253 THR B C 1
ATOM 4190 O O . THR B 1 253 ? -20.375 -9.164 -6.352 1 98.19 253 THR B O 1
ATOM 4193 N N . CYS B 1 254 ? -19.844 -8.258 -8.336 1 98.06 254 CYS B N 1
ATOM 4194 C CA . CYS B 1 254 ? -19.938 -6.887 -7.836 1 98.06 254 CYS B CA 1
ATOM 4195 C C . CYS B 1 254 ? -21.391 -6.484 -7.625 1 98.06 254 CYS B C 1
ATOM 4197 O O . CYS B 1 254 ? -21.672 -5.398 -7.113 1 98.06 254 CYS B O 1
ATOM 4199 N N . ASP B 1 255 ? -22.281 -7.402 -7.887 1 95.56 255 ASP B N 1
ATOM 4200 C CA . ASP B 1 255 ? -23.688 -7.066 -7.762 1 95.56 255 ASP B CA 1
ATOM 4201 C C . ASP B 1 255 ? -24.266 -7.566 -6.438 1 95.56 255 ASP B C 1
ATOM 4203 O O . ASP B 1 255 ? -25.453 -7.391 -6.16 1 95.56 255 ASP B O 1
ATOM 4207 N N . ARG B 1 256 ? -23.469 -8.172 -5.617 1 96.75 256 ARG B N 1
ATOM 4208 C CA . ARG B 1 256 ? -23.969 -8.773 -4.387 1 96.75 256 ARG B CA 1
ATOM 4209 C C . ARG B 1 256 ? -23.203 -8.266 -3.172 1 96.75 256 ARG B C 1
ATOM 4211 O O . ARG B 1 256 ? -22.25 -8.898 -2.721 1 96.75 256 ARG B O 1
ATOM 4218 N N . PRO B 1 257 ? -23.766 -7.152 -2.604 1 96.19 257 PRO B N 1
ATOM 4219 C CA . PRO B 1 257 ? -23.094 -6.656 -1.407 1 96.19 257 PRO B CA 1
ATOM 4220 C C . PRO B 1 257 ? -23.031 -7.691 -0.286 1 96.19 257 PRO B C 1
ATOM 4222 O O . PRO B 1 257 ? -23.938 -8.531 -0.168 1 96.19 257 PRO B O 1
ATOM 4225 N N . GLU B 1 258 ? -21.969 -7.688 0.468 1 96.38 258 GLU B N 1
ATOM 4226 C CA . GLU B 1 258 ? -21.797 -8.555 1.628 1 96.38 258 GLU B CA 1
ATOM 4227 C C . GLU B 1 258 ? -22.359 -7.914 2.889 1 96.38 258 GLU B C 1
ATOM 4229 O O . GLU B 1 258 ? -22.156 -6.723 3.133 1 96.38 258 GLU B O 1
ATOM 4234 N N . TYR B 1 259 ? -23.109 -8.695 3.658 1 93 259 TYR B N 1
ATOM 4235 C CA . TYR B 1 259 ? -23.672 -8.195 4.906 1 93 259 TYR B CA 1
ATOM 4236 C C . TYR B 1 259 ? -23.141 -8.977 6.098 1 93 259 TYR B C 1
ATOM 4238 O O . TYR B 1 259 ? -22.781 -10.156 5.973 1 93 259 TYR B O 1
ATOM 4246 N N . GLU B 1 260 ? -22.984 -8.312 7.172 1 87.19 260 GLU B N 1
ATOM 4247 C CA . GLU B 1 260 ? -22.609 -9.008 8.406 1 87.19 260 GLU B CA 1
ATOM 4248 C C . GLU B 1 260 ? -23.75 -9.906 8.891 1 87.19 260 GLU B C 1
ATOM 4250 O O . GLU B 1 260 ? -24.922 -9.57 8.742 1 87.19 260 GLU B O 1
ATOM 4255 N N . LYS B 1 261 ? -23.484 -11.289 8.984 1 69.19 261 LYS B N 1
ATOM 4256 C CA . LYS B 1 261 ? -24.547 -12.125 9.539 1 69.19 261 LYS B CA 1
ATOM 4257 C C . LYS B 1 261 ? -25.031 -11.586 10.883 1 69.19 261 LYS B C 1
ATOM 4259 O O . LYS B 1 261 ? -24.219 -11.195 11.727 1 69.19 261 LYS B O 1
ATOM 4264 N N . PRO B 1 262 ? -26.422 -11.406 10.914 1 56.09 262 PRO B N 1
ATOM 4265 C CA . PRO B 1 262 ? -26.953 -11 12.219 1 56.09 262 PRO B CA 1
ATOM 4266 C C . PRO B 1 262 ? -26.484 -11.906 13.352 1 56.09 262 PRO B C 1
ATOM 4268 O O . PRO B 1 262 ? -26.312 -13.109 13.164 1 56.09 262 PRO B O 1
ATOM 4271 N N . THR B 1 263 ? -25.516 -11.453 14.219 1 44.78 263 THR B N 1
ATOM 4272 C CA . THR B 1 263 ? -25.25 -12.242 15.414 1 44.78 263 THR B CA 1
ATOM 4273 C C . THR B 1 263 ? -26.547 -12.836 15.969 1 44.78 263 THR B C 1
ATOM 4275 O O . THR B 1 263 ? -27.531 -12.117 16.172 1 44.78 263 THR B O 1
ATOM 4278 N N . GLN B 1 264 ? -26.906 -14.086 15.594 1 35.88 264 GLN B N 1
ATOM 4279 C CA . GLN B 1 264 ? -28.016 -14.641 16.359 1 35.88 264 GLN B CA 1
ATOM 4280 C C . GLN B 1 264 ? -27.938 -14.242 17.828 1 35.88 264 GLN B C 1
ATOM 4282 O O . GLN B 1 264 ? -26.922 -14.516 18.484 1 35.88 264 GLN B O 1
ATOM 4287 N N . ASP B 1 265 ? -28.578 -13.172 18.25 1 29.53 265 ASP B N 1
ATOM 4288 C CA . ASP B 1 265 ? -28.984 -13.18 19.641 1 29.53 265 ASP B CA 1
ATOM 4289 C C . ASP B 1 265 ? -29.688 -14.492 20.016 1 29.53 265 ASP B C 1
ATOM 4291 O O . ASP B 1 265 ? -30.547 -14.969 19.281 1 29.53 265 ASP B O 1
#

Radius of gyration: 24.03 Å; Cα contacts (8 Å, |Δi|>4): 1010; chains: 2; bounding box: 60×69×57 Å

Organism: Deinococcus radiodurans (strain ATCC 13939 / DSM 20539 / JCM 16871 / CCUG 27074 / LMG 4051 / NBRC 15346 / NCIMB 9279 / VKM B-1422 / R1) (NCBI:txid243230)

Sequence (530 aa):
MELIEGMLNRRTTNGPFRPDPVSREHQHLLMRVAQAAPSHFNSQPWRFVLIEDPGTIARVADLSGQSMTELIEAGVFFERYRRYFRFTEAEMDERRDGIHIDRLPGPLKPFTRQVFSDAGLKLMRQLGVPKKLGEDNRKLVAGSPLLLAALLDKSEYRPGELSGFYSVFGLGAAIENIWNTVGTLGMGIQFVSTPMEIPRQWQAIQELLKVPDDLELMAVYRLGYLPEETARPSIDWSSRHRKRLEQFVFRETCDRPEYEKPTQDMELIEGMLNRRTTNGPFRPDPVSREHQHLLMRVAQAAPSHFNSQPWRFVLIEDPGTIARVADLSGQSMTELIEAGVFFERYRRYFRFTEAEMDERRDGIHIDRLPGPLKPFTRQVFSDAGLKLMRQLGVPKKLGEDNRKLVAGSPLLLAALLDKSEYRPGELSGFYSVFGLGAAIENIWNTVGTLGMGIQFVSTPMEIPRQWQAIQELLKVPDDLELMAVYRLGYLPEETARPSIDWSSRHRKRLEQFVFRETCDRPEYEKPTQD

pLDDT: mean 88.77, std 13.59, range [28.67, 98.94]

Solvent-accessible surface area (backbone atoms only — not comparable to full-atom values): 27152 Å² total; per-residue (Å²): 103,48,35,67,59,37,42,64,63,43,69,75,42,88,68,70,39,33,72,56,70,68,50,68,68,60,53,50,50,40,50,53,40,21,64,40,36,69,38,70,61,32,52,64,45,50,32,37,29,44,30,62,53,66,67,61,39,41,50,53,10,49,44,33,10,52,32,38,20,51,33,47,65,68,41,48,48,54,67,72,47,45,87,32,60,28,79,44,69,66,54,35,67,69,65,18,44,17,32,36,51,79,41,58,59,75,87,46,50,78,25,67,84,35,46,79,34,73,68,32,44,51,49,37,53,72,69,40,46,27,57,52,53,8,49,53,48,17,51,45,46,45,42,33,28,30,35,43,37,38,27,34,33,45,90,44,43,37,85,95,38,70,51,18,52,42,36,42,24,23,44,18,17,14,50,35,41,30,56,39,46,31,60,80,69,50,28,38,38,32,78,57,58,47,21,70,77,36,67,72,49,37,50,50,51,41,57,73,29,49,60,51,90,60,44,38,86,73,51,38,31,37,31,24,35,54,52,93,75,77,80,78,59,82,72,38,70,47,59,81,59,57,61,54,55,51,75,37,30,17,44,61,26,62,83,32,62,30,70,77,75,75,74,82,123,102,50,35,67,60,37,41,64,65,43,71,74,43,87,66,70,38,33,70,55,70,70,50,67,68,59,53,51,49,41,51,53,41,21,62,40,37,70,35,70,60,32,52,62,44,51,32,36,28,43,31,62,52,65,66,61,38,41,51,52,10,49,43,34,10,52,31,38,20,51,34,46,65,67,42,50,46,54,67,71,46,46,87,33,59,28,78,43,68,68,55,34,68,70,63,19,41,17,32,38,51,78,41,58,58,75,88,46,50,77,25,66,82,35,47,79,34,74,67,31,42,52,48,38,52,72,68,40,48,26,56,51,54,8,49,54,47,17,49,46,47,45,42,33,29,29,34,41,36,36,27,33,33,44,92,44,42,37,85,95,39,71,50,17,53,42,35,42,22,23,43,17,17,15,49,35,40,31,56,38,45,30,59,80,70,49,27,37,39,30,78,57,56,47,23,70,79,37,66,71,49,37,50,50,52,40,59,72,29,49,58,54,92,60,45,40,86,74,49,38,30,38,31,24,36,53,52,93,72,77,79,79,59,85,72,38,68,48,60,82,58,58,60,56,56,50,75,37,29,17,43,61,26,64,84,31,62,30,71,78,75,75,72,81,123

Foldseek 3Di:
DPLVVLLLPFDADPFAFDLDADDPVLVVVLQVLLLVFDFDVSPSFKDKDKDQDLVLLLLLLLLLLVLQLVCLLVLVVCVVQVVQEDDDPVVCVVQLGHKYFPFDPPVCVVCNVVCSPPVVSVVCVVVVVSNVVSVVSSVRSSSFRIKMWMKGFQVQCDPPDVSVVRGVVSSVRSVSSSSSCQVVVQKHKHWSCSLVVPVVSVVVSCVSVVPDPRMGTDTMMGMHHHDPDDDADNRHIDGSGDDAQQNPDADPDPVHGDHDPDPPD/DPLVVLLLPFDADPFAFDLDADDPVLVVVLQVLLLVFDFDVSPSFKDKDKDQDLVLLLLLLLLLLVLQLVCLLVLVVCVVQVVQEDDDPVVCVVQLGHKYFPFDPPVCVVCNVVCSPPVVSVVCVVVVVSNVVSVVSSVRSSSFRIKMWMKGFQVQCDPPDPSVVRGVVSSVRSVSSSSSCQVVVQKHKHWSCSLVVPVVSVVVSCVSVVPDPRMGTDTMMGMHHHDPDDDADNRHIDGSGDDAQQNPDADPDPVHGDHDPDPPD